Protein AF-A0A8J6HKI2-F1 (afdb_monomer)

Secondary structure (DSSP, 8-state):
-----THHHHHHHHHHHHTTS-HHHHHHTT-------SSGGG-PBPP-HHHHHHHHHHHHHH-GGGGGSPP----B------TTSS-EEEE-TTSTT-EEEE---SSHHHHHHHHHHHHHHHHHHSS-SS--TTT------HHHHHHHHTTT-TTHHHHHHHHH---TTSHHHHTTS---GGGS--TT--TT----------SSS-TTHHHHHHHHHHHHHSEEEEE-TTSEEEEEE-SSTHHHHHHHHHBSS---PPTTBEEEEEEE-TTS-EEEEEEEEEEETTEEEEEE-GGGHHHHHHHHHHHS-TTSEEEE-GGGEEEEEEESTTHHHHHTTT--S--STTTS-TTBEEEEEETTEEEEEEES--TTSSSEEEEEEEHHHHHHHHHHHHHHHGGGTEEE--HHHHHHHHHHTT---BTTTB-TT--TTTTT-GGG--TTSSS--TTHHHHHHHHHH--S-----EE-SS--TTTSPPP-S--EEEETTEEEEE---EEEETTTTEEEE-

Sequence (514 aa):
MDIFTSEKIKEDCWQVALNQLPNQLLKMVGYQYIKIAASSKERYLPEDWDHFHILLEQLLHRVPHLGSAILDRLCNGPEAFSPDCKWIVGEAPEIRNYLIAAGMKTVGISAAGGVGKLTAEIIVNGETSFDMYELEKFRECIMVFVIHFMNFKLVAIYECHRFIQNYEKLERYLGKLWDMKDLLESDSQDWFTPNRMAYTNTFGKPPWFDHVAAEYAACRESVGISDYSSFTKIDLWSKGNEVVESLQYLCSNDVDVPIGSIIHTGMQNKYGGYENDCSLARLSENHYMMIAPTIQQTRCKVWLQKHLPPTVTLSDVTSMFTALAIMGPFTRTLLSELTDTDLSPKNFPFFTFKMLDVGLANGIRTMNLTHTGELGYVLYIPNEFALHVYSSLIQAGEKYGIKHAGYYATRALRVEKFYAFWGQDLDTRTTPLECGRVWRVKFDKKVDFIGRDALLTQREEGVKRMYIQLILNDHCHETDLWPWGGEPIYRNGKYVGMCTTTGYGFTFKKQVKS

Foldseek 3Di:
DDDPDPPVVVVPPVCVVCVPDPPVVCVVVPDDDDDQDPDPVPQFDDDDCVVCVVVVVVVCVVPVVCVPPDDDDDTDGDAAADLVRAWAFADALVDPPDTDTDRCPDCNVVCVVVRVQQNVCCVPVVGGPDFCLVNNCNDQDVVVVCVSNPPPAPCCVVVVVVVVDDDPPCVVVCVPPDPPPVVPPPPDDPPPPGPPDQDAPDLFFGPCVVVLLVLLCCQEAFKAKEWPLLWWKKKKFFPDCLQLVLCCQQWQFRPQDDQQFKAFTFGAAQLQAGLFTWIWHRNDNGIIMITGGNSCRSSVSSVCVVRRDPRMDMDGCSVQWTKMKMHYDCALVLVVVQWVDDPPCVRQNARGWDFTGGHPFGGWTKHQDDLQPGGIIMTTGGPVCVVVRVVSSVVSRVVRVYDYRYPQSSLLSNLVVLNDHEPQRGGNNDHCQQEVNCVSGDLPDPHHYHNSVSVVVCVVVDDPHHDDKDWDDPDDSRPDRADDWQDFDDDPNDTDDTWRDWHQNSVVNTIMTD

pLDDT: mean 80.36, std 23.88, range [20.89, 98.62]

Organism: Tenebrio molitor (NCBI:txid7067)

Structure (mmCIF, N/CA/C/O backbone):
data_AF-A0A8J6HKI2-F1
#
_entry.id   AF-A0A8J6HKI2-F1
#
loop_
_atom_site.group_PDB
_atom_site.id
_atom_site.type_symbol
_atom_site.label_atom_id
_atom_site.label_alt_id
_atom_site.label_comp_id
_atom_site.label_asym_id
_atom_site.label_entity_id
_atom_site.label_seq_id
_atom_site.pdbx_PDB_ins_code
_atom_site.Cartn_x
_atom_site.Cartn_y
_atom_site.Cartn_z
_atom_site.occupancy
_atom_site.B_iso_or_equiv
_atom_site.auth_seq_id
_atom_site.auth_comp_id
_atom_site.auth_asym_id
_atom_site.auth_atom_id
_atom_site.pdbx_PDB_model_num
ATOM 1 N N . MET A 1 1 ? 23.517 43.417 -9.660 1.00 27.86 1 MET A N 1
ATOM 2 C CA . MET A 1 1 ? 23.105 42.865 -8.354 1.00 27.86 1 MET A CA 1
ATOM 3 C C . MET A 1 1 ? 23.352 41.382 -8.430 1.00 27.86 1 MET A C 1
ATOM 5 O O . MET A 1 1 ? 22.731 40.713 -9.246 1.00 27.86 1 MET A O 1
ATOM 9 N N . ASP A 1 2 ? 24.382 40.952 -7.717 1.00 20.89 2 ASP A N 1
ATOM 10 C CA . ASP A 1 2 ? 25.094 39.702 -7.939 1.00 20.89 2 ASP A CA 1
ATOM 11 C C . ASP A 1 2 ? 24.231 38.460 -7.712 1.00 20.89 2 ASP A C 1
ATOM 13 O O . ASP A 1 2 ? 23.586 38.287 -6.678 1.00 20.89 2 ASP A O 1
ATOM 17 N N . ILE A 1 3 ? 24.252 37.585 -8.716 1.00 23.67 3 ILE A N 1
ATOM 18 C CA . ILE A 1 3 ? 23.693 36.240 -8.678 1.00 23.67 3 ILE A CA 1
ATOM 19 C C . ILE A 1 3 ? 24.683 35.398 -7.870 1.00 23.67 3 ILE A C 1
ATOM 21 O O . ILE A 1 3 ? 25.738 35.014 -8.373 1.00 23.67 3 ILE A O 1
ATOM 25 N N . PHE A 1 4 ? 24.369 35.152 -6.598 1.00 24.88 4 PHE A N 1
ATOM 26 C CA . PHE A 1 4 ? 25.135 34.237 -5.757 1.00 24.88 4 PHE A CA 1
ATOM 27 C C . PHE A 1 4 ? 25.142 32.841 -6.394 1.00 24.88 4 PHE A C 1
ATOM 29 O O . PHE A 1 4 ? 24.104 32.204 -6.580 1.00 24.88 4 PHE A O 1
ATOM 36 N N . THR A 1 5 ? 26.333 32.381 -6.760 1.00 25.59 5 THR A N 1
ATOM 37 C CA . THR A 1 5 ? 26.594 31.077 -7.361 1.00 25.59 5 THR A CA 1
ATOM 38 C C . THR A 1 5 ? 26.288 29.944 -6.376 1.00 25.59 5 THR A C 1
ATOM 40 O O . THR A 1 5 ? 26.730 29.927 -5.229 1.00 25.59 5 TH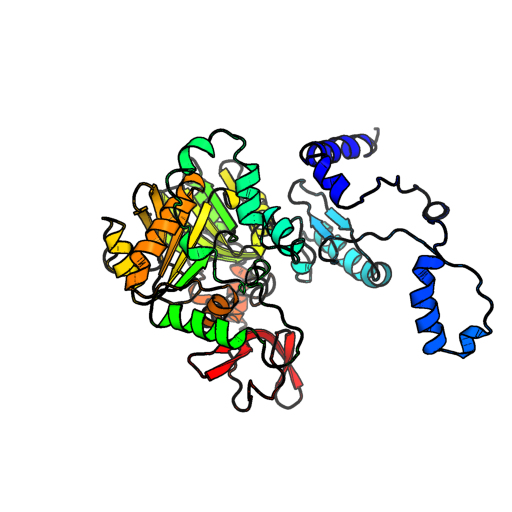R A O 1
ATOM 43 N N . SER A 1 6 ? 25.522 28.965 -6.862 1.00 30.81 6 SER A N 1
ATOM 44 C CA . SER A 1 6 ? 24.982 27.790 -6.154 1.00 30.81 6 SER A CA 1
ATOM 45 C C . SER A 1 6 ? 26.005 26.772 -5.606 1.00 30.81 6 SER A C 1
ATOM 47 O O . SER A 1 6 ? 25.627 25.653 -5.262 1.00 30.81 6 SER A O 1
ATOM 49 N N . GLU A 1 7 ? 27.294 27.111 -5.535 1.00 29.03 7 GLU A N 1
ATOM 50 C CA . GLU A 1 7 ? 28.346 26.175 -5.107 1.00 29.03 7 GLU A CA 1
ATOM 51 C C . GLU A 1 7 ? 28.441 26.050 -3.581 1.00 29.03 7 GLU A C 1
ATOM 53 O O . GLU A 1 7 ? 28.583 24.939 -3.080 1.00 29.03 7 GLU A O 1
ATOM 58 N N . LYS A 1 8 ? 28.231 27.135 -2.820 1.00 25.45 8 LYS A N 1
ATOM 59 C CA . LYS A 1 8 ? 28.335 27.100 -1.346 1.00 25.45 8 LYS A CA 1
ATOM 60 C C . LYS A 1 8 ? 27.212 26.331 -0.640 1.00 25.45 8 LYS A C 1
ATOM 62 O O . LYS A 1 8 ? 27.436 25.759 0.413 1.00 25.45 8 LYS A O 1
ATOM 67 N N . ILE A 1 9 ? 26.010 26.283 -1.219 1.00 28.53 9 ILE A N 1
ATOM 68 C CA . ILE A 1 9 ? 24.853 25.598 -0.605 1.00 28.53 9 ILE A CA 1
ATOM 69 C C . ILE A 1 9 ? 24.890 24.078 -0.875 1.00 28.53 9 ILE A C 1
ATOM 71 O O . ILE A 1 9 ? 24.328 23.293 -0.111 1.00 28.53 9 ILE A O 1
ATOM 75 N N . LYS A 1 10 ? 25.591 23.642 -1.936 1.00 30.55 10 LYS A N 1
ATOM 76 C CA . LYS A 1 10 ? 25.739 22.222 -2.296 1.00 30.55 10 LYS A CA 1
ATOM 77 C C . LYS A 1 10 ? 26.682 21.458 -1.368 1.00 30.55 10 LYS A C 1
ATOM 79 O O . LYS A 1 10 ? 26.432 20.277 -1.140 1.00 30.55 10 LYS A O 1
ATOM 84 N N . GLU A 1 11 ? 27.720 22.106 -0.837 1.00 28.59 11 GLU A N 1
ATOM 85 C CA . GLU A 1 11 ? 28.649 21.465 0.103 1.00 28.59 11 GLU A CA 1
ATOM 86 C C . GLU A 1 11 ? 27.997 21.248 1.476 1.00 28.59 11 GLU A C 1
ATOM 88 O O . GLU A 1 11 ? 28.064 20.143 2.001 1.00 28.59 11 GLU A O 1
ATOM 93 N N . ASP A 1 12 ? 27.249 22.215 2.013 1.00 29.38 12 ASP A N 1
ATOM 94 C CA . ASP A 1 12 ? 26.753 22.118 3.395 1.00 29.38 12 ASP A CA 1
ATOM 95 C C . ASP A 1 12 ? 25.564 21.153 3.584 1.00 29.38 12 ASP A C 1
ATOM 97 O O . ASP A 1 12 ? 25.463 20.486 4.613 1.00 29.38 12 ASP A O 1
ATOM 101 N N . CYS A 1 13 ? 24.667 21.008 2.601 1.00 27.94 13 CYS A N 1
ATOM 102 C CA . CYS A 1 13 ? 23.456 20.188 2.779 1.00 27.94 13 CYS A CA 1
ATOM 103 C C . CYS A 1 13 ? 23.703 18.677 2.593 1.00 27.94 13 CYS A C 1
ATOM 105 O O . CYS A 1 13 ? 23.049 17.857 3.240 1.00 27.94 13 CYS A O 1
ATOM 107 N N . TRP A 1 14 ? 24.659 18.292 1.739 1.00 28.95 14 TRP A N 1
ATOM 108 C CA . TRP A 1 14 ? 24.998 16.883 1.495 1.00 28.95 14 TRP A CA 1
ATOM 109 C C . TRP A 1 14 ? 25.989 16.327 2.524 1.00 28.95 14 TRP A C 1
ATOM 111 O O . TRP A 1 14 ? 25.867 15.163 2.913 1.00 28.95 14 TRP A O 1
ATOM 121 N N . GLN A 1 15 ? 26.903 17.156 3.040 1.00 27.64 15 GLN A N 1
ATOM 122 C CA . GLN A 1 15 ? 27.839 16.744 4.091 1.00 27.64 15 GLN A CA 1
ATOM 123 C C . GLN A 1 15 ? 27.121 16.416 5.410 1.00 27.64 15 GLN A C 1
ATOM 125 O O . GLN A 1 15 ? 27.512 15.488 6.116 1.00 27.64 15 GLN A O 1
ATOM 130 N N . VAL A 1 16 ? 26.032 17.127 5.729 1.00 30.25 16 VAL A N 1
ATOM 131 C CA . VAL A 1 16 ? 25.253 16.919 6.964 1.00 30.25 16 VAL A CA 1
ATOM 132 C C . VAL A 1 16 ? 24.477 15.597 6.947 1.00 30.25 16 VAL A C 1
ATOM 134 O O . VAL A 1 16 ? 24.425 14.915 7.969 1.00 30.25 16 VAL A O 1
ATOM 137 N N . ALA A 1 17 ? 23.934 15.185 5.797 1.00 30.91 17 ALA A N 1
ATOM 138 C CA . ALA A 1 17 ? 23.219 13.912 5.665 1.00 30.91 17 ALA A CA 1
ATOM 139 C C . ALA A 1 17 ? 24.156 12.687 5.697 1.00 30.91 17 ALA A C 1
ATOM 141 O O . ALA A 1 17 ? 23.766 11.617 6.157 1.00 30.91 17 ALA A O 1
ATOM 142 N N . LEU A 1 18 ? 25.397 12.837 5.221 1.00 34.59 18 LEU A N 1
ATOM 143 C CA . LEU A 1 18 ? 26.365 11.740 5.098 1.00 34.59 18 LEU A CA 1
ATOM 144 C C . LEU A 1 18 ? 27.254 11.567 6.340 1.00 34.59 18 LEU A C 1
ATOM 146 O O . LEU A 1 18 ? 27.639 10.442 6.644 1.00 34.59 18 LEU A O 1
ATOM 150 N N . ASN A 1 19 ? 27.497 12.629 7.118 1.00 36.56 19 ASN A N 1
ATOM 151 C CA . ASN A 1 19 ? 28.196 12.544 8.411 1.00 36.56 19 ASN A CA 1
ATOM 152 C C . ASN A 1 19 ? 27.410 11.770 9.490 1.00 36.56 19 ASN A C 1
ATOM 154 O O . ASN A 1 19 ? 27.959 11.468 10.548 1.00 36.56 19 ASN A O 1
ATOM 158 N N . GLN A 1 20 ? 26.137 11.447 9.236 1.00 36.47 20 GLN A N 1
ATOM 159 C CA . GLN A 1 20 ? 25.302 10.621 10.115 1.00 36.47 20 GLN A CA 1
ATOM 160 C C . GLN A 1 20 ? 25.386 9.115 9.808 1.00 36.47 20 GLN A C 1
ATOM 162 O O . GLN A 1 20 ? 24.877 8.311 10.587 1.00 36.47 20 GLN A O 1
ATOM 167 N N . LEU A 1 21 ? 26.037 8.709 8.710 1.00 34.47 21 LEU A N 1
ATOM 168 C CA . LEU A 1 21 ? 26.287 7.299 8.409 1.00 34.47 21 LEU A CA 1
ATOM 169 C C . LEU A 1 21 ? 27.648 6.877 8.990 1.00 34.47 21 LEU A C 1
ATOM 171 O O . LEU A 1 21 ? 28.661 7.519 8.706 1.00 34.47 21 LEU A O 1
ATOM 175 N N . PRO A 1 22 ? 27.724 5.791 9.782 1.00 37.56 22 PRO A N 1
ATOM 176 C CA . PRO A 1 22 ? 28.999 5.280 10.268 1.00 37.56 22 PRO A CA 1
ATOM 177 C C . PRO A 1 22 ? 29.940 4.982 9.092 1.00 37.56 22 PRO A C 1
ATOM 179 O O . PRO A 1 22 ? 29.590 4.215 8.196 1.00 37.56 22 PRO A O 1
ATOM 182 N N . ASN A 1 23 ? 31.167 5.516 9.126 1.00 36.75 23 ASN A N 1
ATOM 183 C CA . ASN A 1 23 ? 32.229 5.293 8.125 1.00 36.75 23 ASN A CA 1
ATOM 184 C C . ASN A 1 23 ? 32.498 3.806 7.779 1.00 36.75 23 ASN A C 1
ATOM 186 O O . ASN A 1 23 ? 33.143 3.504 6.775 1.00 36.75 23 ASN A O 1
ATOM 190 N N . GLN A 1 24 ? 32.028 2.866 8.603 1.00 35.78 24 GLN A N 1
ATOM 191 C CA . GLN A 1 24 ? 32.118 1.425 8.360 1.00 35.78 24 GLN A CA 1
ATOM 192 C C . GLN A 1 24 ? 31.157 0.925 7.264 1.00 35.78 24 GLN A C 1
ATOM 194 O O . GLN A 1 24 ? 31.534 0.026 6.515 1.00 35.78 24 GLN A O 1
ATOM 199 N N . LEU A 1 25 ? 29.978 1.538 7.094 1.00 33.88 25 LEU A N 1
ATOM 200 C CA . LEU A 1 25 ? 29.000 1.154 6.063 1.00 33.88 25 LEU A CA 1
ATOM 201 C C . LEU A 1 25 ? 29.489 1.489 4.646 1.00 33.88 25 LEU A C 1
ATOM 203 O O . LEU A 1 25 ? 29.367 0.669 3.744 1.00 33.88 25 LEU A O 1
ATOM 207 N N . LEU A 1 26 ? 30.128 2.648 4.460 1.00 33.34 26 LEU A N 1
ATOM 208 C CA . LEU A 1 26 ? 30.722 3.046 3.174 1.00 33.34 26 LEU A CA 1
ATOM 209 C C . LEU A 1 26 ? 31.912 2.156 2.771 1.00 33.34 26 LEU A C 1
ATOM 211 O O . LEU A 1 26 ? 32.115 1.890 1.587 1.00 33.34 26 LEU A O 1
ATOM 215 N N . LYS A 1 27 ? 32.675 1.646 3.750 1.00 31.80 27 LYS A N 1
ATOM 216 C CA . LYS A 1 27 ? 33.815 0.746 3.507 1.00 31.80 27 LYS A CA 1
ATOM 217 C C . LYS A 1 27 ? 33.407 -0.687 3.160 1.00 31.80 27 LYS A C 1
ATOM 219 O O . LYS A 1 27 ? 34.121 -1.328 2.397 1.00 31.80 27 LYS A O 1
ATOM 224 N N . MET A 1 28 ? 32.278 -1.187 3.667 1.00 29.97 28 MET A N 1
ATOM 225 C CA . MET A 1 28 ? 31.814 -2.556 3.386 1.00 29.97 28 MET A CA 1
ATOM 226 C C . MET A 1 28 ? 31.355 -2.776 1.935 1.00 29.97 28 MET A C 1
ATOM 228 O O . MET A 1 28 ? 31.305 -3.919 1.494 1.00 29.97 28 MET A O 1
ATOM 232 N N . VAL A 1 29 ? 31.048 -1.709 1.189 1.00 34.50 29 VAL A N 1
ATOM 233 C CA . VAL A 1 29 ? 30.493 -1.782 -0.179 1.00 34.50 29 VAL A CA 1
ATOM 234 C C . VAL A 1 29 ? 31.513 -1.343 -1.248 1.00 34.50 29 VAL A C 1
ATOM 236 O O . VAL A 1 29 ? 31.187 -1.249 -2.424 1.00 34.50 29 VAL A O 1
ATOM 239 N N . GLY A 1 30 ? 32.768 -1.068 -0.869 1.00 30.31 30 GLY A N 1
ATOM 240 C CA . GLY A 1 30 ? 33.831 -0.733 -1.827 1.00 30.31 30 GLY A CA 1
ATOM 241 C C . GLY A 1 30 ? 33.652 0.602 -2.565 1.00 30.31 30 GLY A C 1
ATOM 242 O O . GLY A 1 30 ? 34.281 0.812 -3.599 1.00 30.31 30 GLY A O 1
ATOM 243 N N . TYR A 1 31 ? 32.824 1.522 -2.056 1.00 38.31 31 TYR A N 1
ATOM 244 C CA . TYR A 1 31 ? 32.653 2.841 -2.669 1.00 38.31 31 TYR A CA 1
ATOM 245 C C . TYR A 1 31 ? 33.942 3.664 -2.544 1.00 38.31 31 TYR A C 1
ATOM 247 O O . TYR A 1 31 ? 34.339 4.070 -1.451 1.00 38.31 31 TYR A O 1
ATOM 255 N N . GLN A 1 32 ? 34.585 3.946 -3.678 1.00 43.12 32 GLN A N 1
ATOM 256 C CA . GLN A 1 32 ? 35.618 4.973 -3.776 1.00 43.12 32 GLN A CA 1
ATOM 257 C C . GLN A 1 32 ? 34.988 6.307 -4.179 1.00 43.12 32 GLN A C 1
ATOM 259 O O . GLN A 1 32 ? 34.235 6.397 -5.148 1.00 43.12 32 GLN A O 1
ATOM 264 N N . TYR A 1 33 ? 35.331 7.366 -3.448 1.00 45.50 33 TYR A N 1
ATOM 265 C CA . TYR A 1 33 ? 35.014 8.731 -3.850 1.00 45.50 33 TYR A CA 1
ATOM 266 C C . TYR A 1 33 ? 35.881 9.112 -5.051 1.00 45.50 33 TYR A C 1
ATOM 268 O O . TYR A 1 33 ? 37.059 9.428 -4.900 1.00 45.50 33 TYR A O 1
ATOM 276 N N . ILE A 1 34 ? 35.292 9.103 -6.246 1.00 53.81 34 ILE A N 1
ATOM 277 C CA . ILE A 1 34 ? 35.923 9.653 -7.445 1.00 53.81 34 ILE A CA 1
ATOM 278 C C . ILE A 1 34 ? 35.337 11.045 -7.673 1.00 53.81 34 ILE A C 1
ATOM 280 O O . ILE A 1 34 ? 34.127 11.213 -7.827 1.00 53.81 34 ILE A O 1
ATOM 284 N N . LYS A 1 35 ? 36.197 12.066 -7.696 1.00 59.84 35 LYS A N 1
ATOM 285 C CA . LYS A 1 35 ? 35.801 13.413 -8.115 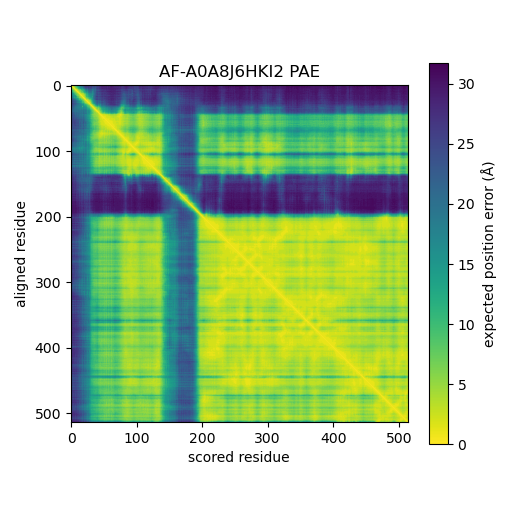1.00 59.84 35 LYS A CA 1
ATOM 286 C C . LYS A 1 35 ? 35.424 13.349 -9.598 1.00 59.84 35 LYS A C 1
ATOM 288 O O . LYS A 1 35 ? 36.290 13.125 -10.439 1.00 59.84 35 LYS A O 1
ATOM 293 N N . ILE A 1 36 ? 34.142 13.521 -9.923 1.00 60.75 36 ILE A N 1
ATOM 294 C CA . ILE A 1 36 ? 33.681 13.533 -11.317 1.00 60.75 36 ILE A CA 1
ATOM 295 C C . ILE A 1 36 ? 34.238 14.792 -11.986 1.00 60.75 36 ILE A C 1
ATOM 297 O O . ILE A 1 36 ? 33.955 15.910 -11.551 1.00 60.75 36 ILE A O 1
ATOM 301 N N . ALA A 1 37 ? 35.043 14.614 -13.033 1.00 64.56 37 ALA A N 1
ATOM 302 C CA . ALA A 1 37 ? 35.635 15.724 -13.765 1.00 64.56 37 ALA A CA 1
ATOM 303 C C . ALA A 1 37 ? 34.558 16.613 -14.414 1.00 64.56 37 ALA A C 1
ATOM 305 O O . ALA A 1 37 ? 33.522 16.134 -14.889 1.00 64.56 37 ALA A O 1
ATOM 306 N N . ALA A 1 38 ? 34.793 17.927 -14.441 1.00 66.88 38 ALA A N 1
ATOM 307 C CA . ALA A 1 38 ? 33.806 18.890 -14.925 1.00 66.88 38 ALA A CA 1
ATOM 308 C C . ALA A 1 38 ? 33.547 18.735 -16.435 1.00 66.88 38 ALA A C 1
ATOM 310 O O . ALA A 1 38 ? 32.394 18.796 -16.868 1.00 66.88 38 ALA A O 1
ATOM 311 N N . SER A 1 39 ? 34.591 18.456 -17.220 1.00 68.75 39 SER A N 1
ATOM 312 C CA . SER A 1 39 ? 34.519 18.283 -18.673 1.00 68.75 39 SER A CA 1
ATOM 313 C C . SER A 1 39 ? 34.163 16.851 -19.069 1.00 68.75 39 SER A C 1
ATOM 315 O O . SER A 1 39 ? 34.740 15.898 -18.556 1.00 68.75 39 SER A O 1
ATOM 317 N N . SER A 1 40 ? 33.278 16.675 -20.055 1.00 65.88 40 SER A N 1
ATOM 318 C CA . SER A 1 40 ? 32.972 15.353 -20.630 1.00 65.88 40 SER A CA 1
ATOM 319 C C . SER A 1 40 ? 34.198 14.665 -21.241 1.00 65.88 40 SER A C 1
ATOM 321 O O . SER A 1 40 ? 34.253 13.440 -21.260 1.00 65.88 40 SER A O 1
ATOM 323 N N . LYS A 1 41 ? 35.205 15.433 -21.684 1.00 66.69 41 LYS A N 1
ATOM 324 C CA . LYS A 1 41 ? 36.481 14.900 -22.192 1.00 66.69 41 LYS A CA 1
ATOM 325 C C . LYS A 1 41 ? 37.351 14.266 -21.105 1.00 66.69 41 LYS A C 1
ATOM 327 O O . LYS A 1 41 ? 38.243 13.497 -21.428 1.00 66.69 41 LYS A O 1
ATOM 332 N N . GLU A 1 42 ? 37.092 14.587 -19.843 1.00 68.38 42 GLU A N 1
ATOM 333 C CA . GLU A 1 42 ? 37.852 14.115 -18.680 1.00 68.38 42 GLU A CA 1
ATOM 334 C C . GLU A 1 42 ? 37.079 13.045 -17.888 1.00 68.38 42 GLU A C 1
ATOM 336 O O . GLU A 1 42 ? 37.580 12.521 -16.899 1.00 68.38 42 GLU A O 1
ATOM 341 N N . ARG A 1 43 ? 35.853 12.703 -18.314 1.00 72.62 43 ARG A N 1
ATOM 342 C CA . ARG A 1 43 ? 35.007 11.659 -17.708 1.00 72.62 43 ARG A CA 1
ATOM 343 C C . ARG A 1 43 ? 35.218 10.289 -18.364 1.00 72.62 43 ARG A C 1
ATOM 345 O O . ARG A 1 43 ? 34.270 9.519 -18.478 1.00 72.62 43 ARG A O 1
ATOM 352 N N . TYR A 1 44 ? 36.437 9.996 -18.809 1.00 75.62 44 TYR A N 1
ATOM 353 C CA . TYR A 1 44 ? 36.818 8.659 -19.261 1.00 75.62 44 TYR A CA 1
ATOM 354 C C . TYR A 1 44 ? 37.618 7.978 -18.162 1.00 75.62 44 TYR A C 1
ATOM 356 O O . TYR A 1 44 ? 38.575 8.542 -17.633 1.00 75.62 44 TYR A O 1
ATOM 364 N N . LEU A 1 45 ? 37.199 6.771 -17.815 1.00 80.56 45 LEU A N 1
ATOM 365 C CA . LEU A 1 45 ? 37.985 5.879 -16.982 1.00 80.56 45 LEU A CA 1
ATOM 366 C C . LEU A 1 45 ? 38.975 5.118 -17.877 1.00 80.56 45 LEU A C 1
ATOM 368 O O . LEU A 1 45 ? 38.729 4.995 -19.082 1.00 80.56 45 LEU A O 1
ATOM 372 N N . PRO A 1 46 ? 40.090 4.613 -17.320 1.00 86.12 46 PRO A N 1
ATOM 373 C CA . PRO A 1 46 ? 40.976 3.725 -18.056 1.00 86.12 46 PRO A CA 1
ATOM 374 C C . PRO A 1 46 ? 40.206 2.543 -18.650 1.00 86.12 46 PRO A C 1
ATOM 376 O O . PRO A 1 46 ? 39.238 2.049 -18.062 1.00 86.12 46 PRO A O 1
ATOM 379 N N . GLU A 1 47 ? 40.643 2.103 -19.825 1.00 90.31 47 GLU A N 1
ATOM 380 C CA . GLU A 1 47 ? 40.149 0.874 -20.434 1.00 90.31 47 GLU A CA 1
ATOM 381 C C . GLU A 1 47 ? 40.389 -0.308 -19.486 1.00 90.31 47 GLU A C 1
ATOM 383 O O . GLU A 1 47 ? 41.469 -0.436 -18.910 1.00 90.31 47 GLU A O 1
ATOM 388 N N . ASP A 1 48 ? 39.383 -1.166 -19.336 1.00 90.31 48 ASP A N 1
ATOM 389 C CA . ASP A 1 48 ? 39.456 -2.377 -18.519 1.00 90.31 48 ASP A CA 1
ATOM 390 C C . ASP A 1 48 ? 39.155 -3.584 -19.411 1.00 90.31 48 ASP A C 1
ATOM 392 O O . ASP A 1 48 ? 38.012 -4.027 -19.568 1.00 90.31 48 ASP A O 1
ATOM 396 N N . TRP A 1 49 ? 40.204 -4.046 -20.089 1.00 90.25 49 TRP A N 1
ATOM 397 C CA . TRP A 1 49 ? 40.129 -5.150 -21.042 1.00 90.25 49 TRP A CA 1
ATOM 398 C C . TRP A 1 49 ? 39.819 -6.480 -20.366 1.00 90.25 49 TRP A C 1
ATOM 400 O O . TRP A 1 49 ? 39.092 -7.286 -20.944 1.00 90.25 49 TRP A O 1
ATOM 410 N N . ASP A 1 50 ? 40.309 -6.684 -19.144 1.00 91.50 50 ASP A N 1
ATOM 411 C CA . ASP A 1 50 ? 40.061 -7.903 -18.376 1.00 91.50 50 ASP A CA 1
ATOM 412 C C . ASP A 1 50 ? 38.576 -8.013 -18.014 1.00 91.50 50 ASP A C 1
ATOM 414 O O . ASP A 1 50 ? 37.962 -9.066 -18.198 1.00 91.50 50 ASP A O 1
ATOM 418 N N . HIS A 1 51 ? 37.955 -6.907 -17.593 1.00 85.69 51 HIS A N 1
ATOM 419 C CA . HIS A 1 51 ? 36.514 -6.858 -17.357 1.00 85.69 51 HIS A CA 1
ATOM 420 C C . HIS A 1 51 ? 35.711 -7.016 -18.660 1.00 85.69 51 HIS A C 1
ATOM 422 O O . HIS A 1 51 ? 34.715 -7.744 -18.696 1.00 85.69 51 HIS A O 1
ATOM 428 N N . PHE A 1 52 ? 36.138 -6.381 -19.757 1.00 89.69 52 PHE A N 1
ATOM 429 C CA . PHE A 1 52 ? 35.431 -6.469 -21.039 1.00 89.69 52 PHE A CA 1
ATOM 430 C C . PHE A 1 52 ? 35.590 -7.829 -21.744 1.00 89.69 52 PHE A C 1
ATOM 432 O O . PHE A 1 52 ? 34.725 -8.196 -22.543 1.00 89.69 52 PHE A O 1
ATOM 439 N N . HIS A 1 53 ? 36.640 -8.600 -21.440 1.00 91.50 53 HIS A N 1
ATOM 440 C CA . HIS A 1 53 ? 36.980 -9.859 -22.114 1.00 91.50 53 HIS A CA 1
ATOM 441 C C . HIS A 1 53 ? 35.790 -10.823 -22.222 1.00 91.50 53 HIS A C 1
ATOM 443 O O . HIS A 1 53 ? 35.522 -11.360 -23.295 1.00 91.50 53 HIS A O 1
ATOM 449 N N . ILE A 1 54 ? 35.026 -10.997 -21.137 1.00 92.50 54 ILE A N 1
ATOM 450 C CA . ILE A 1 54 ? 33.862 -11.898 -21.109 1.00 92.50 54 ILE A CA 1
ATOM 451 C C . ILE A 1 54 ? 32.796 -11.451 -22.123 1.00 92.50 54 ILE A C 1
ATOM 453 O O . ILE A 1 54 ? 32.219 -12.271 -22.837 1.00 92.50 54 ILE A O 1
ATOM 457 N N . LEU A 1 55 ? 32.533 -10.144 -22.215 1.00 92.25 55 LEU A N 1
ATOM 458 C CA . LEU A 1 55 ? 31.569 -9.594 -23.170 1.00 92.25 55 LEU A CA 1
ATOM 459 C C . LEU A 1 55 ? 32.085 -9.697 -24.609 1.00 92.25 55 LEU A C 1
ATOM 461 O O . LEU A 1 55 ? 31.304 -10.007 -25.510 1.00 92.25 55 LEU A O 1
ATOM 465 N N . LEU A 1 56 ? 33.385 -9.474 -24.820 1.00 92.12 56 LEU A N 1
ATOM 466 C CA . LEU A 1 56 ? 34.036 -9.605 -26.122 1.00 92.12 56 LEU A CA 1
ATOM 467 C C . LEU A 1 56 ? 33.955 -11.041 -26.654 1.00 92.12 56 LEU A C 1
ATOM 469 O O . LEU A 1 56 ? 33.594 -11.241 -27.811 1.00 92.12 56 LEU A O 1
ATOM 473 N N . GLU A 1 57 ? 34.215 -12.042 -25.817 1.00 94.81 57 GLU A N 1
ATOM 474 C CA . GLU A 1 57 ? 34.106 -13.453 -26.199 1.00 94.81 57 GLU A CA 1
ATOM 475 C C . GLU A 1 57 ? 32.680 -13.798 -26.667 1.00 94.81 57 GLU A C 1
ATOM 477 O O . GLU A 1 57 ? 32.487 -14.376 -27.740 1.00 94.81 57 GLU A O 1
ATOM 482 N N . GLN A 1 58 ? 31.660 -13.356 -25.921 1.00 96.19 58 GLN A N 1
ATOM 483 C CA . GLN A 1 58 ? 30.254 -13.551 -26.297 1.00 96.19 58 GLN A CA 1
ATOM 484 C C . GLN A 1 58 ? 29.870 -12.784 -27.572 1.00 96.19 58 GLN A C 1
ATOM 486 O O . GLN A 1 58 ? 29.070 -13.275 -28.376 1.00 96.19 58 GLN A O 1
ATOM 491 N N . LEU A 1 59 ? 30.430 -11.587 -27.774 1.00 94.38 59 LEU A N 1
ATOM 492 C CA . LEU A 1 59 ? 30.242 -10.791 -28.986 1.00 94.38 59 LEU A CA 1
ATOM 493 C C . LEU A 1 59 ? 30.796 -11.528 -30.213 1.00 94.38 59 LEU A C 1
ATOM 495 O O . LEU A 1 59 ? 30.081 -11.670 -31.204 1.00 94.38 59 LEU A O 1
ATOM 499 N N . LEU A 1 60 ? 32.031 -12.029 -30.133 1.00 95.25 60 LEU A N 1
ATOM 500 C CA . LEU A 1 60 ? 32.691 -12.763 -31.216 1.00 95.25 60 LEU A CA 1
ATOM 501 C C . LEU A 1 60 ? 32.007 -14.100 -31.504 1.00 95.25 60 LEU A C 1
ATOM 503 O O . LEU A 1 60 ? 31.857 -14.470 -32.664 1.00 95.25 60 LEU A O 1
ATOM 507 N N . HIS A 1 61 ? 31.518 -14.795 -30.476 1.00 96.38 61 HIS A N 1
ATOM 508 C CA . HIS A 1 61 ? 30.714 -15.999 -30.666 1.00 96.38 61 HIS A CA 1
ATOM 509 C C . HIS A 1 61 ? 29.416 -15.708 -31.442 1.00 96.38 61 HIS A C 1
ATOM 511 O O . HIS A 1 61 ? 29.061 -16.446 -32.361 1.00 96.38 61 HIS A O 1
ATOM 517 N N . ARG A 1 62 ? 28.702 -14.619 -31.107 1.00 97.06 62 ARG A N 1
ATOM 518 C CA . ARG A 1 62 ? 27.460 -14.235 -31.808 1.00 97.06 62 ARG A CA 1
ATOM 519 C C . ARG A 1 62 ? 27.703 -13.662 -33.201 1.00 97.06 62 ARG A C 1
ATOM 521 O O . ARG A 1 62 ? 26.866 -13.855 -34.080 1.00 97.06 62 ARG A O 1
ATOM 528 N N . VAL A 1 63 ? 28.808 -12.946 -33.404 1.00 96.75 63 VAL A N 1
ATOM 529 C CA . VAL A 1 63 ? 29.155 -12.301 -34.679 1.00 96.75 63 VAL A CA 1
ATOM 530 C C . VAL A 1 63 ? 30.614 -12.613 -35.046 1.00 96.75 63 VAL A C 1
ATOM 532 O O . VAL A 1 63 ? 31.486 -11.753 -34.906 1.00 96.75 63 VAL A O 1
ATOM 535 N N . PRO A 1 64 ? 30.900 -13.819 -35.578 1.00 95.62 64 PRO A N 1
ATOM 536 C CA . PRO A 1 64 ? 32.276 -14.280 -35.811 1.00 95.62 64 PRO A CA 1
ATOM 537 C C . PRO A 1 64 ? 33.113 -13.389 -36.735 1.00 95.62 64 PRO A C 1
ATOM 539 O O . PRO A 1 64 ? 34.322 -13.272 -36.562 1.00 95.62 64 PRO A O 1
ATOM 542 N N . HIS A 1 65 ? 32.475 -12.702 -37.686 1.00 94.56 65 HIS A N 1
ATOM 543 C CA . HIS A 1 65 ? 33.147 -11.784 -38.613 1.00 94.56 65 HIS A CA 1
ATOM 544 C C . HIS A 1 65 ? 33.801 -10.576 -37.916 1.00 94.56 65 HIS A C 1
ATOM 546 O O . HIS A 1 65 ? 34.691 -9.952 -38.491 1.00 94.56 65 HIS A O 1
ATOM 552 N N . LEU A 1 66 ? 33.408 -10.253 -36.675 1.00 93.94 66 LEU A N 1
ATOM 553 C CA . LEU A 1 66 ? 34.084 -9.225 -35.879 1.00 93.94 66 LEU A CA 1
ATOM 554 C C . LEU A 1 66 ? 35.482 -9.660 -35.417 1.00 93.94 66 LEU A C 1
ATOM 556 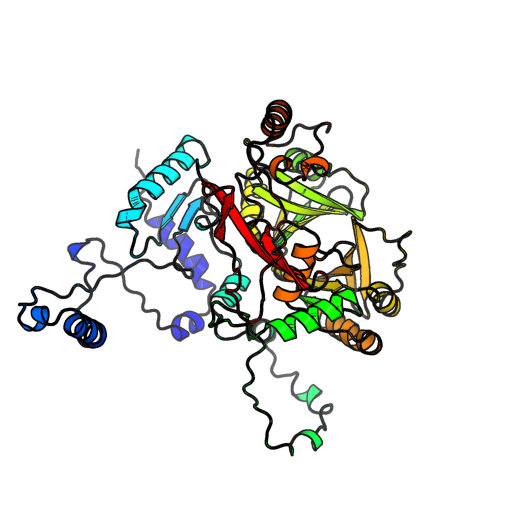O O . LEU A 1 66 ? 36.281 -8.799 -35.068 1.00 93.94 66 LEU A O 1
ATOM 560 N N . GLY A 1 67 ? 35.820 -10.954 -35.471 1.00 90.94 67 GLY A N 1
ATOM 561 C CA . GLY A 1 67 ? 37.146 -11.450 -35.086 1.00 90.94 67 GLY A CA 1
ATOM 562 C C . GLY A 1 67 ? 38.282 -10.934 -35.974 1.00 90.94 67 GLY A C 1
ATOM 563 O O . GLY A 1 67 ? 39.427 -10.889 -35.541 1.00 90.94 67 GLY A O 1
ATOM 564 N N . SER A 1 68 ? 37.967 -10.508 -37.201 1.00 92.94 68 SER A N 1
ATOM 565 C CA . SER A 1 68 ? 38.910 -9.855 -38.119 1.00 92.94 68 SER A CA 1
ATOM 566 C C . SER A 1 68 ? 38.781 -8.327 -38.150 1.00 92.94 68 SER A C 1
ATOM 568 O O . SER A 1 68 ? 39.455 -7.678 -38.949 1.00 92.94 68 SER A O 1
ATOM 570 N N . ALA A 1 69 ? 37.887 -7.740 -37.348 1.00 92.75 69 ALA A N 1
ATOM 571 C CA . ALA A 1 69 ? 37.703 -6.295 -37.309 1.00 92.75 69 ALA A CA 1
ATOM 572 C C . ALA A 1 69 ? 38.837 -5.619 -36.527 1.00 92.75 69 ALA A C 1
ATOM 574 O O . ALA A 1 69 ? 39.349 -6.153 -35.545 1.00 92.75 69 ALA A O 1
ATOM 575 N N . ILE A 1 70 ? 39.207 -4.412 -36.954 1.00 89.81 70 ILE A N 1
ATOM 576 C CA . ILE A 1 70 ? 40.154 -3.572 -36.220 1.00 89.81 70 ILE A CA 1
ATOM 577 C C . ILE A 1 70 ? 39.372 -2.807 -35.156 1.00 89.81 70 ILE A C 1
ATOM 579 O O . ILE A 1 70 ? 38.403 -2.110 -35.463 1.00 89.81 70 ILE A O 1
ATOM 583 N N . LEU A 1 71 ? 39.799 -2.950 -33.907 1.00 86.75 71 LEU A N 1
ATOM 584 C CA . LEU A 1 71 ? 39.220 -2.255 -32.771 1.00 86.75 71 LEU A CA 1
ATOM 585 C C . LEU A 1 71 ? 39.825 -0.855 -32.655 1.00 86.75 71 LEU A C 1
ATOM 587 O O . LEU A 1 71 ? 41.035 -0.718 -32.516 1.00 86.75 71 LEU A O 1
ATOM 591 N N . ASP A 1 72 ? 38.979 0.171 -32.730 1.00 88.94 72 ASP A N 1
ATOM 592 C CA . ASP A 1 72 ? 39.409 1.571 -32.633 1.00 88.94 72 ASP A CA 1
ATOM 593 C C . ASP A 1 72 ? 39.673 1.984 -31.175 1.00 88.94 72 ASP A C 1
ATOM 595 O O . ASP A 1 72 ? 40.737 2.504 -30.849 1.00 88.94 72 ASP A O 1
ATOM 599 N N . ARG A 1 73 ? 38.712 1.727 -30.276 1.00 87.19 73 ARG A N 1
ATOM 600 C CA . ARG A 1 73 ? 38.772 2.161 -28.872 1.00 87.19 73 ARG A CA 1
ATOM 601 C C . ARG A 1 73 ? 37.830 1.359 -27.977 1.00 87.19 73 ARG A C 1
ATOM 603 O O . ARG A 1 73 ? 36.716 1.045 -28.403 1.00 87.19 73 ARG A O 1
ATOM 610 N N . LEU A 1 74 ? 38.209 1.148 -26.714 1.00 88.38 74 LEU A N 1
ATOM 611 C CA . LEU A 1 74 ? 37.282 0.752 -25.652 1.00 88.38 74 LEU A CA 1
ATOM 612 C C . LEU A 1 74 ? 36.902 1.979 -24.812 1.00 88.38 74 LEU A C 1
ATOM 614 O O . LEU A 1 74 ? 37.742 2.712 -24.306 1.00 88.38 74 LEU A O 1
ATOM 618 N N . CYS A 1 75 ? 35.607 2.258 -24.679 1.00 86.56 75 CYS A N 1
ATOM 619 C CA . CYS A 1 75 ? 35.139 3.370 -23.853 1.00 86.56 75 CYS A CA 1
ATOM 620 C C . CYS A 1 75 ? 34.712 2.866 -22.485 1.00 86.56 75 CYS A C 1
ATOM 622 O O . CYS A 1 75 ? 33.704 2.173 -22.381 1.00 86.56 75 CYS A O 1
ATOM 624 N N . ASN A 1 76 ? 35.425 3.289 -21.445 1.00 85.50 76 ASN A N 1
ATOM 625 C CA . ASN A 1 76 ? 34.981 3.132 -20.069 1.00 85.50 76 ASN A CA 1
ATOM 626 C C . ASN A 1 76 ? 34.548 4.499 -19.522 1.00 85.50 76 ASN A C 1
ATOM 628 O O . ASN A 1 76 ? 35.315 5.465 -19.556 1.00 85.50 76 ASN A O 1
ATOM 632 N N . GLY A 1 77 ? 33.300 4.609 -19.074 1.00 80.00 77 GLY A N 1
ATOM 633 C CA . GLY A 1 77 ? 32.702 5.876 -18.663 1.00 80.00 77 GLY A CA 1
ATOM 634 C C . GLY A 1 77 ? 31.750 5.696 -17.483 1.00 80.00 77 GLY A C 1
ATOM 635 O O . GLY A 1 77 ? 31.085 4.665 -17.387 1.00 80.00 77 GLY A O 1
ATOM 636 N N . PRO A 1 78 ? 31.669 6.684 -16.576 1.00 77.75 78 PRO A N 1
ATOM 637 C CA . PRO A 1 78 ? 30.764 6.622 -15.444 1.00 77.75 78 PRO A CA 1
ATOM 638 C C . PRO A 1 78 ? 29.313 6.812 -15.897 1.00 77.75 78 PRO A C 1
ATOM 640 O O . PRO A 1 78 ? 29.012 7.640 -16.758 1.00 77.75 78 PRO A O 1
ATOM 643 N N . GLU A 1 79 ? 28.403 6.106 -15.236 1.00 76.19 79 GLU A N 1
ATOM 644 C CA . GLU A 1 79 ? 26.963 6.226 -15.439 1.00 76.19 79 GLU A CA 1
ATOM 645 C C . GLU A 1 79 ? 26.242 6.327 -14.085 1.00 76.19 79 GLU A C 1
ATOM 647 O O . GLU A 1 79 ? 26.714 5.821 -13.067 1.00 76.19 79 GLU A O 1
ATOM 652 N N . ALA A 1 80 ? 25.120 7.050 -14.054 1.00 75.50 80 ALA A N 1
ATOM 653 C CA . ALA A 1 80 ? 24.382 7.333 -12.829 1.00 75.50 80 ALA A CA 1
ATOM 654 C C . ALA A 1 80 ? 23.272 6.299 -12.611 1.00 75.50 80 ALA A C 1
ATOM 656 O O . ALA A 1 80 ? 22.248 6.344 -13.288 1.00 75.50 80 ALA A O 1
ATOM 657 N N . PHE A 1 81 ? 23.458 5.418 -11.631 1.00 72.75 81 PHE A N 1
ATOM 658 C CA . PHE A 1 81 ? 22.470 4.420 -11.222 1.00 72.75 81 PHE A CA 1
ATOM 659 C C . PHE A 1 81 ? 21.771 4.855 -9.932 1.00 72.75 81 PHE A C 1
ATOM 661 O O . PHE A 1 81 ? 22.424 5.304 -8.988 1.00 72.75 81 PHE A O 1
ATOM 668 N N . SER A 1 82 ? 20.450 4.688 -9.872 1.00 69.81 82 SER A N 1
ATOM 669 C CA . SER A 1 82 ? 19.720 4.629 -8.604 1.00 69.81 82 SER A CA 1
ATOM 670 C C . SER A 1 82 ? 19.756 3.193 -8.038 1.00 69.81 82 SER A C 1
ATOM 672 O O . SER A 1 82 ? 20.009 2.243 -8.789 1.00 69.81 82 SER A O 1
ATOM 674 N N . PRO A 1 83 ? 19.451 2.998 -6.742 1.00 63.41 83 PRO A N 1
ATOM 675 C CA . PRO A 1 83 ? 19.365 1.672 -6.121 1.00 63.41 83 PRO A CA 1
ATOM 676 C C . PRO A 1 83 ? 18.407 0.692 -6.812 1.00 63.41 83 PRO A C 1
ATOM 678 O O . PRO A 1 83 ? 18.706 -0.493 -6.914 1.00 63.41 83 PRO A O 1
ATOM 681 N N . ASP A 1 84 ? 17.270 1.183 -7.303 1.00 62.41 84 ASP A N 1
ATOM 682 C CA . ASP A 1 84 ? 16.248 0.395 -8.001 1.00 62.41 84 ASP A CA 1
ATOM 683 C C . ASP A 1 84 ? 16.417 0.411 -9.525 1.00 62.41 84 ASP A C 1
ATOM 685 O O . ASP A 1 84 ? 15.573 -0.109 -10.257 1.00 62.41 84 ASP A O 1
ATOM 689 N N . CYS A 1 85 ? 17.509 1.008 -10.015 1.00 70.25 85 CYS A N 1
ATOM 690 C CA . CYS A 1 85 ? 17.799 1.179 -11.431 1.00 70.25 85 CYS A CA 1
ATOM 691 C C . CYS A 1 85 ? 16.764 2.008 -12.221 1.00 70.25 85 CYS A C 1
ATOM 693 O O . CYS A 1 85 ? 16.827 2.013 -13.455 1.00 70.25 85 CYS A O 1
ATOM 695 N N . LYS A 1 86 ? 15.841 2.706 -11.550 1.00 75.12 86 LYS A N 1
ATOM 696 C CA . LYS A 1 86 ? 14.903 3.664 -12.150 1.00 75.12 86 LYS A CA 1
ATOM 697 C C . LYS A 1 86 ? 15.483 5.081 -12.150 1.00 75.12 86 LYS A C 1
ATOM 699 O O . LYS A 1 86 ? 16.605 5.327 -11.719 1.00 75.12 86 LYS A O 1
ATOM 704 N N . TRP A 1 87 ? 14.740 6.032 -12.702 1.00 83.12 87 TRP A N 1
ATOM 705 C CA . TRP A 1 87 ? 15.144 7.438 -12.688 1.00 83.12 87 TRP A CA 1
ATOM 706 C C . TRP A 1 87 ? 14.539 8.134 -11.478 1.00 83.12 87 TRP A C 1
ATOM 708 O O . TRP A 1 87 ? 13.484 7.736 -10.995 1.00 83.12 87 TRP A O 1
ATOM 718 N N . ILE A 1 88 ? 15.196 9.193 -11.021 1.00 84.19 88 ILE A N 1
ATOM 719 C CA . ILE A 1 88 ? 14.715 10.037 -9.932 1.00 84.19 88 ILE A CA 1
ATOM 720 C C . ILE A 1 88 ? 14.237 11.341 -10.564 1.00 84.19 88 ILE A C 1
ATOM 722 O O . ILE A 1 88 ? 15.063 12.156 -10.990 1.00 84.19 88 ILE A O 1
ATOM 726 N N . VAL A 1 89 ? 12.918 11.508 -10.673 1.00 86.12 89 VAL A N 1
ATOM 727 C CA . VAL A 1 89 ? 12.284 12.653 -11.339 1.00 86.12 89 VAL A CA 1
ATOM 728 C C . VAL A 1 89 ? 11.181 13.237 -10.458 1.00 86.12 89 VAL A C 1
ATOM 730 O O . VAL A 1 89 ? 10.298 12.508 -10.030 1.00 86.12 89 VAL A O 1
ATOM 733 N N . GLY A 1 90 ? 11.204 14.548 -10.217 1.00 86.00 90 GLY A N 1
ATOM 734 C CA . GLY A 1 90 ? 10.160 15.267 -9.472 1.00 86.00 90 GLY A CA 1
ATOM 735 C C . GLY A 1 90 ? 10.719 16.230 -8.424 1.00 86.00 90 GLY A C 1
ATOM 736 O O . GLY A 1 90 ? 11.903 16.564 -8.449 1.00 86.00 90 GLY A O 1
ATOM 737 N N . GLU A 1 91 ? 9.864 16.724 -7.530 1.00 84.69 91 GLU A N 1
ATOM 738 C CA . GLU A 1 91 ? 10.249 17.684 -6.486 1.00 84.69 91 GLU A CA 1
ATOM 739 C C . GLU A 1 91 ? 10.842 16.973 -5.266 1.00 84.69 91 GLU A C 1
ATOM 741 O O . GLU A 1 91 ? 10.288 15.992 -4.771 1.00 84.69 91 GLU A O 1
ATOM 746 N N . ALA A 1 92 ? 11.969 17.482 -4.766 1.00 85.38 92 ALA A N 1
ATOM 747 C CA . ALA A 1 92 ? 12.599 16.954 -3.569 1.00 85.38 92 ALA A CA 1
ATOM 748 C C . ALA A 1 92 ? 11.703 17.172 -2.332 1.00 85.38 92 ALA A C 1
ATOM 750 O O . ALA A 1 92 ? 11.338 18.314 -2.041 1.00 85.38 92 ALA A O 1
ATOM 751 N N . PRO A 1 93 ? 11.411 16.123 -1.542 1.00 81.31 93 PRO A N 1
ATOM 752 C CA . PRO A 1 93 ? 10.568 16.226 -0.350 1.00 81.31 93 PRO A CA 1
ATOM 753 C C . PRO A 1 93 ? 11.073 17.225 0.696 1.00 81.31 93 PRO A C 1
ATOM 755 O O . PRO A 1 93 ? 10.288 17.794 1.450 1.00 81.31 93 PRO A O 1
ATOM 758 N N . GLU A 1 94 ? 12.391 17.403 0.788 1.00 80.94 94 GLU A N 1
ATOM 759 C CA . GLU A 1 94 ? 13.034 18.218 1.816 1.00 80.94 94 GLU A CA 1
ATOM 760 C C . GLU A 1 94 ? 13.153 19.704 1.435 1.00 80.94 94 GLU A C 1
ATOM 762 O O . GLU A 1 94 ? 13.364 20.539 2.317 1.00 80.94 94 GLU A O 1
ATOM 767 N N . ILE A 1 95 ? 13.039 20.052 0.145 1.00 83.81 95 ILE A N 1
ATOM 768 C CA . ILE A 1 95 ? 13.304 21.407 -0.361 1.00 83.81 95 ILE A CA 1
ATOM 769 C C . ILE A 1 95 ? 12.220 21.818 -1.357 1.00 83.81 95 ILE A C 1
ATOM 771 O O . ILE A 1 95 ? 12.144 21.302 -2.470 1.00 83.81 95 ILE A O 1
ATOM 775 N N . ARG A 1 96 ? 11.430 22.829 -0.977 1.00 81.69 96 ARG A N 1
ATOM 776 C CA . ARG A 1 96 ? 10.406 23.415 -1.852 1.00 81.69 96 ARG A CA 1
ATOM 777 C C . ARG A 1 96 ? 11.024 24.016 -3.114 1.00 81.69 96 ARG A C 1
ATOM 779 O O . ARG A 1 96 ? 12.034 24.714 -3.040 1.00 81.69 96 ARG A O 1
ATOM 786 N N . ASN A 1 97 ? 10.353 23.819 -4.243 1.00 85.69 97 ASN A N 1
ATOM 787 C CA . ASN A 1 97 ? 10.737 24.278 -5.576 1.00 85.69 97 ASN A CA 1
ATOM 788 C C . ASN A 1 97 ? 12.106 23.754 -6.050 1.00 85.69 97 ASN A C 1
ATOM 790 O O . ASN A 1 97 ? 12.755 24.387 -6.884 1.00 85.69 97 ASN A O 1
ATOM 794 N N . TYR A 1 98 ? 12.558 22.605 -5.537 1.00 89.25 98 TYR A N 1
ATOM 795 C CA . TYR A 1 98 ? 13.784 21.950 -5.992 1.00 89.25 98 TYR A CA 1
ATOM 796 C C . TYR A 1 98 ? 13.452 20.675 -6.767 1.00 89.25 98 TYR A C 1
ATOM 798 O O . TYR A 1 98 ? 13.187 19.625 -6.187 1.00 89.25 98 TYR A O 1
ATOM 806 N N . LEU A 1 99 ? 13.458 20.777 -8.096 1.00 88.44 99 LEU A N 1
ATOM 807 C CA . LEU A 1 99 ? 13.186 19.654 -8.990 1.00 88.44 99 LEU A CA 1
ATOM 808 C C . LEU A 1 99 ? 14.468 18.895 -9.332 1.00 88.44 99 LEU A C 1
ATOM 810 O O . LEU A 1 99 ? 15.502 19.485 -9.650 1.00 88.44 99 LEU A O 1
ATOM 814 N N . ILE A 1 100 ? 14.371 17.572 -9.312 1.00 88.75 100 ILE A N 1
ATOM 815 C CA . ILE A 1 100 ? 15.436 16.641 -9.660 1.00 88.75 100 ILE A CA 1
ATOM 816 C C . ILE A 1 100 ? 15.008 15.878 -10.916 1.00 88.75 100 ILE A C 1
ATOM 818 O O . ILE A 1 100 ? 13.862 15.461 -11.039 1.00 88.75 100 ILE A O 1
ATOM 822 N N . ALA A 1 101 ? 15.947 15.697 -11.842 1.00 89.69 101 ALA A N 1
ATOM 823 C CA . ALA A 1 101 ? 15.865 14.763 -12.960 1.00 89.69 101 ALA A CA 1
ATOM 824 C C . ALA A 1 101 ? 17.246 14.104 -13.095 1.00 89.69 101 ALA A C 1
ATOM 826 O O . ALA A 1 101 ? 18.156 14.653 -13.719 1.00 89.69 101 ALA A O 1
ATOM 827 N N . ALA A 1 102 ? 17.444 12.979 -12.408 1.00 87.00 102 ALA A N 1
ATOM 828 C CA . ALA A 1 102 ? 18.748 12.342 -12.220 1.00 87.00 102 ALA A CA 1
ATOM 829 C C . ALA A 1 102 ? 18.651 10.805 -12.238 1.00 87.00 102 ALA A C 1
ATOM 831 O O . ALA A 1 102 ? 17.565 10.238 -12.324 1.00 87.00 102 ALA A O 1
ATOM 832 N N . GLY A 1 103 ? 19.799 10.117 -12.183 1.00 79.31 103 GLY A N 1
ATOM 833 C CA . GLY A 1 103 ? 19.847 8.644 -12.196 1.00 79.31 103 GLY A CA 1
ATOM 834 C C . GLY A 1 103 ? 19.426 8.020 -13.533 1.00 79.31 103 GLY A C 1
ATOM 835 O O . GLY A 1 103 ? 19.002 6.870 -13.582 1.00 79.31 103 GLY A O 1
ATOM 836 N N . MET A 1 104 ? 19.500 8.789 -14.624 1.00 79.44 104 MET A N 1
ATOM 837 C CA . MET A 1 104 ? 19.076 8.376 -15.964 1.00 79.44 104 MET A CA 1
ATOM 838 C C . MET A 1 104 ? 20.118 7.465 -16.632 1.00 79.44 104 MET A C 1
ATOM 840 O O . MET A 1 104 ? 20.760 7.855 -17.609 1.00 79.44 104 MET A O 1
ATOM 844 N N . LYS A 1 105 ? 20.303 6.259 -16.089 1.00 76.50 105 LYS A N 1
ATOM 845 C CA . LYS A 1 105 ? 21.186 5.235 -16.662 1.00 76.50 105 LYS A CA 1
ATOM 846 C C . LYS A 1 105 ? 20.689 4.717 -18.012 1.00 76.50 105 LYS A C 1
ATOM 848 O O . LYS A 1 105 ? 19.482 4.708 -18.252 1.00 76.50 105 LYS A O 1
ATOM 853 N N . THR A 1 106 ? 21.615 4.192 -18.813 1.00 70.12 106 THR A N 1
ATOM 854 C CA . THR A 1 106 ? 21.543 3.325 -20.003 1.00 70.12 106 THR A CA 1
ATOM 855 C C . THR A 1 106 ? 20.693 3.863 -21.155 1.00 70.12 106 THR A C 1
ATOM 857 O O . THR A 1 106 ? 21.143 3.986 -22.289 1.00 70.12 106 THR A O 1
ATOM 860 N N . VAL A 1 107 ? 19.450 4.211 -20.856 1.00 77.19 107 VAL A N 1
ATOM 861 C CA . VAL A 1 107 ? 18.420 4.739 -21.748 1.00 77.19 107 VAL A CA 1
ATOM 862 C C . VAL A 1 107 ? 18.195 6.242 -21.554 1.00 77.19 107 VAL A C 1
ATOM 864 O O . VAL A 1 107 ? 17.253 6.793 -22.116 1.00 77.19 107 VAL A O 1
ATOM 867 N N . GLY A 1 108 ? 19.049 6.929 -20.783 1.00 81.56 108 GLY A N 1
ATOM 868 C CA . GLY A 1 108 ? 18.886 8.349 -20.459 1.00 81.56 108 GLY A CA 1
ATOM 869 C C . GLY A 1 108 ? 18.781 9.256 -21.688 1.00 81.56 108 GLY A C 1
ATOM 870 O O . GLY A 1 108 ? 17.922 10.130 -21.726 1.00 81.56 108 GLY A O 1
ATOM 871 N N . ILE A 1 109 ? 19.577 9.001 -22.735 1.00 86.19 109 ILE A N 1
ATOM 872 C CA . ILE A 1 109 ? 19.500 9.753 -24.001 1.00 86.19 109 ILE A CA 1
ATOM 873 C C . ILE A 1 109 ? 18.146 9.528 -24.687 1.00 86.19 109 ILE A C 1
ATOM 875 O O . ILE A 1 109 ? 17.499 10.486 -25.104 1.00 86.19 109 ILE A O 1
ATOM 879 N N . SER A 1 110 ? 17.691 8.275 -24.775 1.00 88.69 110 SER A N 1
ATOM 880 C CA . SER A 1 110 ? 16.406 7.923 -25.394 1.00 88.69 110 SER A CA 1
ATOM 881 C C . SER A 1 110 ? 15.209 8.476 -24.613 1.00 88.69 110 SER A C 1
ATOM 883 O O . SER A 1 110 ? 14.194 8.830 -25.205 1.00 88.69 110 SER A O 1
ATOM 885 N N . ALA A 1 111 ? 15.333 8.574 -23.290 1.00 86.88 111 ALA A N 1
ATOM 886 C CA . ALA A 1 111 ? 14.295 9.059 -22.390 1.00 86.88 111 ALA A CA 1
ATOM 887 C C . ALA A 1 111 ? 14.264 10.586 -22.216 1.00 86.88 111 ALA A C 1
ATOM 889 O O . ALA A 1 111 ? 13.238 11.127 -21.797 1.00 86.88 111 ALA A O 1
ATOM 890 N N . ALA A 1 112 ? 15.359 11.284 -22.535 1.00 90.25 112 ALA A N 1
ATOM 891 C CA . ALA A 1 112 ? 15.559 12.698 -22.211 1.00 90.25 112 ALA A CA 1
ATOM 892 C C . ALA A 1 112 ? 14.430 13.608 -22.715 1.00 90.25 112 ALA A C 1
ATOM 894 O O . ALA A 1 112 ? 14.028 14.530 -22.010 1.00 90.25 112 ALA A O 1
ATOM 895 N N . GLY A 1 113 ? 13.879 13.335 -23.903 1.00 92.56 113 GLY A N 1
ATOM 896 C CA . GLY A 1 113 ? 12.756 14.109 -24.442 1.00 92.56 113 GLY A CA 1
ATOM 897 C C . GLY A 1 113 ? 11.486 13.990 -23.591 1.00 92.56 113 GLY A C 1
ATOM 898 O O . GLY A 1 113 ? 10.827 14.992 -23.319 1.00 92.56 113 GLY A O 1
ATOM 899 N N . GLY A 1 114 ? 11.165 12.777 -23.130 1.00 91.31 114 GLY A N 1
ATOM 900 C CA . GLY A 1 114 ? 10.011 12.522 -22.266 1.00 91.31 114 GLY A CA 1
ATOM 901 C C . GLY A 1 114 ? 10.193 13.125 -20.875 1.00 91.31 114 GLY A C 1
ATOM 902 O O . GLY A 1 114 ? 9.322 13.856 -20.412 1.00 91.31 114 GLY A O 1
ATOM 903 N N . VAL A 1 115 ? 11.352 12.891 -20.250 1.00 90.31 115 VAL A N 1
ATOM 904 C CA . VAL A 1 115 ? 11.684 13.467 -18.936 1.00 90.31 115 VAL A CA 1
ATOM 905 C C . VAL A 1 115 ? 11.677 14.993 -19.001 1.00 90.31 115 VAL A C 1
ATOM 907 O O . VAL A 1 115 ? 11.031 15.629 -18.178 1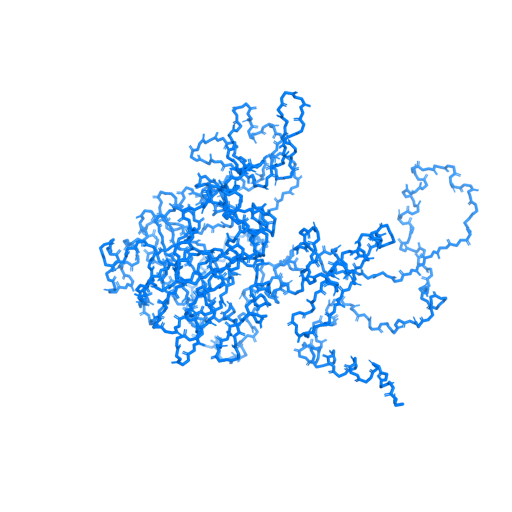.00 90.31 115 VAL A O 1
ATOM 910 N N . GLY A 1 116 ? 12.302 15.589 -20.021 1.00 93.06 116 GLY A N 1
ATOM 911 C CA . GLY A 1 116 ? 12.319 17.040 -20.211 1.00 93.06 116 GLY A CA 1
ATOM 912 C C . GLY A 1 116 ? 10.919 17.638 -20.360 1.00 93.06 116 GLY A C 1
ATOM 913 O O . GLY A 1 116 ? 10.623 18.658 -19.740 1.00 93.06 116 GLY A O 1
ATOM 914 N N . LYS A 1 117 ? 10.031 16.976 -21.117 1.00 93.50 117 LYS A N 1
ATOM 915 C CA . LYS A 1 117 ? 8.622 17.376 -21.227 1.00 93.50 117 LYS A CA 1
ATOM 916 C C . LYS A 1 117 ? 7.913 17.317 -19.869 1.00 93.50 117 LYS A C 1
ATOM 918 O O . LYS A 1 117 ? 7.285 18.295 -19.482 1.00 93.50 117 LYS A O 1
ATOM 923 N N . LEU A 1 118 ? 8.020 16.199 -19.149 1.00 90.62 118 LEU A N 1
ATOM 924 C CA . LEU A 1 118 ? 7.353 16.005 -17.855 1.00 90.62 118 LEU A CA 1
ATOM 925 C C . LEU A 1 118 ? 7.860 16.989 -16.793 1.00 90.62 118 LEU A C 1
ATOM 927 O O . LEU A 1 118 ? 7.067 17.577 -16.063 1.00 90.62 118 LEU A O 1
ATOM 931 N N . THR A 1 119 ? 9.171 17.239 -16.743 1.00 91.25 119 THR A N 1
ATOM 932 C CA . THR A 1 119 ? 9.752 18.255 -15.857 1.00 91.25 119 THR A CA 1
ATOM 933 C C . THR A 1 119 ? 9.230 19.653 -16.194 1.00 91.25 119 THR A C 1
ATOM 935 O O . THR A 1 119 ? 8.886 20.406 -15.286 1.00 91.25 119 THR A O 1
ATOM 938 N N . ALA A 1 120 ? 9.117 20.004 -17.480 1.00 93.50 120 ALA A N 1
ATOM 939 C CA . ALA A 1 120 ? 8.541 21.283 -17.890 1.00 93.50 120 ALA A CA 1
ATOM 940 C C . ALA A 1 120 ? 7.054 21.404 -17.507 1.00 93.50 120 ALA A C 1
ATOM 942 O O . ALA A 1 120 ? 6.630 22.468 -17.063 1.00 93.50 120 ALA A O 1
ATOM 943 N N . GLU A 1 121 ? 6.275 20.324 -17.624 1.00 92.00 121 GLU A N 1
ATOM 944 C CA . GLU A 1 121 ? 4.876 20.293 -17.179 1.00 92.00 121 GLU A CA 1
ATOM 945 C C . GLU A 1 121 ? 4.752 20.559 -15.674 1.00 92.00 121 GLU A C 1
ATOM 947 O O . GLU A 1 121 ? 3.950 21.409 -15.294 1.00 92.00 121 GLU A O 1
ATOM 952 N N . ILE A 1 122 ? 5.593 19.947 -14.829 1.00 88.62 122 ILE A N 1
ATOM 953 C CA . ILE A 1 122 ? 5.594 20.245 -13.385 1.00 88.62 122 ILE A CA 1
ATOM 954 C C . ILE A 1 122 ? 5.906 21.719 -13.127 1.00 88.62 122 ILE A C 1
ATOM 956 O O . ILE A 1 122 ? 5.232 22.352 -12.321 1.00 88.62 122 ILE A O 1
ATOM 960 N N . ILE A 1 123 ? 6.906 22.283 -13.811 1.00 90.62 123 ILE A N 1
ATOM 961 C CA . ILE A 1 123 ? 7.307 23.685 -13.615 1.00 90.62 123 ILE A CA 1
ATOM 962 C C . ILE A 1 123 ? 6.176 24.646 -13.995 1.00 90.62 123 ILE A C 1
ATOM 964 O O . ILE A 1 123 ? 5.931 25.618 -13.285 1.00 90.62 123 ILE A O 1
ATOM 968 N N . VAL A 1 124 ? 5.510 24.401 -15.126 1.00 92.94 124 VAL A N 1
ATOM 969 C CA . VAL A 1 124 ? 4.519 25.331 -15.689 1.00 92.94 124 VAL A CA 1
ATOM 970 C C . VAL A 1 124 ? 3.132 25.123 -15.082 1.00 92.94 124 VAL A C 1
ATOM 972 O O . VAL A 1 124 ? 2.451 26.093 -14.761 1.00 92.94 124 VAL A O 1
ATOM 975 N N . ASN A 1 125 ? 2.712 23.868 -14.922 1.00 87.88 125 ASN A N 1
ATOM 976 C CA . ASN A 1 125 ? 1.350 23.500 -14.530 1.00 87.88 125 ASN A CA 1
ATOM 977 C C . ASN A 1 125 ? 1.246 23.053 -13.063 1.00 87.88 125 ASN A C 1
ATOM 979 O O . ASN A 1 125 ? 0.139 22.965 -12.533 1.00 87.88 125 ASN A O 1
ATOM 983 N N . GLY A 1 126 ? 2.374 22.752 -12.409 1.00 83.12 126 GLY A N 1
ATOM 984 C CA . GLY A 1 126 ? 2.422 22.184 -11.058 1.00 83.12 126 GLY A CA 1
ATOM 985 C C . GLY A 1 126 ? 2.169 20.672 -10.991 1.00 83.12 126 GLY A C 1
ATOM 986 O O . GLY A 1 126 ? 2.091 20.132 -9.888 1.00 83.12 126 GLY A O 1
ATOM 987 N N . GLU A 1 127 ? 2.015 20.000 -12.136 1.00 81.38 127 GLU A N 1
ATOM 988 C CA . GLU A 1 127 ? 1.663 18.577 -12.254 1.00 81.38 127 GLU A CA 1
ATOM 989 C C . GLU A 1 127 ? 2.021 18.013 -13.642 1.00 81.38 127 GLU A C 1
ATOM 991 O O . GLU A 1 127 ? 2.356 18.766 -14.560 1.00 81.38 127 GLU A O 1
ATOM 996 N N . THR A 1 128 ? 1.874 16.699 -13.825 1.00 84.56 128 THR A N 1
ATOM 997 C CA . THR A 1 128 ? 2.197 15.998 -15.075 1.00 84.56 128 THR A CA 1
ATOM 998 C C . THR A 1 128 ? 0.995 15.430 -15.819 1.00 84.56 128 THR A C 1
ATOM 1000 O O . THR A 1 128 ? -0.026 15.046 -15.251 1.00 84.56 128 THR A O 1
ATOM 1003 N N . SER A 1 129 ? 1.154 15.292 -17.138 1.00 82.31 129 SER A N 1
ATOM 1004 C CA . SER A 1 129 ? 0.197 14.614 -18.021 1.00 82.31 129 SER A CA 1
ATOM 1005 C C . SER A 1 129 ? 0.199 13.084 -17.894 1.00 82.31 129 SER A C 1
ATOM 1007 O O . SER A 1 129 ? -0.693 12.422 -18.430 1.00 82.31 129 SER A O 1
ATOM 1009 N N . PHE A 1 130 ? 1.156 12.503 -17.176 1.00 83.06 130 PHE A N 1
ATOM 1010 C CA . PHE A 1 130 ? 1.256 11.068 -16.911 1.00 83.06 130 PHE A CA 1
ATOM 1011 C C . PHE A 1 130 ? 1.469 10.822 -15.423 1.00 83.06 130 PHE A C 1
ATOM 1013 O O . PHE A 1 130 ? 2.044 11.673 -14.744 1.00 83.06 130 PHE A O 1
ATOM 1020 N N . ASP A 1 131 ? 1.030 9.661 -14.936 1.00 82.75 131 ASP A N 1
ATOM 1021 C CA . ASP A 1 131 ? 1.403 9.226 -13.594 1.00 82.75 131 ASP A CA 1
ATOM 1022 C C . ASP A 1 131 ? 2.913 8.985 -13.549 1.00 82.75 131 ASP A C 1
ATOM 1024 O O . ASP A 1 131 ? 3.454 8.204 -14.334 1.00 82.75 131 ASP A O 1
ATOM 1028 N N . MET A 1 132 ? 3.593 9.703 -12.662 1.00 80.75 132 MET A N 1
ATOM 1029 C CA . MET A 1 132 ? 5.039 9.609 -12.495 1.00 80.75 132 MET A CA 1
ATOM 1030 C C . MET A 1 132 ? 5.432 8.893 -11.213 1.00 80.75 132 MET A C 1
ATOM 1032 O O . MET A 1 132 ? 6.610 8.895 -10.872 1.00 80.75 132 MET A O 1
ATOM 1036 N N . TYR A 1 133 ? 4.490 8.263 -10.511 1.00 77.75 133 TYR A N 1
ATOM 1037 C CA . TYR A 1 133 ? 4.757 7.654 -9.215 1.00 77.75 133 TYR A CA 1
ATOM 1038 C C . TYR A 1 133 ? 6.004 6.747 -9.211 1.00 77.75 133 TYR A C 1
ATOM 1040 O O . TYR A 1 133 ? 6.840 6.830 -8.313 1.00 77.75 133 TYR A O 1
ATOM 1048 N N . GLU A 1 134 ? 6.178 5.933 -10.254 1.00 74.00 134 GLU A N 1
ATOM 1049 C CA . GLU A 1 134 ? 7.332 5.036 -10.387 1.00 74.00 134 GLU A CA 1
ATOM 1050 C C . GLU A 1 134 ? 8.685 5.755 -10.555 1.00 74.00 134 GLU A C 1
ATOM 1052 O O . GLU A 1 134 ? 9.725 5.143 -10.318 1.00 74.00 134 GLU A O 1
ATOM 1057 N N . LEU A 1 135 ? 8.680 7.032 -10.948 1.00 74.31 135 LEU A N 1
ATOM 1058 C CA . LEU A 1 135 ? 9.856 7.895 -11.131 1.00 74.31 135 LEU A CA 1
ATOM 1059 C C . LEU A 1 135 ? 10.031 8.916 -9.987 1.00 74.31 135 LEU A C 1
ATOM 1061 O O . LEU A 1 135 ? 11.140 9.384 -9.738 1.00 74.31 135 LEU A O 1
ATOM 1065 N N . GLU A 1 136 ? 8.956 9.235 -9.262 1.00 69.00 136 GLU A N 1
ATOM 1066 C CA . GLU A 1 136 ? 8.908 10.176 -8.128 1.00 69.00 136 GLU A CA 1
ATOM 1067 C C . GLU A 1 136 ? 9.379 9.562 -6.802 1.00 69.00 136 GLU A C 1
ATOM 1069 O O . GLU A 1 136 ? 9.108 10.096 -5.723 1.00 69.00 136 GLU A O 1
ATOM 1074 N N . LYS A 1 137 ? 10.091 8.431 -6.844 1.00 62.72 137 LYS A N 1
ATOM 1075 C CA . LYS A 1 137 ? 10.560 7.710 -5.653 1.00 62.72 137 LYS A CA 1
ATOM 1076 C C . LYS A 1 137 ? 11.730 8.422 -4.980 1.00 62.72 137 LYS A C 1
ATOM 1078 O O . LYS A 1 137 ? 12.861 7.937 -4.925 1.00 62.72 137 LYS A O 1
ATOM 1083 N N . PHE A 1 138 ? 11.455 9.585 -4.404 1.00 57.59 138 PHE A N 1
ATOM 1084 C CA . PHE A 1 138 ? 12.349 10.234 -3.466 1.00 57.59 138 PHE A CA 1
ATOM 1085 C C . PHE A 1 138 ? 12.321 9.449 -2.160 1.00 57.59 138 PHE A C 1
ATOM 1087 O O . PHE A 1 138 ? 11.452 9.639 -1.316 1.00 57.59 138 PHE A O 1
ATOM 1094 N N . ARG A 1 139 ? 13.289 8.541 -2.018 1.00 53.44 139 ARG A N 1
ATOM 1095 C CA . ARG A 1 139 ? 13.619 7.859 -0.762 1.00 53.44 139 ARG A CA 1
ATOM 1096 C C . ARG A 1 139 ? 12.412 7.165 -0.128 1.00 53.44 139 ARG A C 1
ATOM 1098 O O . ARG A 1 139 ? 11.807 7.668 0.815 1.00 53.44 139 ARG A O 1
ATOM 1105 N N . GLU A 1 140 ? 12.116 5.955 -0.595 1.00 46.84 140 GLU A N 1
ATOM 1106 C CA . GLU A 1 140 ? 11.462 4.983 0.282 1.00 46.84 140 GLU A CA 1
ATOM 1107 C C . GLU A 1 140 ? 12.319 4.843 1.556 1.00 46.84 140 GLU A C 1
ATOM 1109 O O . GLU A 1 140 ? 13.551 4.907 1.499 1.00 46.84 140 GLU A O 1
ATOM 1114 N N . CYS A 1 141 ? 11.652 4.747 2.708 1.00 38.59 141 CYS A N 1
ATOM 1115 C CA . CYS A 1 141 ? 12.234 4.727 4.049 1.00 38.59 141 CYS A CA 1
ATOM 1116 C C . CYS A 1 141 ? 13.554 3.941 4.106 1.00 38.59 141 CYS A C 1
ATOM 1118 O O . CY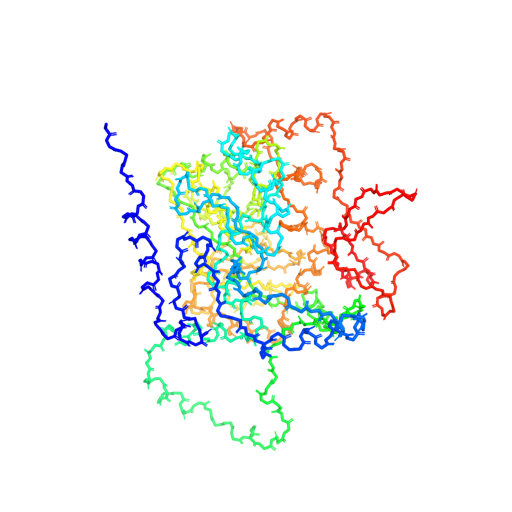S A 1 141 ? 13.650 2.882 3.494 1.00 38.59 141 CYS A O 1
ATOM 1120 N N . ILE A 1 142 ? 14.527 4.366 4.923 1.00 36.50 142 ILE A N 1
ATOM 1121 C CA . ILE A 1 142 ? 15.769 3.606 5.207 1.00 36.50 142 ILE A CA 1
ATOM 1122 C C . ILE A 1 142 ? 15.475 2.121 5.518 1.00 36.50 142 ILE A C 1
ATOM 1124 O O . ILE A 1 142 ? 16.274 1.247 5.215 1.00 36.50 142 ILE A O 1
ATOM 1128 N N . MET A 1 143 ? 14.289 1.809 6.041 1.00 32.91 143 MET A N 1
ATOM 1129 C CA . MET A 1 143 ? 13.824 0.443 6.285 1.00 32.91 143 MET A CA 1
ATOM 1130 C C . MET A 1 143 ? 13.462 -0.334 5.004 1.00 32.91 143 MET A C 1
ATOM 1132 O O . MET A 1 143 ? 13.818 -1.501 4.890 1.00 32.91 143 MET A O 1
ATOM 1136 N N . VAL A 1 144 ? 12.832 0.298 4.006 1.00 35.84 144 VAL A N 1
ATOM 1137 C CA . VAL A 1 144 ? 12.626 -0.295 2.670 1.00 35.84 144 VAL A CA 1
ATOM 1138 C C . VAL A 1 144 ? 13.932 -0.303 1.883 1.00 35.84 144 VAL A C 1
ATOM 1140 O O . VAL A 1 144 ? 14.201 -1.263 1.178 1.00 35.84 144 VAL A O 1
ATOM 1143 N N . PHE A 1 145 ? 14.791 0.699 2.077 1.00 32.62 145 PHE A N 1
ATOM 1144 C CA . PHE A 1 145 ? 16.158 0.720 1.561 1.00 32.62 145 PHE A CA 1
ATOM 1145 C C . PHE A 1 145 ? 16.943 -0.506 2.045 1.00 32.62 145 PHE A C 1
ATOM 1147 O O . PHE A 1 145 ? 17.600 -1.178 1.260 1.00 32.62 145 PHE A O 1
ATOM 1154 N N . VAL A 1 146 ? 16.793 -0.873 3.318 1.00 32.56 146 VAL A N 1
ATOM 1155 C CA . VAL A 1 146 ? 17.357 -2.099 3.879 1.00 32.56 146 VAL A CA 1
ATOM 1156 C C . VAL A 1 146 ? 16.652 -3.349 3.331 1.00 32.56 146 VAL A C 1
ATOM 1158 O O . VAL A 1 146 ? 17.330 -4.299 2.976 1.00 32.56 146 VAL A O 1
ATOM 1161 N N . ILE A 1 147 ? 15.330 -3.363 3.151 1.00 32.84 147 ILE A N 1
ATOM 1162 C CA . ILE A 1 147 ? 14.605 -4.540 2.624 1.00 32.84 147 ILE A CA 1
ATOM 1163 C C . ILE A 1 147 ? 14.874 -4.791 1.122 1.00 32.84 147 ILE A C 1
ATOM 1165 O O . ILE A 1 147 ? 15.045 -5.939 0.723 1.00 32.84 147 ILE A O 1
ATOM 1169 N N . HIS A 1 148 ? 14.959 -3.751 0.286 1.00 28.88 148 HIS A N 1
ATOM 1170 C CA . HIS A 1 148 ? 15.193 -3.872 -1.162 1.00 28.88 148 HIS A CA 1
ATOM 1171 C C . HIS A 1 148 ? 16.673 -4.076 -1.508 1.00 28.88 148 HIS A C 1
ATOM 1173 O O . HIS A 1 148 ? 16.984 -4.867 -2.401 1.00 28.88 148 HIS A O 1
ATOM 1179 N N . PHE A 1 149 ? 17.594 -3.409 -0.800 1.00 32.38 149 PHE A N 1
ATOM 1180 C CA . PHE A 1 149 ? 19.037 -3.599 -1.000 1.00 32.38 149 PHE A CA 1
ATOM 1181 C C . PHE A 1 149 ? 19.552 -4.861 -0.286 1.00 32.38 149 PHE A C 1
ATOM 1183 O O . PHE A 1 149 ? 20.535 -5.456 -0.722 1.00 32.38 149 PHE A O 1
ATOM 1190 N N . MET A 1 150 ? 18.850 -5.343 0.751 1.00 30.67 150 MET A N 1
ATOM 1191 C CA . MET A 1 150 ? 19.071 -6.660 1.363 1.00 30.67 150 MET A CA 1
ATOM 1192 C C . MET A 1 150 ? 18.087 -7.724 0.862 1.00 30.67 150 MET A C 1
ATOM 1194 O O . MET A 1 150 ? 17.760 -8.653 1.603 1.00 30.67 150 MET A O 1
ATOM 1198 N N . ASN A 1 151 ? 17.808 -7.726 -0.446 1.00 30.41 151 ASN A N 1
ATOM 1199 C CA . ASN A 1 151 ? 17.432 -8.939 -1.196 1.00 30.41 151 ASN A CA 1
ATOM 1200 C C . ASN A 1 151 ? 18.475 -10.084 -1.085 1.00 30.41 151 ASN A C 1
ATOM 1202 O O . ASN A 1 151 ? 18.372 -11.097 -1.770 1.00 30.41 151 ASN A O 1
ATOM 1206 N N . PHE A 1 152 ? 19.468 -9.948 -0.198 1.00 30.28 152 PHE A N 1
ATOM 1207 C CA . PHE A 1 152 ? 20.362 -11.008 0.232 1.00 30.28 152 PHE A CA 1
ATOM 1208 C C . PHE A 1 152 ? 20.211 -11.461 1.688 1.00 30.28 152 PHE A C 1
ATOM 1210 O O . PHE A 1 152 ? 20.627 -12.578 1.972 1.00 30.28 152 PHE A O 1
ATOM 1217 N N . LYS A 1 153 ? 19.642 -10.689 2.628 1.00 25.77 153 LYS A N 1
ATOM 1218 C CA . LYS A 1 153 ? 19.559 -11.113 4.041 1.00 25.77 153 LYS A CA 1
ATOM 1219 C C . LYS A 1 153 ? 18.441 -10.388 4.795 1.00 25.77 153 LYS A C 1
ATOM 1221 O O . LYS A 1 153 ? 18.574 -9.228 5.168 1.00 25.77 153 LYS A O 1
ATOM 1226 N N . LEU A 1 154 ? 17.393 -11.125 5.152 1.00 29.56 154 LEU A N 1
ATOM 1227 C CA . LEU A 1 154 ? 16.357 -10.752 6.125 1.00 29.56 154 LEU A CA 1
ATOM 1228 C C . LEU A 1 154 ? 16.927 -10.801 7.563 1.00 29.56 154 LEU A C 1
ATOM 1230 O O . LEU A 1 154 ? 16.423 -11.499 8.436 1.00 29.56 154 LEU A O 1
ATOM 1234 N N . VAL A 1 155 ? 18.057 -10.123 7.772 1.00 31.94 155 VAL A N 1
ATOM 1235 C CA . VAL A 1 155 ? 18.802 -10.010 9.037 1.00 31.94 155 VAL A CA 1
ATOM 1236 C C . VAL A 1 155 ? 18.509 -8.663 9.712 1.00 31.94 155 VAL A C 1
ATOM 1238 O O . VAL A 1 155 ? 18.762 -8.489 10.896 1.00 31.94 155 VAL A O 1
ATOM 1241 N N . ALA A 1 156 ? 17.883 -7.719 9.010 1.00 31.17 156 ALA A N 1
ATOM 1242 C CA . ALA A 1 156 ? 17.762 -6.341 9.465 1.00 31.17 156 ALA A CA 1
ATOM 1243 C C . ALA A 1 156 ? 16.805 -6.086 10.638 1.00 31.17 156 ALA A C 1
ATOM 1245 O O . ALA A 1 156 ? 17.039 -5.146 11.382 1.00 31.17 156 ALA A O 1
ATOM 1246 N N . ILE A 1 157 ? 15.771 -6.898 10.874 1.00 34.72 157 ILE A N 1
ATOM 1247 C CA . ILE A 1 157 ? 14.946 -6.722 12.089 1.00 34.72 157 ILE A CA 1
ATOM 1248 C C . ILE A 1 157 ? 15.739 -7.166 13.332 1.00 34.72 157 ILE A C 1
ATOM 1250 O O . ILE A 1 157 ? 15.657 -6.532 14.385 1.00 34.72 157 ILE A O 1
ATOM 1254 N N . TYR A 1 158 ? 16.583 -8.191 13.174 1.00 31.48 158 TYR A N 1
ATOM 1255 C CA . TYR A 1 158 ? 17.493 -8.691 14.206 1.00 31.48 158 TYR A CA 1
ATOM 1256 C C . TYR A 1 158 ? 18.720 -7.779 14.387 1.00 31.48 158 TYR A C 1
ATOM 1258 O O . TYR A 1 158 ? 19.179 -7.566 15.507 1.00 31.48 158 TYR A O 1
ATOM 1266 N N . GLU A 1 159 ? 19.228 -7.173 13.310 1.00 30.11 159 GLU A N 1
ATOM 1267 C CA . GLU A 1 159 ? 20.386 -6.275 13.362 1.00 30.11 159 GLU A CA 1
ATOM 1268 C C . GLU A 1 159 ? 20.055 -4.813 13.658 1.00 30.11 159 GLU A C 1
ATOM 1270 O O . GLU A 1 159 ? 20.856 -4.165 14.327 1.00 30.11 159 GLU A O 1
ATOM 1275 N N . CYS A 1 160 ? 18.861 -4.310 13.329 1.00 30.38 160 CYS A N 1
ATOM 1276 C CA . CYS A 1 160 ? 18.371 -3.053 13.906 1.00 30.38 160 CYS A CA 1
ATOM 1277 C C . CYS A 1 160 ? 18.184 -3.178 15.425 1.00 30.38 160 CYS A C 1
ATOM 1279 O O . CYS A 1 160 ? 18.508 -2.236 16.144 1.00 30.38 160 CYS A O 1
ATOM 1281 N N . HIS A 1 161 ? 17.758 -4.345 15.933 1.00 33.91 161 HIS A N 1
ATOM 1282 C CA . HIS A 1 161 ? 17.756 -4.622 17.377 1.00 33.91 161 HIS A CA 1
ATOM 1283 C C . HIS A 1 161 ? 19.175 -4.630 17.962 1.00 33.91 161 HIS A C 1
ATOM 1285 O O . HIS A 1 161 ? 19.410 -4.048 19.021 1.00 33.91 161 HIS A O 1
ATOM 1291 N N . ARG A 1 162 ? 20.142 -5.217 17.244 1.00 27.17 162 ARG A N 1
ATOM 1292 C CA . ARG A 1 162 ? 21.561 -5.223 17.635 1.00 27.17 162 ARG A CA 1
ATOM 1293 C C . ARG A 1 162 ? 22.194 -3.826 17.628 1.00 27.17 162 ARG A C 1
ATOM 1295 O O . ARG A 1 162 ? 23.091 -3.569 18.422 1.00 27.17 162 ARG A O 1
ATOM 1302 N N . PHE A 1 163 ? 21.718 -2.922 16.770 1.00 31.09 163 PHE A N 1
ATOM 1303 C CA . PHE A 1 163 ? 22.222 -1.548 16.665 1.00 31.09 163 PHE A CA 1
ATOM 1304 C C . PHE A 1 163 ? 21.711 -0.615 17.774 1.00 31.09 163 PHE A C 1
ATOM 1306 O O . PHE A 1 163 ? 22.349 0.397 18.055 1.00 31.09 163 PHE A O 1
ATOM 1313 N N . ILE A 1 164 ? 20.583 -0.945 18.416 1.00 34.03 164 ILE A N 1
ATOM 1314 C CA . ILE A 1 164 ? 19.955 -0.105 19.452 1.00 34.03 164 ILE A CA 1
ATOM 1315 C C . ILE A 1 164 ? 20.438 -0.464 20.871 1.00 34.03 164 ILE A C 1
ATOM 1317 O O . ILE A 1 164 ? 20.321 0.356 21.780 1.00 34.03 164 ILE A O 1
ATOM 1321 N N . GLN A 1 165 ? 21.052 -1.632 21.087 1.00 28.77 165 GLN A N 1
ATOM 1322 C CA . GLN A 1 165 ? 21.513 -2.056 22.415 1.00 28.77 165 GLN A CA 1
ATOM 1323 C C . GLN A 1 165 ? 23.006 -2.402 22.436 1.00 28.77 165 GLN A C 1
ATOM 1325 O O . GLN A 1 165 ? 23.408 -3.558 22.342 1.00 28.77 165 GLN A O 1
ATOM 1330 N N . ASN A 1 166 ? 23.844 -1.390 22.661 1.00 28.73 166 ASN A N 1
ATOM 1331 C CA . ASN A 1 166 ? 25.136 -1.625 23.298 1.00 28.73 166 ASN A CA 1
ATOM 1332 C C . ASN A 1 166 ? 24.885 -1.917 24.780 1.00 28.73 166 ASN A C 1
ATOM 1334 O O . ASN A 1 166 ? 24.514 -0.996 25.494 1.00 28.73 166 ASN A O 1
ATOM 1338 N N . TYR A 1 167 ? 25.098 -3.154 25.239 1.00 29.39 167 TYR A N 1
ATOM 1339 C CA . TYR A 1 167 ? 25.784 -3.444 26.508 1.00 29.39 167 TYR A CA 1
ATOM 1340 C C . TYR A 1 167 ? 26.044 -4.955 26.658 1.00 29.39 167 TYR A C 1
ATOM 1342 O O . TYR A 1 167 ? 25.134 -5.738 26.922 1.00 29.39 167 TYR A O 1
ATOM 1350 N N . GLU A 1 168 ? 27.328 -5.329 26.631 1.00 30.02 168 GLU A N 1
ATOM 1351 C CA . GLU A 1 168 ? 27.936 -6.640 26.961 1.00 30.02 168 GLU A CA 1
ATOM 1352 C C . GLU A 1 168 ? 27.613 -7.173 28.382 1.00 30.02 168 GLU A C 1
ATOM 1354 O O . GLU A 1 168 ? 28.213 -8.130 28.862 1.00 30.02 168 GLU A O 1
ATOM 1359 N N . LYS A 1 169 ? 26.675 -6.564 29.118 1.00 28.67 169 LYS A N 1
ATOM 1360 C CA . LYS A 1 169 ? 26.359 -6.925 30.511 1.00 28.67 169 LYS A CA 1
ATOM 1361 C C . LYS A 1 169 ? 25.188 -7.899 30.667 1.00 28.67 169 LYS A C 1
ATOM 1363 O O . LYS A 1 169 ? 25.040 -8.458 31.754 1.00 28.67 169 LYS A O 1
ATOM 1368 N N . LEU A 1 170 ? 24.384 -8.135 29.624 1.00 28.12 170 LEU A N 1
ATOM 1369 C CA . LEU A 1 170 ? 23.205 -9.012 29.705 1.00 28.12 170 LEU A CA 1
ATOM 1370 C C . LEU A 1 170 ? 23.530 -10.512 29.530 1.00 28.12 170 LEU A C 1
ATOM 1372 O O . LEU A 1 170 ? 22.788 -11.356 30.032 1.00 28.12 170 LEU A O 1
ATOM 1376 N N . GLU A 1 171 ? 24.669 -10.858 28.914 1.00 29.20 171 GLU A N 1
ATOM 1377 C CA . GLU A 1 171 ? 25.110 -12.255 28.723 1.00 29.20 171 GLU A CA 1
ATOM 1378 C C . GLU A 1 171 ? 25.258 -13.018 30.048 1.00 29.20 171 GLU A C 1
ATOM 1380 O O . GLU A 1 171 ? 24.973 -14.212 30.131 1.00 29.20 171 GLU A O 1
ATOM 1385 N N . ARG A 1 172 ? 25.630 -12.324 31.130 1.00 30.30 172 ARG A N 1
ATOM 1386 C CA . ARG A 1 172 ? 25.833 -12.960 32.439 1.00 30.30 172 ARG A CA 1
ATOM 1387 C C . ARG A 1 172 ? 24.536 -13.368 33.140 1.00 30.30 172 ARG A C 1
ATOM 1389 O O . ARG A 1 172 ? 24.586 -14.239 34.004 1.00 30.30 172 ARG A O 1
ATOM 1396 N N . TYR A 1 173 ? 23.402 -12.756 32.789 1.00 26.19 173 TYR A N 1
ATOM 1397 C CA . TYR A 1 173 ? 22.103 -13.058 33.403 1.00 26.19 173 TYR A CA 1
ATOM 1398 C C . TYR A 1 173 ? 21.300 -14.110 32.625 1.00 26.19 173 TYR A C 1
ATOM 1400 O O . TYR A 1 173 ? 20.515 -14.835 33.231 1.00 26.19 173 TYR A O 1
ATOM 1408 N N . LEU A 1 174 ? 21.535 -14.258 31.317 1.00 29.27 174 LEU A N 1
ATOM 1409 C CA . LEU A 1 174 ? 20.826 -15.227 30.470 1.00 29.27 174 LEU A CA 1
ATOM 1410 C C . LEU A 1 174 ? 21.486 -16.619 30.426 1.00 29.27 174 LEU A C 1
ATOM 1412 O O . LEU A 1 174 ? 20.838 -17.590 30.045 1.00 29.27 174 LEU A O 1
ATOM 1416 N N . GLY A 1 175 ? 22.729 -16.755 30.905 1.00 29.00 175 GLY A N 1
ATOM 1417 C CA . GLY A 1 175 ? 23.472 -18.024 30.949 1.00 29.00 175 GLY A CA 1
ATOM 1418 C C . GLY A 1 175 ? 22.957 -19.092 31.930 1.00 29.00 175 GLY A C 1
ATOM 1419 O O . GLY A 1 175 ? 23.603 -20.122 32.080 1.00 29.00 175 GLY A O 1
ATOM 1420 N N . LYS A 1 176 ? 21.828 -18.873 32.618 1.00 26.80 176 LYS A N 1
ATOM 1421 C CA . LYS A 1 176 ? 21.208 -19.863 33.525 1.00 26.80 176 LYS A CA 1
ATOM 1422 C C . LYS A 1 176 ? 19.864 -20.424 33.044 1.00 26.80 176 LYS A C 1
ATOM 1424 O O . LYS A 1 176 ? 19.326 -21.293 33.719 1.00 26.80 176 LYS A O 1
ATOM 1429 N N . LEU A 1 177 ? 19.323 -19.953 31.916 1.00 27.94 177 LEU A N 1
ATOM 1430 C CA . LEU A 1 177 ? 17.977 -20.324 31.444 1.00 27.94 177 LEU A CA 1
ATOM 1431 C C . LEU A 1 177 ? 17.955 -21.218 30.192 1.00 27.94 177 LEU A C 1
ATOM 1433 O O . LEU A 1 177 ? 16.879 -21.541 29.704 1.00 27.94 177 LEU A O 1
ATOM 1437 N N . TRP A 1 178 ? 19.118 -21.666 29.711 1.00 28.19 178 TRP A N 1
ATOM 1438 C CA . TRP A 1 178 ? 19.240 -22.509 28.516 1.00 28.19 178 TRP A CA 1
ATOM 1439 C C . TRP A 1 178 ? 20.100 -23.746 28.788 1.00 28.19 178 TRP A C 1
ATOM 1441 O O . TRP A 1 178 ? 21.181 -23.900 28.227 1.00 28.19 178 TRP A O 1
ATOM 1451 N N . ASP A 1 179 ? 19.623 -24.634 29.660 1.00 26.75 179 ASP A N 1
ATOM 1452 C CA . ASP A 1 179 ? 20.112 -26.017 29.716 1.00 26.75 179 ASP A CA 1
ATOM 1453 C C . ASP A 1 179 ? 19.281 -26.850 28.725 1.00 26.75 179 ASP A C 1
ATOM 1455 O O . ASP A 1 179 ? 18.353 -27.566 29.083 1.00 26.75 179 ASP A O 1
ATOM 1459 N N . MET A 1 180 ? 19.554 -26.648 27.435 1.00 29.00 180 MET A N 1
ATOM 1460 C CA . MET A 1 180 ? 19.037 -27.459 26.325 1.00 29.00 180 MET A CA 1
ATOM 1461 C C . MET A 1 180 ? 20.223 -28.177 25.687 1.00 29.00 180 MET A C 1
ATOM 1463 O O . MET A 1 180 ? 20.630 -27.895 24.562 1.00 29.00 180 MET A O 1
ATOM 1467 N N . LYS A 1 181 ? 20.817 -29.084 26.467 1.00 26.14 181 LYS A N 1
ATOM 1468 C CA . LYS A 1 181 ? 21.873 -29.999 26.019 1.00 26.14 181 LYS A CA 1
ATOM 1469 C C . LYS A 1 181 ? 21.342 -31.142 25.145 1.00 26.14 181 LYS A C 1
ATOM 1471 O O . LYS A 1 181 ? 22.121 -31.729 24.407 1.00 26.14 181 LYS A O 1
ATOM 1476 N N . ASP A 1 182 ? 20.030 -31.374 25.138 1.00 27.25 182 ASP A N 1
ATOM 1477 C CA . ASP A 1 182 ? 19.395 -32.467 24.384 1.00 27.25 182 ASP A CA 1
ATOM 1478 C C . ASP A 1 182 ? 19.068 -32.116 22.916 1.00 27.25 182 ASP A C 1
ATOM 1480 O O . ASP A 1 182 ? 18.573 -32.955 22.170 1.00 27.25 182 ASP A O 1
ATOM 1484 N N . LEU A 1 183 ? 19.365 -30.889 22.468 1.00 30.42 183 LEU A N 1
ATOM 1485 C CA . LEU A 1 183 ? 19.158 -30.428 21.081 1.00 30.42 183 LEU A CA 1
ATOM 1486 C C . LEU A 1 183 ? 20.441 -30.384 20.239 1.00 30.42 183 LEU A C 1
ATOM 1488 O O . LEU A 1 183 ? 20.422 -29.907 19.107 1.00 30.42 183 LEU A O 1
ATOM 1492 N N . LEU A 1 184 ? 21.555 -30.873 20.788 1.00 25.48 184 LEU A N 1
ATOM 1493 C CA . LEU A 1 184 ? 22.882 -30.815 20.169 1.00 25.48 184 LEU A CA 1
ATOM 1494 C C . LEU A 1 184 ? 23.345 -32.140 19.537 1.00 25.48 184 LEU A C 1
ATOM 1496 O O . LEU A 1 184 ? 24.462 -32.191 19.038 1.00 25.48 184 LEU A O 1
ATOM 1500 N N . GLU A 1 185 ? 22.514 -33.189 19.512 1.00 26.52 185 GLU A N 1
ATOM 1501 C CA . GLU A 1 185 ? 22.887 -34.498 18.934 1.00 26.52 185 GLU A CA 1
ATOM 1502 C C . GLU A 1 185 ? 22.096 -34.896 17.670 1.00 26.52 185 GLU A C 1
ATOM 1504 O O . GLU A 1 185 ? 22.223 -36.021 17.188 1.00 26.52 185 GLU A O 1
ATOM 1509 N N . SER A 1 186 ? 21.318 -33.990 17.063 1.00 27.80 186 SER A N 1
ATOM 1510 C CA . SER A 1 186 ? 20.780 -34.213 15.709 1.00 27.80 186 SER A CA 1
ATOM 1511 C C . SER A 1 186 ? 21.675 -33.550 14.659 1.00 27.80 186 SER A C 1
ATOM 1513 O O . SER A 1 186 ? 21.440 -32.419 14.230 1.00 27.80 186 SER A O 1
ATOM 1515 N N . ASP A 1 187 ? 22.702 -34.284 14.247 1.00 31.98 187 ASP A N 1
ATOM 1516 C CA . ASP A 1 187 ? 23.761 -33.909 13.296 1.00 31.98 187 ASP A CA 1
ATOM 1517 C C . ASP A 1 187 ? 23.282 -33.745 11.826 1.00 31.98 187 ASP A C 1
ATOM 1519 O O . ASP A 1 187 ? 23.974 -34.106 10.874 1.00 31.98 187 ASP A O 1
ATOM 1523 N N . SER A 1 188 ? 22.075 -33.215 11.586 1.00 32.84 188 SER A N 1
ATOM 1524 C CA . SER A 1 188 ? 21.544 -33.073 10.219 1.00 32.84 188 SER A CA 1
ATOM 1525 C C . SER A 1 188 ? 20.598 -31.895 9.971 1.00 32.84 188 SER A C 1
ATOM 1527 O O . SER A 1 188 ? 19.799 -31.964 9.036 1.00 32.84 188 SER A O 1
ATOM 1529 N N . GLN A 1 189 ? 20.648 -30.815 10.758 1.00 31.61 189 GLN A N 1
ATOM 1530 C CA . GLN A 1 189 ? 19.794 -29.648 10.503 1.00 31.61 189 GLN A CA 1
ATOM 1531 C C . GLN A 1 189 ? 20.616 -28.417 10.111 1.00 31.61 189 GLN A C 1
ATOM 1533 O O . GLN A 1 189 ? 21.305 -27.801 10.918 1.00 31.61 189 GLN A O 1
ATOM 1538 N N . ASP A 1 190 ? 20.533 -28.107 8.819 1.00 30.00 190 ASP A N 1
ATOM 1539 C CA . ASP A 1 190 ? 21.137 -26.978 8.118 1.00 30.00 190 ASP A CA 1
ATOM 1540 C C . ASP A 1 190 ? 20.908 -25.649 8.869 1.00 30.00 190 ASP A C 1
ATOM 1542 O O . ASP A 1 190 ? 19.853 -25.020 8.784 1.00 30.00 190 ASP A O 1
ATOM 1546 N N . TRP A 1 191 ? 21.932 -25.174 9.581 1.00 30.69 191 TRP A N 1
ATOM 1547 C CA . TRP A 1 191 ? 21.960 -23.855 10.239 1.00 30.69 191 TRP A CA 1
ATOM 1548 C C . TRP A 1 191 ? 21.888 -22.678 9.240 1.00 30.69 191 TRP A C 1
ATOM 1550 O O . TRP A 1 191 ? 21.824 -21.514 9.638 1.00 30.69 191 TRP A O 1
ATOM 1560 N N . PHE A 1 192 ? 21.905 -22.984 7.938 1.00 29.05 192 PHE A N 1
ATOM 1561 C CA . PHE A 1 192 ? 21.908 -22.054 6.815 1.00 29.05 192 PHE A CA 1
ATOM 1562 C C . PHE A 1 192 ? 20.561 -21.867 6.124 1.00 29.05 192 PHE A C 1
ATOM 1564 O O . PHE A 1 192 ? 20.556 -21.168 5.116 1.00 29.05 192 PHE A O 1
ATOM 1571 N N . THR A 1 193 ? 19.432 -22.412 6.604 1.00 31.31 193 THR A N 1
ATOM 1572 C CA . THR A 1 193 ? 18.132 -22.066 5.993 1.00 31.31 193 THR A CA 1
ATOM 1573 C C . THR A 1 193 ? 17.919 -20.551 6.068 1.00 31.31 193 THR A C 1
ATOM 1575 O O . THR A 1 193 ? 17.648 -20.027 7.152 1.00 31.31 193 THR A O 1
ATOM 1578 N N . PRO A 1 194 ? 18.041 -19.808 4.951 1.00 36.59 194 PRO A N 1
ATOM 1579 C CA . PRO A 1 194 ? 17.768 -18.388 4.959 1.00 36.59 194 PRO A CA 1
ATOM 1580 C C . PRO A 1 194 ? 16.275 -18.259 5.242 1.00 36.59 194 PRO A C 1
ATOM 1582 O O . PRO A 1 194 ? 15.470 -19.003 4.678 1.00 36.59 194 PRO A O 1
ATOM 1585 N N . ASN A 1 195 ? 15.903 -17.337 6.126 1.00 39.41 195 ASN A N 1
ATOM 1586 C CA . ASN A 1 195 ? 14.517 -16.922 6.340 1.00 39.41 195 ASN A CA 1
ATOM 1587 C C . ASN A 1 195 ? 13.727 -16.947 5.018 1.00 39.41 195 ASN A C 1
ATOM 1589 O O . ASN A 1 195 ? 14.236 -16.443 4.017 1.00 39.41 195 ASN A O 1
ATOM 1593 N N . ARG A 1 196 ? 12.523 -17.549 5.035 1.00 47.81 196 ARG A N 1
ATOM 1594 C CA . ARG A 1 196 ? 11.637 -17.876 3.894 1.00 47.81 196 ARG A CA 1
ATOM 1595 C C . ARG A 1 196 ? 11.318 -16.674 2.985 1.00 47.81 196 ARG A C 1
ATOM 1597 O O . ARG A 1 196 ? 10.189 -16.194 2.939 1.00 47.81 196 ARG A O 1
ATOM 1604 N N . MET A 1 197 ? 12.298 -16.172 2.246 1.00 50.94 197 MET A N 1
ATOM 1605 C CA . MET A 1 197 ? 12.088 -15.206 1.179 1.00 50.94 197 MET A CA 1
ATOM 1606 C C . MET A 1 197 ? 11.584 -15.984 -0.028 1.00 50.94 197 MET A C 1
ATOM 1608 O O . MET A 1 197 ? 12.308 -16.776 -0.628 1.00 50.94 197 MET A O 1
ATOM 1612 N N . ALA A 1 198 ? 10.304 -15.804 -0.340 1.00 60.44 198 ALA A N 1
ATOM 1613 C CA . ALA A 1 198 ? 9.690 -16.409 -1.508 1.00 60.44 198 ALA A CA 1
ATOM 1614 C C . ALA A 1 198 ? 10.368 -15.874 -2.778 1.00 60.44 198 ALA A C 1
ATOM 1616 O O . ALA A 1 198 ? 10.312 -14.682 -3.079 1.00 60.44 198 ALA A O 1
ATOM 1617 N N . TYR A 1 199 ? 11.012 -16.781 -3.507 1.00 65.38 199 TYR A N 1
ATOM 1618 C CA . TYR A 1 199 ? 11.727 -16.512 -4.746 1.00 65.38 199 TYR A CA 1
ATOM 1619 C C . TYR A 1 199 ? 11.112 -17.332 -5.879 1.00 65.38 199 TYR A C 1
ATOM 1621 O O . TYR A 1 199 ? 10.688 -18.473 -5.673 1.00 65.38 199 TYR A O 1
ATOM 1629 N N . THR A 1 200 ? 11.056 -16.750 -7.074 1.00 71.44 200 THR A N 1
ATOM 1630 C CA . THR A 1 200 ? 10.469 -17.390 -8.252 1.00 71.44 200 THR A CA 1
ATOM 1631 C C . THR A 1 200 ? 11.455 -17.318 -9.412 1.00 71.44 200 THR A C 1
ATOM 1633 O O . THR A 1 200 ? 11.795 -16.227 -9.854 1.00 71.44 200 THR A O 1
ATOM 1636 N N . ASN A 1 201 ? 11.843 -18.480 -9.944 1.00 79.44 201 ASN A N 1
ATOM 1637 C CA . ASN A 1 201 ? 12.656 -18.621 -11.164 1.00 79.44 201 ASN A CA 1
ATOM 1638 C C . ASN A 1 201 ? 11.901 -19.321 -12.298 1.00 79.44 201 ASN A C 1
ATOM 1640 O O . ASN A 1 201 ? 12.468 -20.050 -13.106 1.00 79.44 201 ASN A O 1
ATOM 1644 N N . THR A 1 202 ? 10.589 -19.129 -12.335 1.00 85.62 202 THR A N 1
ATOM 1645 C CA . THR A 1 202 ? 9.691 -19.760 -13.295 1.00 85.62 202 THR A CA 1
ATOM 1646 C C . THR A 1 202 ? 8.613 -18.775 -13.717 1.00 85.62 202 THR A C 1
ATOM 1648 O O . THR A 1 202 ? 8.217 -17.904 -12.944 1.00 85.62 202 THR A O 1
ATOM 1651 N N . PHE A 1 203 ? 8.130 -18.930 -14.947 1.00 89.56 203 PHE A N 1
ATOM 1652 C CA . PHE A 1 203 ? 6.927 -18.251 -15.420 1.00 89.56 203 PHE A CA 1
ATOM 1653 C C . PHE A 1 203 ? 5.649 -19.046 -15.107 1.00 89.56 203 PHE A C 1
ATOM 1655 O O . PHE A 1 203 ? 4.560 -18.512 -15.290 1.00 89.56 203 PHE A O 1
ATOM 1662 N N . GLY A 1 204 ? 5.765 -20.303 -14.662 1.00 91.56 204 GLY A N 1
ATOM 1663 C CA . GLY A 1 204 ? 4.655 -21.164 -14.236 1.00 91.56 204 GLY A CA 1
ATOM 1664 C C . GLY A 1 204 ? 4.349 -21.048 -12.739 1.00 91.56 204 GLY A C 1
ATOM 1665 O O . GLY A 1 204 ? 4.687 -20.043 -12.108 1.00 91.56 204 GLY A O 1
ATOM 1666 N N . LYS A 1 205 ? 3.714 -22.083 -12.169 1.00 92.06 205 LYS A N 1
ATOM 1667 C CA . LYS A 1 205 ? 3.349 -22.143 -10.743 1.00 92.06 205 LYS A CA 1
ATOM 1668 C C . LYS A 1 205 ? 4.528 -21.755 -9.842 1.00 92.06 205 LYS A C 1
ATOM 1670 O O . LYS A 1 205 ? 5.599 -22.360 -9.960 1.00 92.06 205 LYS A O 1
ATOM 1675 N N . PRO A 1 206 ? 4.363 -20.790 -8.924 1.00 89.81 206 PRO A N 1
ATOM 1676 C CA . PRO A 1 206 ? 5.435 -20.443 -8.009 1.00 89.81 206 PRO A CA 1
ATOM 1677 C C . PRO A 1 206 ? 5.749 -21.597 -7.045 1.00 89.81 206 PRO A C 1
ATOM 1679 O O . PRO A 1 206 ? 4.823 -22.228 -6.530 1.00 89.81 206 PRO A O 1
ATOM 1682 N N . PRO A 1 207 ? 7.030 -21.827 -6.700 1.00 88.75 207 PRO A N 1
ATOM 1683 C CA . PRO A 1 207 ? 7.422 -22.901 -5.781 1.00 88.75 207 PRO A CA 1
ATOM 1684 C C . PRO A 1 207 ? 6.899 -22.684 -4.352 1.00 88.75 207 PRO A C 1
ATOM 1686 O O . PRO A 1 207 ? 6.760 -23.626 -3.583 1.00 88.75 207 PRO A O 1
ATOM 1689 N N . TRP A 1 208 ? 6.578 -21.440 -3.991 1.00 87.75 208 TRP A N 1
ATOM 1690 C CA . TRP A 1 208 ? 6.023 -21.071 -2.689 1.00 87.75 208 TRP A CA 1
ATOM 1691 C C . TRP A 1 208 ? 4.494 -21.210 -2.603 1.00 87.75 208 TRP A C 1
ATOM 1693 O O . TRP A 1 208 ? 3.916 -20.875 -1.569 1.00 87.75 208 TRP A O 1
ATOM 1703 N N . PHE A 1 209 ? 3.823 -21.683 -3.660 1.00 92.12 209 PHE A N 1
ATOM 1704 C CA . PHE A 1 209 ? 2.360 -21.752 -3.730 1.00 92.12 209 PHE A CA 1
ATOM 1705 C C . PHE A 1 209 ? 1.738 -22.510 -2.549 1.00 92.12 209 PHE A C 1
ATOM 1707 O O . PHE A 1 209 ? 0.839 -21.978 -1.901 1.00 92.12 209 PHE A O 1
ATOM 1714 N N . ASP A 1 210 ? 2.230 -23.712 -2.234 1.00 93.38 210 ASP A N 1
ATOM 1715 C CA . ASP A 1 210 ? 1.635 -24.556 -1.186 1.00 93.38 210 ASP A CA 1
ATOM 1716 C C . ASP A 1 210 ? 1.853 -23.970 0.219 1.00 93.38 210 ASP A C 1
ATOM 1718 O O . ASP A 1 210 ? 0.992 -24.082 1.093 1.00 93.38 210 ASP A O 1
ATOM 1722 N N . HIS A 1 211 ? 2.971 -23.267 0.432 1.00 91.50 211 HIS A N 1
ATOM 1723 C CA . HIS A 1 211 ? 3.204 -22.521 1.669 1.00 91.50 211 HIS A CA 1
ATOM 1724 C C . HIS A 1 211 ? 2.197 -21.382 1.821 1.00 91.50 211 HIS A C 1
ATOM 1726 O O . HIS A 1 211 ? 1.564 -21.254 2.867 1.00 91.50 211 HIS A O 1
ATOM 1732 N N . VAL A 1 212 ? 1.986 -20.608 0.756 1.00 91.69 212 VAL A N 1
ATOM 1733 C CA . VAL A 1 212 ? 0.998 -19.525 0.750 1.00 91.69 212 VAL A CA 1
ATOM 1734 C C . VAL A 1 212 ? -0.420 -20.065 0.923 1.00 91.69 212 VAL A C 1
ATOM 1736 O O . VAL A 1 212 ? -1.209 -19.442 1.627 1.00 91.69 212 VAL A O 1
ATOM 1739 N N . ALA A 1 213 ? -0.736 -21.236 0.366 1.00 95.25 213 ALA A N 1
ATOM 1740 C CA . ALA A 1 213 ? -2.013 -21.909 0.584 1.00 95.25 213 ALA A CA 1
ATOM 1741 C C . ALA A 1 213 ? -2.237 -22.237 2.070 1.00 95.25 213 ALA A C 1
ATOM 1743 O O . ALA A 1 213 ? -3.315 -21.980 2.606 1.00 95.25 213 ALA A O 1
ATOM 1744 N N . ALA A 1 214 ? -1.212 -22.759 2.753 1.00 94.62 214 ALA A N 1
ATOM 1745 C CA . ALA A 1 214 ? -1.281 -23.092 4.175 1.00 94.62 214 ALA A CA 1
ATOM 1746 C C . ALA A 1 214 ? -1.412 -21.848 5.073 1.00 94.62 214 ALA A C 1
ATOM 1748 O O . ALA A 1 214 ? -2.169 -21.865 6.045 1.00 94.62 214 ALA A O 1
ATOM 1749 N N . GLU A 1 215 ? -0.698 -20.767 4.751 1.00 94.31 215 GLU A N 1
ATOM 1750 C CA . GLU A 1 215 ? -0.805 -19.477 5.445 1.00 94.31 215 GLU A CA 1
ATOM 1751 C C . GLU A 1 215 ? -2.184 -18.836 5.237 1.00 94.31 215 GLU A C 1
ATOM 1753 O O . GLU A 1 215 ? -2.820 -18.376 6.184 1.00 94.31 215 GLU A O 1
ATOM 1758 N N . TYR A 1 216 ? -2.676 -18.852 3.997 1.00 95.81 216 TYR A N 1
ATOM 1759 C CA . TYR A 1 216 ? -4.011 -18.384 3.639 1.00 95.81 216 TYR A CA 1
ATOM 1760 C C . TYR A 1 216 ? -5.096 -19.157 4.406 1.00 95.81 216 TYR A C 1
ATOM 1762 O O . TYR A 1 216 ? -6.009 -18.543 4.964 1.00 95.81 216 TYR A O 1
ATOM 1770 N N . ALA A 1 217 ? -4.983 -20.489 4.472 1.00 96.75 217 ALA A N 1
ATOM 1771 C CA . ALA A 1 217 ? -5.915 -21.335 5.211 1.00 96.75 217 ALA A CA 1
ATOM 1772 C C . ALA A 1 217 ? -5.914 -20.994 6.707 1.00 96.75 217 ALA A C 1
ATOM 1774 O O . ALA A 1 217 ? -6.980 -20.884 7.302 1.00 96.75 217 ALA A O 1
ATOM 1775 N N . ALA A 1 218 ? -4.748 -20.719 7.301 1.00 95.38 218 ALA A N 1
ATOM 1776 C CA . ALA A 1 218 ? -4.662 -20.297 8.699 1.00 95.38 218 ALA A CA 1
ATOM 1777 C C . ALA A 1 218 ? -5.427 -18.990 8.964 1.00 95.38 218 ALA A C 1
ATOM 1779 O O . ALA A 1 218 ? -6.182 -18.894 9.928 1.00 95.38 218 ALA A O 1
ATOM 1780 N N . CYS A 1 219 ? -5.308 -18.000 8.075 1.00 96.44 219 CYS A N 1
ATOM 1781 C CA . CYS A 1 219 ? -6.080 -16.760 8.179 1.00 96.44 219 CYS A CA 1
ATOM 1782 C C . CYS A 1 219 ? -7.597 -16.976 8.047 1.00 96.44 219 CYS A C 1
ATOM 1784 O O . CYS A 1 219 ? -8.362 -16.216 8.629 1.00 96.44 219 CYS A O 1
ATOM 1786 N N . ARG A 1 220 ? -8.043 -17.968 7.266 1.00 95.94 220 ARG A N 1
ATOM 1787 C CA . ARG A 1 220 ? -9.470 -18.261 7.038 1.00 95.94 220 ARG A CA 1
ATOM 1788 C C . ARG A 1 220 ? -10.092 -19.125 8.130 1.00 95.94 220 ARG A C 1
ATOM 1790 O O . ARG A 1 220 ? -11.248 -18.919 8.486 1.00 95.94 220 ARG A O 1
ATOM 1797 N N . GLU A 1 221 ? -9.347 -20.111 8.611 1.00 95.88 221 GLU A N 1
ATOM 1798 C CA . GLU A 1 221 ? -9.876 -21.225 9.403 1.00 95.88 221 GLU A CA 1
ATOM 1799 C C . GLU A 1 221 ? -9.371 -21.218 10.849 1.00 95.88 221 GLU A C 1
ATOM 1801 O O . GLU A 1 221 ? -10.035 -21.781 11.716 1.00 95.88 221 GLU A O 1
ATOM 1806 N N . SER A 1 222 ? -8.234 -20.571 11.132 1.00 95.88 222 SER A N 1
ATOM 1807 C CA . SER A 1 222 ? -7.636 -20.506 12.469 1.00 95.88 222 SER A CA 1
ATOM 1808 C C . SER A 1 222 ? -7.297 -19.066 12.895 1.00 95.88 222 SER A C 1
ATOM 1810 O O . SER A 1 222 ? -8.198 -18.243 13.088 1.00 95.88 222 SER A O 1
ATOM 1812 N N . VAL A 1 223 ? -6.011 -18.763 13.086 1.00 97.62 223 VAL A N 1
ATOM 1813 C CA . VAL A 1 223 ? -5.474 -17.429 13.348 1.00 97.62 223 VAL A CA 1
ATOM 1814 C C . VAL A 1 223 ? -4.192 -17.253 12.536 1.00 97.62 223 VAL A C 1
ATOM 1816 O O . VAL A 1 223 ? -3.211 -17.968 12.731 1.00 97.62 223 VAL A O 1
ATOM 1819 N N . GLY A 1 224 ? -4.186 -16.269 11.647 1.00 95.75 224 GLY A N 1
ATOM 1820 C CA . GLY A 1 224 ? -2.995 -15.757 10.987 1.00 95.75 224 GLY A CA 1
ATOM 1821 C C . GLY A 1 224 ? -2.445 -14.528 11.709 1.00 95.75 224 GLY A C 1
ATOM 1822 O O . GLY A 1 224 ? -3.209 -13.644 12.098 1.00 95.75 224 GLY A O 1
ATOM 1823 N N . ILE A 1 225 ? -1.124 -14.437 11.849 1.00 94.81 225 ILE A N 1
ATOM 1824 C CA . ILE A 1 225 ? -0.426 -13.225 12.298 1.00 94.81 225 ILE A CA 1
ATOM 1825 C C . ILE A 1 225 ? 0.529 -12.734 11.207 1.00 94.81 225 ILE A C 1
ATOM 1827 O O . ILE A 1 225 ? 1.331 -13.503 10.683 1.00 94.81 225 ILE A O 1
ATOM 1831 N N . SER A 1 226 ? 0.443 -11.453 10.853 1.00 90.25 226 SER A N 1
ATOM 1832 C CA . SER A 1 226 ? 1.272 -10.823 9.822 1.00 90.25 226 SER A CA 1
ATOM 1833 C C . SER A 1 226 ? 1.906 -9.545 10.348 1.00 90.25 226 SER A C 1
ATOM 1835 O O . SER A 1 226 ? 1.269 -8.759 11.048 1.00 90.25 226 SER A O 1
ATOM 1837 N N . ASP A 1 227 ? 3.147 -9.305 9.939 1.00 87.75 227 ASP A N 1
ATOM 1838 C CA . ASP A 1 227 ? 3.841 -8.049 10.197 1.00 87.75 227 ASP A CA 1
ATOM 1839 C C . ASP A 1 227 ? 3.362 -6.966 9.217 1.00 87.75 227 ASP A C 1
ATOM 1841 O O . ASP A 1 227 ? 3.448 -7.125 7.999 1.00 87.75 227 ASP A O 1
ATOM 1845 N N . TYR A 1 228 ? 2.795 -5.889 9.757 1.00 88.31 228 TYR A N 1
ATOM 1846 C CA . TYR A 1 228 ? 2.307 -4.699 9.053 1.00 88.31 228 TYR A CA 1
ATOM 1847 C C . TYR A 1 228 ? 3.169 -3.467 9.383 1.00 88.31 228 TYR A C 1
ATOM 1849 O O . TYR A 1 228 ? 2.809 -2.335 9.051 1.00 88.31 228 TYR A O 1
ATOM 1857 N N . SER A 1 229 ? 4.320 -3.648 10.037 1.00 86.00 229 SER A N 1
ATOM 1858 C CA . SER A 1 229 ? 5.180 -2.561 10.521 1.00 86.00 229 SER A CA 1
ATOM 1859 C C . SER A 1 229 ? 5.680 -1.650 9.407 1.00 86.00 229 SER A C 1
ATOM 1861 O O . SER A 1 229 ? 5.956 -0.482 9.662 1.00 86.00 229 SER A O 1
ATOM 1863 N N . SER A 1 230 ? 5.738 -2.122 8.162 1.00 84.06 230 SER A N 1
ATOM 1864 C CA . SER A 1 230 ? 6.134 -1.299 7.020 1.00 84.06 230 SER A CA 1
ATOM 1865 C C . SER A 1 230 ? 5.065 -0.295 6.581 1.00 84.06 230 SER A C 1
ATOM 1867 O O . SER A 1 230 ? 5.382 0.606 5.807 1.00 84.06 230 SER A O 1
ATOM 1869 N N . PHE A 1 231 ? 3.795 -0.442 6.977 1.00 88.19 231 PHE A N 1
ATOM 1870 C CA . PHE A 1 231 ? 2.750 0.505 6.575 1.00 88.19 231 PHE A CA 1
ATOM 1871 C C . PHE A 1 231 ? 3.091 1.907 7.079 1.00 88.19 231 PHE A C 1
ATOM 1873 O O . PHE A 1 231 ? 3.575 2.069 8.200 1.00 88.19 231 PHE A O 1
ATOM 1880 N N . THR A 1 232 ? 2.826 2.913 6.254 1.00 93.69 232 THR A N 1
ATOM 1881 C CA . THR A 1 232 ? 3.007 4.323 6.592 1.00 93.69 232 THR A CA 1
ATOM 1882 C C . THR A 1 232 ? 2.097 4.702 7.748 1.00 93.69 232 THR A C 1
ATOM 1884 O O . THR A 1 232 ? 0.913 4.364 7.733 1.00 93.69 232 THR A O 1
ATOM 1887 N N . LYS A 1 233 ? 2.647 5.419 8.731 1.00 96.62 233 LYS A N 1
ATOM 1888 C CA . LYS A 1 233 ? 1.925 5.911 9.908 1.00 96.62 233 LYS A CA 1
ATOM 1889 C C . LYS A 1 233 ? 2.262 7.384 10.100 1.00 96.62 233 LYS A C 1
ATOM 1891 O O . LYS A 1 233 ? 3.419 7.720 10.341 1.00 96.62 233 LYS A O 1
ATOM 1896 N N . ILE A 1 234 ? 1.268 8.256 9.989 1.00 97.81 234 ILE A N 1
ATOM 1897 C CA . ILE A 1 234 ? 1.446 9.702 10.162 1.00 97.81 234 ILE A CA 1
ATOM 1898 C C .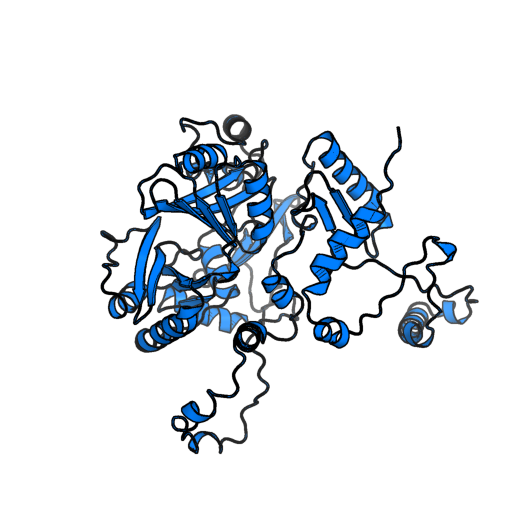 ILE A 1 234 ? 0.484 10.182 11.244 1.00 97.81 234 ILE A C 1
ATOM 1900 O O . ILE A 1 234 ? -0.727 10.041 11.091 1.00 97.81 234 ILE A O 1
ATOM 1904 N N . ASP A 1 235 ? 1.020 10.760 12.316 1.00 98.00 235 ASP A N 1
ATOM 1905 C CA . ASP A 1 235 ? 0.224 11.447 13.333 1.00 98.00 235 ASP A CA 1
ATOM 1906 C C . ASP A 1 235 ? -0.006 12.904 12.888 1.00 98.00 235 ASP A C 1
ATOM 1908 O O . ASP A 1 235 ? 0.922 13.611 12.474 1.00 98.00 235 ASP A O 1
ATOM 1912 N N . LEU A 1 236 ? -1.267 13.334 12.956 1.00 98.50 236 LEU A N 1
ATOM 1913 C CA . LEU A 1 236 ? -1.754 14.656 12.568 1.00 98.50 236 LEU A CA 1
ATOM 1914 C C . LEU A 1 236 ? -2.514 15.280 13.736 1.00 98.50 236 LEU A C 1
ATOM 1916 O O . LEU A 1 236 ? -3.517 14.728 14.193 1.00 98.50 236 LEU A O 1
ATOM 1920 N N . TRP A 1 237 ? -2.061 16.437 14.213 1.00 98.06 237 TRP A N 1
ATOM 1921 C CA . TRP A 1 237 ? -2.631 17.076 15.401 1.00 98.06 237 TRP A CA 1
ATOM 1922 C C . TRP A 1 237 ? -2.600 18.604 15.327 1.00 98.06 237 TRP A C 1
ATOM 1924 O O . TRP A 1 237 ? -1.643 19.186 14.818 1.00 98.06 237 TRP A O 1
ATOM 1934 N N . SER A 1 238 ? -3.615 19.263 15.887 1.00 98.19 238 SER A N 1
ATOM 1935 C CA . SER A 1 238 ? -3.646 20.717 16.096 1.00 98.19 238 SER A CA 1
ATOM 1936 C C . SER A 1 238 ? -4.243 21.075 17.457 1.00 98.19 238 SER A C 1
ATOM 1938 O O . SER A 1 238 ? -4.910 20.265 18.101 1.00 98.19 238 SER A O 1
ATOM 1940 N N . LYS A 1 239 ? -4.000 22.312 17.910 1.00 96.62 239 LYS A N 1
ATOM 1941 C CA . LYS A 1 239 ? -4.579 22.817 19.166 1.00 96.62 239 LYS A CA 1
ATOM 1942 C C . LYS A 1 239 ? -6.091 23.029 19.059 1.00 96.62 239 LYS A C 1
ATOM 1944 O O . LYS A 1 239 ? -6.793 22.759 20.030 1.00 96.62 239 LYS A O 1
ATOM 1949 N N . GLY A 1 240 ? -6.570 23.519 17.918 1.00 95.69 240 GLY A N 1
ATOM 1950 C CA . GLY A 1 240 ? -7.987 23.671 17.606 1.00 95.69 240 GLY A CA 1
ATOM 1951 C C . GLY A 1 240 ? -8.414 22.741 16.474 1.00 95.69 240 GLY A C 1
ATOM 1952 O O . GLY A 1 240 ? -7.771 21.721 16.213 1.00 95.69 240 GLY A O 1
ATOM 1953 N N . ASN A 1 241 ? -9.484 23.123 15.780 1.00 96.00 241 ASN A N 1
ATOM 1954 C CA . ASN A 1 241 ? -10.113 22.319 14.731 1.00 96.00 241 ASN A CA 1
ATOM 1955 C C . ASN A 1 241 ? -9.383 22.371 13.377 1.00 96.00 241 ASN A C 1
ATOM 1957 O O . ASN A 1 241 ? -9.876 21.800 12.406 1.00 96.00 241 ASN A O 1
ATOM 1961 N N . GLU A 1 242 ? -8.213 23.012 13.284 1.00 97.75 242 GLU A N 1
ATOM 1962 C CA . GLU A 1 242 ? -7.511 23.223 12.013 1.00 97.75 242 GLU A CA 1
ATOM 1963 C C . GLU A 1 242 ? -7.184 21.903 11.302 1.00 97.75 242 GLU A C 1
ATOM 1965 O O . GLU A 1 242 ? -7.269 21.823 10.075 1.00 97.75 242 GLU A O 1
ATOM 1970 N N . VAL A 1 243 ? -6.847 20.844 12.050 1.00 98.25 243 VAL A N 1
ATOM 1971 C CA . VAL A 1 243 ? -6.614 19.508 11.483 1.00 98.25 243 VAL A CA 1
ATOM 1972 C C . VAL A 1 243 ? -7.895 18.912 10.902 1.00 98.25 243 VAL A C 1
ATOM 1974 O O . VAL A 1 243 ? -7.846 18.308 9.835 1.00 98.25 243 VAL A O 1
ATOM 1977 N N . VAL A 1 244 ? -9.043 19.114 11.555 1.00 97.69 244 VAL A N 1
ATOM 1978 C CA . VAL A 1 244 ? -10.342 18.611 11.087 1.00 97.69 244 VAL A CA 1
ATOM 1979 C C . VAL A 1 244 ? -10.735 19.336 9.805 1.00 97.69 244 VAL A C 1
ATOM 1981 O O . VAL A 1 244 ? -11.048 18.690 8.810 1.00 97.69 244 VAL A O 1
ATOM 1984 N N . GLU A 1 245 ? -10.650 20.666 9.796 1.00 97.00 245 GLU A N 1
ATOM 1985 C CA . GLU A 1 245 ? -10.955 21.499 8.628 1.00 97.00 245 GLU A CA 1
ATOM 1986 C C . GLU A 1 245 ? -10.049 21.156 7.438 1.00 97.00 245 GLU A C 1
ATOM 1988 O O . GLU A 1 245 ? -10.529 20.936 6.324 1.00 97.00 245 GLU A O 1
ATOM 1993 N N . SER A 1 246 ? -8.742 21.020 7.684 1.00 97.81 246 SER A N 1
ATOM 1994 C CA . SER A 1 246 ? -7.773 20.671 6.642 1.00 97.81 246 SER A CA 1
ATOM 1995 C C . SER A 1 246 ? -8.009 19.264 6.089 1.00 97.81 246 SER A C 1
ATOM 1997 O O . SER A 1 246 ? -7.962 19.054 4.877 1.00 97.81 246 SER A O 1
ATOM 1999 N N . LEU A 1 247 ? -8.297 18.285 6.952 1.00 98.06 247 LEU A N 1
ATOM 2000 C CA . LEU A 1 247 ? -8.594 16.921 6.516 1.00 98.06 247 LEU A CA 1
ATOM 2001 C C . LEU A 1 247 ? -9.937 16.827 5.783 1.00 98.06 247 LEU A C 1
ATOM 2003 O O . LEU A 1 247 ? -10.025 16.067 4.821 1.00 98.06 247 LEU A O 1
ATOM 2007 N N . GLN A 1 248 ? -10.949 17.620 6.155 1.00 97.62 248 GLN A N 1
ATOM 2008 C CA . GLN A 1 248 ? -12.218 17.689 5.419 1.00 97.62 248 GLN A CA 1
ATOM 2009 C C . GLN A 1 248 ? -12.038 18.202 3.987 1.00 97.62 248 GLN A C 1
ATOM 2011 O O . GLN A 1 248 ? -12.746 17.733 3.093 1.00 97.62 248 GLN A O 1
ATOM 2016 N N . TYR A 1 249 ? -11.093 19.122 3.779 1.00 97.62 249 TYR A N 1
ATOM 2017 C CA . TYR A 1 249 ? -10.706 19.632 2.463 1.00 97.62 249 TYR A CA 1
ATOM 2018 C C . TYR A 1 249 ? -9.850 18.633 1.661 1.00 97.62 249 TYR A C 1
ATOM 2020 O O . TYR A 1 249 ? -9.993 18.514 0.444 1.00 97.62 249 TYR A O 1
ATOM 2028 N N . LEU A 1 250 ? -8.961 17.888 2.323 1.00 97.69 250 LEU A N 1
ATOM 2029 C CA . LEU A 1 250 ? -8.037 16.970 1.644 1.00 97.69 250 LEU A CA 1
ATOM 2030 C C . LEU A 1 250 ? -8.647 15.609 1.306 1.00 97.69 250 LEU A C 1
ATOM 2032 O O . LEU A 1 250 ? -8.277 15.000 0.305 1.00 97.69 250 LEU A O 1
ATOM 2036 N N . CYS A 1 251 ? -9.545 15.110 2.150 1.00 98.06 251 CYS A N 1
ATOM 2037 C CA . CYS A 1 251 ? -10.119 13.777 2.031 1.00 98.06 251 CYS A CA 1
ATOM 2038 C C . CYS A 1 251 ? -11.465 13.823 1.305 1.00 98.06 251 CYS A C 1
ATOM 2040 O O . CYS A 1 251 ? -12.279 14.707 1.552 1.00 98.06 251 CYS A O 1
ATOM 2042 N N . SER A 1 252 ? -11.758 12.834 0.461 1.00 97.44 252 SER A N 1
ATOM 2043 C CA . SER A 1 252 ? -13.080 12.708 -0.177 1.00 97.44 252 SER A CA 1
ATOM 2044 C C . SER A 1 252 ? -14.173 12.201 0.760 1.00 97.44 252 SER A C 1
ATOM 2046 O O . SER A 1 252 ? -15.347 12.472 0.513 1.00 97.44 252 SER A O 1
ATOM 2048 N N . ASN A 1 253 ? -13.830 11.470 1.821 1.00 97.38 253 ASN A N 1
ATOM 2049 C CA . ASN A 1 253 ? -14.797 11.012 2.818 1.00 97.38 253 ASN A CA 1
ATOM 2050 C C . ASN A 1 253 ? -14.991 12.051 3.937 1.00 97.38 253 ASN A C 1
ATOM 2052 O O . ASN A 1 253 ? -14.244 13.027 4.029 1.00 97.38 253 ASN A O 1
ATOM 2056 N N . ASP A 1 254 ? -16.011 11.860 4.770 1.00 96.81 254 ASP A N 1
ATOM 2057 C CA . ASP A 1 254 ? -16.248 12.688 5.953 1.00 96.81 254 ASP A CA 1
ATOM 2058 C C . ASP A 1 254 ? -15.345 12.232 7.100 1.00 96.81 254 ASP A C 1
ATOM 2060 O O . ASP A 1 254 ? -15.411 11.077 7.527 1.00 96.81 254 ASP A O 1
ATOM 2064 N N . VAL A 1 255 ? -14.473 13.129 7.557 1.00 96.81 255 VAL A N 1
ATOM 2065 C CA . VAL A 1 255 ? -13.524 12.845 8.642 1.00 96.81 255 VAL A CA 1
ATOM 2066 C C . VAL A 1 255 ? -14.034 13.299 10.007 1.00 96.81 255 VAL A C 1
ATOM 2068 O O . VAL A 1 255 ? -13.512 12.844 11.024 1.00 96.81 255 VAL A O 1
ATOM 2071 N N . ASP A 1 256 ? -15.063 14.153 10.053 1.00 96.44 256 ASP A N 1
ATOM 2072 C CA . ASP A 1 256 ? -15.628 14.691 11.296 1.00 96.44 256 ASP A CA 1
ATOM 2073 C C . ASP A 1 256 ? -16.655 13.719 11.901 1.00 96.44 256 ASP A C 1
ATOM 2075 O O . ASP A 1 256 ? -17.834 14.008 12.087 1.00 96.44 256 ASP A O 1
ATOM 2079 N N . VAL A 1 257 ? -16.181 12.510 12.187 1.00 96.06 257 VAL A N 1
ATOM 2080 C CA . VAL A 1 257 ? -16.951 11.399 12.764 1.00 96.06 257 VAL A CA 1
ATOM 2081 C C . VAL A 1 257 ? -16.623 11.224 14.251 1.00 96.06 257 VAL A C 1
ATOM 2083 O O . VAL A 1 257 ? -15.608 11.747 14.704 1.00 96.06 257 VAL A O 1
ATOM 2086 N N . PRO A 1 258 ? -17.414 10.488 15.051 1.00 97.56 258 PRO A N 1
ATOM 2087 C CA . PRO A 1 258 ? -17.130 10.314 16.476 1.00 97.56 258 PRO A CA 1
ATOM 2088 C C . PRO A 1 258 ? -15.709 9.803 16.765 1.00 97.56 258 PRO A C 1
ATOM 2090 O O . PRO A 1 258 ? -15.170 8.975 16.025 1.00 97.56 258 PRO A O 1
ATOM 2093 N N . ILE A 1 259 ? -15.117 10.266 17.869 1.00 97.88 259 ILE A N 1
ATOM 2094 C CA . ILE A 1 259 ? -13.817 9.787 18.366 1.00 97.88 259 ILE A CA 1
ATOM 2095 C C . ILE A 1 259 ? -13.865 8.263 18.524 1.00 97.88 259 ILE A C 1
ATOM 2097 O O . ILE A 1 259 ? -14.867 7.713 18.979 1.00 97.88 259 ILE A O 1
ATOM 2101 N N . GLY A 1 260 ? -12.791 7.580 18.130 1.00 97.06 260 GLY A N 1
ATOM 2102 C CA . GLY A 1 260 ? -12.773 6.117 18.061 1.00 97.06 260 GLY A CA 1
ATOM 2103 C C . GLY A 1 260 ? -13.070 5.569 16.667 1.00 97.06 260 GLY A C 1
ATOM 2104 O O . GLY A 1 260 ? -12.784 4.405 16.412 1.00 97.06 260 GLY A O 1
ATOM 2105 N N . SER A 1 261 ? -13.599 6.371 15.742 1.00 98.12 261 SER A N 1
ATOM 2106 C CA . SER A 1 261 ? -13.914 5.911 14.384 1.00 98.12 261 SER A CA 1
ATOM 2107 C C . SER A 1 261 ? -12.677 5.841 13.486 1.00 98.12 261 SER A C 1
ATOM 2109 O O . SER A 1 261 ? -11.736 6.628 13.625 1.00 98.12 261 SER A O 1
ATOM 2111 N N . ILE A 1 262 ? -12.709 4.916 12.526 1.00 98.12 262 ILE A N 1
ATOM 2112 C CA . ILE A 1 262 ? -11.747 4.802 11.431 1.00 98.12 262 ILE A CA 1
ATOM 2113 C C . ILE A 1 262 ? -12.464 5.103 10.116 1.00 98.12 262 ILE A C 1
ATOM 2115 O O . ILE A 1 262 ? -13.515 4.537 9.823 1.00 98.12 262 ILE A O 1
ATOM 2119 N N . ILE A 1 263 ? -11.869 5.962 9.296 1.00 96.75 263 ILE A N 1
ATOM 2120 C CA . ILE A 1 263 ? -12.407 6.395 8.012 1.00 96.75 263 ILE A CA 1
ATOM 2121 C C . ILE A 1 263 ? -11.476 5.908 6.908 1.00 96.75 263 ILE A C 1
ATOM 2123 O O . ILE A 1 263 ? -10.336 6.356 6.831 1.00 96.75 263 ILE A O 1
ATOM 2127 N N . HIS A 1 264 ? -11.951 5.034 6.017 1.00 95.56 264 HIS A N 1
ATOM 2128 C CA . HIS A 1 264 ? -11.248 4.784 4.752 1.00 95.56 264 HIS A CA 1
ATOM 2129 C C . HIS A 1 264 ? -11.587 5.911 3.778 1.00 95.56 264 HIS A C 1
ATOM 2131 O O . HIS A 1 264 ? -12.758 6.125 3.454 1.00 95.56 264 HIS A O 1
ATOM 2137 N N . THR A 1 265 ? -10.573 6.632 3.314 1.00 96.38 265 THR A N 1
ATOM 2138 C CA . THR A 1 265 ? -10.719 7.759 2.396 1.00 96.38 265 THR A CA 1
ATOM 2139 C C . THR A 1 265 ? -9.583 7.800 1.379 1.00 96.38 265 THR A C 1
ATOM 2141 O O . THR A 1 265 ? -8.499 7.277 1.618 1.00 96.38 265 THR A O 1
ATOM 2144 N N . GLY A 1 266 ? -9.827 8.455 0.246 1.00 96.00 266 GLY A N 1
ATOM 2145 C CA . GLY A 1 266 ? -8.752 8.901 -0.634 1.00 96.00 266 GLY A CA 1
ATOM 2146 C C . GLY A 1 266 ? -8.523 10.402 -0.501 1.00 96.00 266 GLY A C 1
ATOM 2147 O O . GLY A 1 266 ? -9.438 11.132 -0.113 1.00 96.00 266 GLY A O 1
ATOM 2148 N N . MET A 1 267 ? -7.322 10.847 -0.851 1.00 97.25 267 MET A N 1
ATOM 2149 C CA . MET A 1 267 ? -7.029 12.244 -1.169 1.00 97.25 267 MET A CA 1
ATOM 2150 C C . MET A 1 267 ? -6.875 12.332 -2.681 1.00 97.25 267 MET A C 1
ATOM 2152 O O . MET A 1 267 ? -6.056 11.606 -3.250 1.00 97.25 267 MET A O 1
ATOM 2156 N N . GLN A 1 268 ? -7.691 13.157 -3.333 1.00 96.31 268 GLN A N 1
ATOM 2157 C CA . GLN A 1 268 ? -7.704 13.263 -4.788 1.00 96.31 268 GLN A CA 1
ATOM 2158 C C . GLN A 1 268 ? -6.915 14.476 -5.278 1.00 96.31 268 GLN A C 1
ATOM 2160 O O . GLN A 1 268 ? -6.783 15.477 -4.575 1.00 96.31 268 GLN A O 1
ATOM 2165 N N . ASN A 1 269 ? -6.415 14.396 -6.510 1.00 93.81 269 ASN A N 1
ATOM 2166 C CA . ASN A 1 269 ? -5.981 15.576 -7.254 1.00 93.81 269 ASN A CA 1
ATOM 2167 C C . ASN A 1 269 ? -7.170 16.260 -7.934 1.00 93.81 269 ASN A C 1
ATOM 2169 O O . ASN A 1 269 ? -8.300 15.771 -7.916 1.00 93.81 269 ASN A O 1
ATOM 2173 N N . LYS A 1 270 ? -6.919 17.398 -8.587 1.00 93.12 270 LYS A N 1
ATOM 2174 C CA . LYS A 1 270 ? -7.972 18.167 -9.264 1.00 93.12 270 LYS A CA 1
ATOM 2175 C C . LYS A 1 270 ? -8.667 17.423 -10.410 1.00 93.12 270 LYS A C 1
ATOM 2177 O O . LYS A 1 270 ? -9.735 17.854 -10.824 1.00 93.12 270 LYS A O 1
ATOM 2182 N N . TYR A 1 271 ? -8.093 16.325 -10.905 1.00 92.69 271 TYR A N 1
ATOM 2183 C CA . TYR A 1 271 ? -8.705 15.459 -11.916 1.00 92.69 271 TYR A CA 1
ATOM 2184 C C . TYR A 1 271 ? -9.536 14.318 -11.307 1.00 92.69 271 TYR A C 1
ATOM 2186 O O . TYR A 1 271 ? -10.108 13.519 -12.044 1.00 92.69 271 TYR A O 1
ATOM 2194 N N . GLY A 1 272 ? -9.609 14.227 -9.974 1.00 94.62 272 GLY A N 1
ATOM 2195 C CA . GLY A 1 272 ? -10.336 13.182 -9.255 1.00 94.62 272 GLY A CA 1
ATOM 2196 C C . GLY A 1 272 ? -9.560 11.870 -9.081 1.00 94.62 272 GLY A C 1
ATOM 2197 O O . GLY A 1 272 ? -10.123 10.905 -8.561 1.00 94.62 272 GLY A O 1
ATOM 2198 N N . GLY A 1 273 ? -8.293 11.813 -9.501 1.00 94.75 273 GLY A N 1
ATOM 2199 C CA . GLY A 1 273 ? -7.440 10.635 -9.333 1.00 94.75 273 GLY A CA 1
ATOM 2200 C C . GLY A 1 273 ? -6.825 10.540 -7.935 1.00 94.75 273 GLY A C 1
ATOM 2201 O O . GLY A 1 273 ? -6.740 11.549 -7.236 1.00 94.75 273 GLY A O 1
ATOM 2202 N N . TYR A 1 274 ? -6.412 9.344 -7.504 1.00 95.06 274 TYR A N 1
ATOM 2203 C CA . TYR A 1 274 ? -5.891 9.116 -6.151 1.00 95.06 274 TYR A CA 1
ATOM 2204 C C . TYR A 1 274 ? -4.442 9.582 -5.996 1.00 95.06 274 TYR A C 1
ATOM 2206 O O . TYR A 1 274 ? -3.508 8.907 -6.426 1.00 95.06 274 TYR A O 1
ATOM 2214 N N . GLU A 1 275 ? -4.247 10.671 -5.260 1.00 92.88 275 GLU A N 1
ATOM 2215 C CA . GLU A 1 275 ? -2.928 11.041 -4.745 1.00 92.88 275 GLU A CA 1
ATOM 2216 C C . GLU A 1 275 ? -2.526 10.149 -3.582 1.00 92.88 275 GLU A C 1
ATOM 2218 O O . GLU A 1 275 ? -1.369 9.748 -3.491 1.00 92.88 275 GLU A O 1
ATOM 2223 N N . ASN A 1 276 ? -3.491 9.825 -2.717 1.00 93.88 276 ASN A N 1
ATOM 2224 C CA . ASN A 1 276 ? -3.303 8.879 -1.627 1.00 93.88 276 ASN A CA 1
ATOM 2225 C C . ASN A 1 276 ? -4.572 8.044 -1.393 1.00 93.88 276 ASN A C 1
ATOM 2227 O O . ASN A 1 276 ? -5.683 8.569 -1.497 1.00 93.88 276 ASN A O 1
ATOM 2231 N N . ASP A 1 277 ? -4.412 6.773 -1.020 1.00 95.06 277 ASP A N 1
ATOM 2232 C CA . ASP A 1 277 ? -5.473 5.924 -0.443 1.00 95.06 277 ASP A CA 1
ATOM 2233 C C . ASP A 1 277 ? -5.075 5.526 0.980 1.00 95.06 277 ASP A C 1
ATOM 2235 O O . ASP A 1 277 ? -4.013 4.929 1.185 1.00 95.06 277 ASP A O 1
ATOM 2239 N N . CYS A 1 278 ? -5.895 5.891 1.968 1.00 96.19 278 CYS A N 1
ATOM 2240 C CA . CYS A 1 278 ? -5.524 5.775 3.373 1.00 96.19 278 CYS A CA 1
ATOM 2241 C C . CYS A 1 278 ? -6.711 5.525 4.308 1.00 96.19 278 CYS A C 1
ATOM 2243 O O . CYS A 1 278 ? -7.882 5.718 3.978 1.00 96.19 278 CYS A O 1
ATOM 2245 N N . SER A 1 279 ? -6.391 5.103 5.527 1.00 97.31 279 SER A N 1
ATOM 2246 C CA . SER A 1 279 ? -7.327 5.057 6.647 1.00 97.31 279 SER A CA 1
ATOM 2247 C C . SER A 1 279 ? -6.942 6.102 7.687 1.00 97.31 279 SER A C 1
ATOM 2249 O O . SER A 1 279 ? -5.770 6.228 8.025 1.00 97.31 279 SER A O 1
ATOM 2251 N N . LEU A 1 280 ? -7.916 6.847 8.199 1.00 98.12 280 LEU A N 1
ATOM 2252 C CA . LEU A 1 280 ? -7.736 7.823 9.271 1.00 98.12 280 LEU A CA 1
ATOM 2253 C C . LEU A 1 280 ? -8.420 7.311 10.533 1.00 98.12 280 LEU A C 1
ATOM 2255 O O . LEU A 1 280 ? -9.628 7.111 10.522 1.00 98.12 280 LEU A O 1
ATOM 2259 N N . ALA A 1 281 ? -7.679 7.118 11.618 1.00 98.25 281 ALA A N 1
ATOM 2260 C CA . ALA A 1 281 ? -8.247 6.853 12.936 1.00 98.25 281 ALA A CA 1
ATOM 2261 C C . ALA A 1 281 ? -8.350 8.169 13.720 1.00 98.25 281 ALA A C 1
ATOM 2263 O O . ALA A 1 281 ? -7.327 8.814 13.953 1.00 98.25 281 ALA A O 1
ATOM 2264 N N . ARG A 1 282 ? -9.560 8.573 14.134 1.00 98.12 282 ARG A N 1
ATOM 2265 C CA . ARG A 1 282 ? -9.774 9.795 14.932 1.00 98.12 282 ARG A CA 1
ATOM 2266 C C . ARG A 1 282 ? -9.508 9.520 16.408 1.00 98.12 282 ARG A C 1
ATOM 2268 O O . ARG A 1 282 ? -10.415 9.106 17.130 1.00 98.12 282 ARG A O 1
ATOM 2275 N N . LEU A 1 283 ? -8.267 9.739 16.840 1.00 97.56 283 LEU A N 1
ATOM 2276 C CA . LEU A 1 283 ? -7.776 9.399 18.177 1.00 97.56 283 LEU A CA 1
ATOM 2277 C C . LEU A 1 283 ? -8.367 10.272 19.288 1.00 97.56 283 LEU A C 1
ATOM 2279 O O . LEU A 1 283 ? -8.663 9.782 20.375 1.00 97.56 283 LEU A O 1
ATOM 2283 N N . SER A 1 284 ? -8.539 11.561 19.014 1.00 97.50 284 SER A N 1
ATOM 2284 C CA . SER A 1 284 ? -9.238 12.518 19.874 1.00 97.50 284 SER A CA 1
ATOM 2285 C C . SER A 1 284 ? -9.885 13.602 19.007 1.00 97.50 284 SER A C 1
ATOM 2287 O O . SER A 1 284 ? -9.867 13.502 17.780 1.00 97.50 284 SER A O 1
ATOM 2289 N N . GLU A 1 285 ? -10.481 14.629 19.618 1.00 96.94 285 GLU A N 1
ATOM 2290 C CA . GLU A 1 285 ? -11.185 15.704 18.903 1.00 96.94 285 GLU A CA 1
ATOM 2291 C C . GLU A 1 285 ? -10.351 16.290 17.749 1.00 96.94 285 GLU A C 1
ATOM 2293 O O . GLU A 1 285 ? -10.843 16.348 16.620 1.00 96.94 285 GLU A O 1
ATOM 2298 N N . ASN A 1 286 ? -9.071 16.580 18.024 1.00 97.62 286 ASN A N 1
ATOM 2299 C CA . ASN A 1 286 ? -8.115 17.226 17.117 1.00 97.62 286 ASN A CA 1
ATOM 2300 C C . ASN A 1 286 ? -6.837 16.393 16.903 1.00 97.62 286 ASN A C 1
ATOM 2302 O O . ASN A 1 286 ? -5.751 16.945 16.736 1.00 97.62 286 ASN A O 1
ATOM 2306 N N . HIS A 1 287 ? -6.940 15.060 16.944 1.00 98.31 287 HIS A N 1
ATOM 2307 C CA . HIS A 1 287 ? -5.810 14.148 16.730 1.00 98.31 287 HIS A CA 1
ATOM 2308 C C . HIS A 1 287 ? -6.223 12.970 15.849 1.00 98.31 287 HIS A C 1
ATOM 2310 O O . HIS A 1 287 ? -7.152 12.235 16.187 1.00 98.31 287 HIS A O 1
ATOM 2316 N N . TYR A 1 288 ? -5.498 12.758 14.754 1.00 98.62 288 TYR A N 1
ATOM 2317 C CA . TYR A 1 288 ? -5.697 11.648 13.832 1.00 98.62 288 TYR A CA 1
ATOM 2318 C C . TYR A 1 288 ? -4.398 10.875 13.634 1.00 98.62 288 TYR A C 1
ATOM 2320 O O . TYR A 1 288 ? -3.328 11.471 13.548 1.00 98.62 288 TYR A O 1
ATOM 2328 N N . MET A 1 289 ? -4.512 9.558 13.484 1.00 98.31 289 MET A N 1
ATOM 2329 C CA . MET A 1 289 ? -3.435 8.717 12.968 1.00 98.31 289 MET A CA 1
ATOM 2330 C C . MET A 1 289 ? -3.833 8.211 11.586 1.00 98.31 289 MET A C 1
ATOM 2332 O O . MET A 1 289 ? -4.842 7.521 11.427 1.00 98.31 289 MET A O 1
ATOM 2336 N N . MET A 1 290 ? -3.045 8.574 10.583 1.00 98.12 290 MET A N 1
ATOM 2337 C CA . MET A 1 290 ? -3.199 8.135 9.205 1.00 98.12 290 MET A CA 1
ATOM 2338 C C . MET A 1 290 ? -2.376 6.878 8.959 1.00 98.12 290 MET A C 1
ATOM 2340 O O . MET A 1 290 ? -1.180 6.851 9.243 1.00 98.12 290 MET A O 1
ATOM 2344 N N . ILE A 1 291 ? -3.014 5.872 8.370 1.00 97.56 291 ILE A N 1
ATOM 2345 C CA . ILE A 1 291 ? -2.398 4.634 7.908 1.00 97.56 291 ILE A CA 1
ATOM 2346 C C . ILE A 1 291 ? -2.498 4.576 6.387 1.00 97.56 291 ILE A C 1
ATOM 2348 O O . ILE A 1 291 ? -3.595 4.677 5.835 1.00 97.56 291 ILE A O 1
ATOM 2352 N N . ALA A 1 292 ? -1.371 4.376 5.712 1.00 95.25 292 ALA A N 1
ATOM 2353 C CA . ALA A 1 292 ? -1.320 4.203 4.263 1.00 95.25 292 ALA A CA 1
ATOM 2354 C C . ALA A 1 292 ? -0.368 3.055 3.869 1.00 95.25 292 ALA A C 1
ATOM 2356 O O . ALA A 1 292 ? 0.492 2.659 4.661 1.00 95.25 292 ALA A O 1
ATOM 2357 N N . PRO A 1 293 ? -0.516 2.480 2.665 1.00 90.12 293 PRO A N 1
ATOM 2358 C CA . PRO A 1 293 ? 0.459 1.566 2.080 1.00 90.12 293 PRO A CA 1
ATOM 2359 C C . PRO A 1 293 ? 1.902 2.069 2.193 1.00 90.12 293 PRO A C 1
ATOM 2361 O O . PRO A 1 293 ? 2.172 3.236 1.935 1.00 90.12 293 PRO A O 1
ATOM 2364 N N . THR A 1 294 ? 2.838 1.163 2.499 1.00 85.88 294 THR A N 1
ATOM 2365 C CA . THR A 1 294 ? 4.28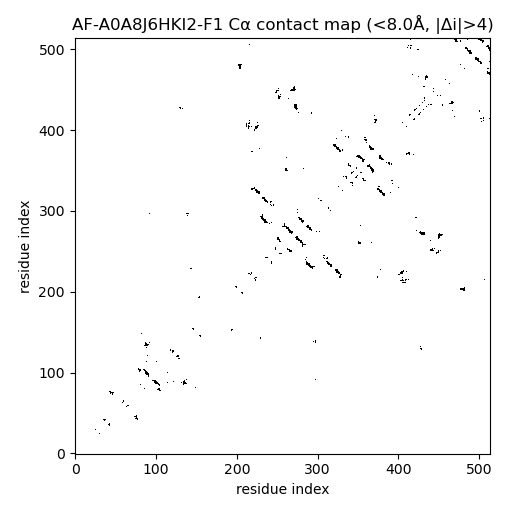4 1.438 2.655 1.00 85.88 294 THR A CA 1
ATOM 2366 C C . THR A 1 294 ? 4.858 2.325 1.557 1.00 85.88 294 THR A C 1
ATOM 2368 O O . THR A 1 294 ? 5.641 3.236 1.810 1.00 85.88 294 THR A O 1
ATOM 2371 N N . ILE A 1 295 ? 4.438 2.060 0.327 1.00 81.62 295 ILE A N 1
ATOM 2372 C CA . ILE A 1 295 ? 4.976 2.682 -0.875 1.00 81.62 295 ILE A CA 1
ATOM 2373 C C . ILE A 1 295 ? 4.547 4.159 -1.026 1.00 81.62 295 ILE A C 1
ATOM 2375 O O . ILE A 1 295 ? 5.090 4.881 -1.860 1.00 81.62 295 ILE A O 1
ATOM 2379 N N . GLN A 1 296 ? 3.574 4.611 -0.222 1.00 86.94 296 GLN A N 1
ATOM 2380 C CA . GLN A 1 296 ? 3.059 5.980 -0.218 1.00 86.94 296 GLN A CA 1
ATOM 2381 C C . GLN A 1 296 ? 3.726 6.877 0.831 1.00 86.94 296 GLN A C 1
ATOM 2383 O O . GLN A 1 296 ? 3.426 8.062 0.850 1.00 86.94 296 GLN A O 1
ATOM 2388 N N . GLN A 1 297 ? 4.632 6.381 1.683 1.00 87.00 297 GLN A N 1
ATOM 2389 C CA . GLN A 1 297 ? 5.130 7.135 2.846 1.00 87.00 297 GLN A CA 1
ATOM 2390 C C . GLN A 1 297 ? 5.582 8.566 2.525 1.00 87.00 297 GLN A C 1
ATOM 2392 O O . GLN A 1 297 ? 5.049 9.532 3.077 1.00 87.00 297 GLN A O 1
ATOM 2397 N N . THR A 1 298 ? 6.528 8.710 1.594 1.00 85.06 298 THR A N 1
ATOM 2398 C CA . THR A 1 298 ? 7.022 10.024 1.170 1.00 85.06 298 THR A CA 1
ATOM 2399 C C . THR A 1 298 ? 5.928 10.829 0.477 1.00 85.06 298 THR A C 1
ATOM 2401 O O . THR A 1 298 ? 5.783 12.018 0.748 1.00 85.06 298 THR A O 1
ATOM 2404 N N . ARG A 1 299 ? 5.116 10.187 -0.371 1.00 86.75 299 ARG A N 1
ATOM 2405 C CA . ARG A 1 299 ? 4.036 10.851 -1.110 1.00 86.75 299 ARG A CA 1
ATOM 2406 C C . ARG A 1 299 ? 2.990 11.452 -0.173 1.00 86.75 299 ARG A C 1
ATOM 2408 O O . ARG A 1 299 ? 2.679 12.632 -0.302 1.00 86.75 299 ARG A O 1
ATOM 2415 N N . CYS A 1 300 ? 2.520 10.681 0.808 1.00 91.00 300 CYS A N 1
ATOM 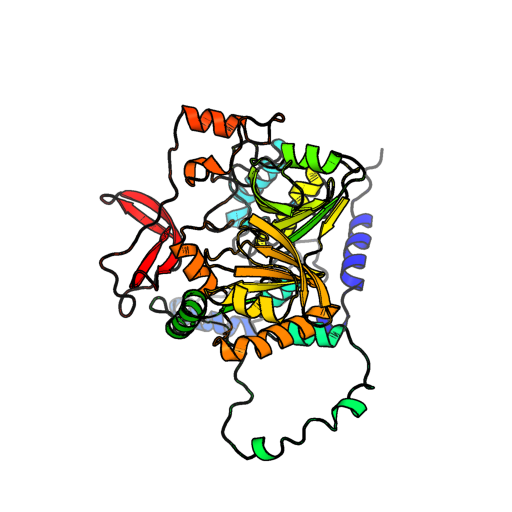2416 C CA . CYS A 1 300 ? 1.606 11.136 1.851 1.00 91.00 300 CYS A CA 1
ATOM 2417 C C . CYS A 1 300 ? 2.184 12.355 2.567 1.00 91.00 300 CYS A C 1
ATOM 2419 O O . CYS A 1 300 ? 1.518 13.380 2.690 1.00 91.00 300 CYS A O 1
ATOM 2421 N N . LYS A 1 301 ? 3.446 12.261 3.004 1.00 90.62 301 LYS A N 1
ATOM 2422 C CA . LYS A 1 301 ? 4.129 13.337 3.721 1.00 90.62 301 LYS A CA 1
ATOM 2423 C C . LYS A 1 301 ? 4.219 14.614 2.885 1.00 90.62 301 LYS A C 1
ATOM 2425 O O . LYS A 1 301 ? 3.818 15.665 3.374 1.00 90.62 301 LYS A O 1
ATOM 2430 N N . VAL A 1 302 ? 4.692 14.530 1.641 1.00 88.81 302 VAL A N 1
ATOM 2431 C CA . VAL A 1 302 ? 4.831 15.691 0.743 1.00 88.81 302 VAL A CA 1
ATOM 2432 C C . VAL A 1 302 ? 3.468 16.302 0.428 1.00 88.81 302 VAL A C 1
ATOM 2434 O O . VAL A 1 302 ? 3.296 17.517 0.535 1.00 88.81 302 VAL A O 1
ATOM 2437 N N . TRP A 1 303 ? 2.476 15.469 0.104 1.00 91.69 303 TRP A N 1
ATOM 2438 C CA . TRP A 1 303 ? 1.121 15.925 -0.191 1.00 91.69 303 TRP A CA 1
ATOM 2439 C C . TRP A 1 303 ? 0.500 16.667 0.994 1.00 91.69 303 TRP A C 1
ATOM 2441 O O . TRP A 1 303 ? -0.030 17.766 0.832 1.00 91.69 303 TRP A O 1
ATOM 2451 N N . LEU A 1 304 ? 0.616 16.111 2.199 1.00 95.00 304 LEU A N 1
ATOM 2452 C CA . LEU A 1 304 ? 0.121 16.746 3.414 1.00 95.00 304 LEU A CA 1
ATOM 2453 C C . LEU A 1 304 ? 0.898 18.029 3.740 1.00 95.00 304 LEU A C 1
ATOM 2455 O O . LEU A 1 304 ? 0.285 19.060 3.982 1.00 95.00 304 LEU A O 1
ATOM 2459 N N . GLN A 1 305 ? 2.232 18.022 3.684 1.00 91.75 305 GLN A N 1
ATOM 2460 C CA . GLN A 1 305 ? 3.061 19.209 3.953 1.00 91.75 305 GLN A CA 1
ATOM 2461 C C . GLN A 1 305 ? 2.796 20.372 2.987 1.00 91.75 305 GLN A C 1
ATOM 2463 O O . GLN A 1 305 ? 3.008 21.534 3.344 1.00 91.75 305 GLN A O 1
ATOM 2468 N N . LYS A 1 306 ? 2.362 20.066 1.761 1.00 90.06 306 LYS A N 1
ATOM 2469 C CA . LYS A 1 306 ? 1.987 21.063 0.755 1.00 90.06 306 LYS A CA 1
ATOM 2470 C C . LYS A 1 306 ? 0.669 21.763 1.088 1.00 90.06 306 LYS A C 1
ATOM 2472 O O . LYS A 1 306 ? 0.538 22.946 0.785 1.00 90.06 306 LYS A O 1
ATOM 2477 N N . HIS A 1 307 ? -0.287 21.058 1.692 1.00 94.75 307 HIS A N 1
ATOM 2478 C CA . HIS A 1 307 ? -1.655 21.557 1.869 1.00 94.75 307 HIS A CA 1
ATOM 2479 C C . HIS A 1 307 ? -2.031 21.893 3.314 1.00 94.75 307 HIS A C 1
ATOM 2481 O O . HIS A 1 307 ? -2.959 22.670 3.528 1.00 94.75 307 HIS A O 1
ATOM 2487 N N . LEU A 1 308 ? -1.347 21.321 4.304 1.00 96.19 308 LEU A N 1
ATOM 2488 C CA . LEU A 1 308 ? -1.619 21.602 5.708 1.00 96.19 308 LEU A CA 1
ATOM 2489 C C . LEU A 1 308 ? -1.072 22.982 6.108 1.00 96.19 308 LEU A C 1
ATOM 2491 O O . LEU A 1 308 ? 0.051 23.338 5.732 1.00 96.19 308 LEU A O 1
ATOM 2495 N N . PRO A 1 309 ? -1.826 23.759 6.904 1.00 96.38 309 PRO A N 1
ATOM 2496 C CA . PRO A 1 309 ? -1.333 25.012 7.450 1.00 96.38 309 PRO A CA 1
ATOM 2497 C C . PRO A 1 309 ? -0.262 24.754 8.527 1.00 96.38 309 PRO A C 1
ATOM 2499 O O . PRO A 1 309 ? -0.265 23.698 9.162 1.00 96.38 309 PRO A O 1
ATOM 2502 N N . PRO A 1 310 ? 0.612 25.735 8.828 1.00 94.69 310 PRO A N 1
ATOM 2503 C CA . PRO A 1 310 ? 1.649 25.596 9.859 1.00 94.69 310 PRO A CA 1
ATOM 2504 C C . PRO A 1 310 ? 1.127 25.316 11.279 1.00 94.69 310 PRO A C 1
ATOM 2506 O O . PRO A 1 310 ? 1.901 24.943 12.156 1.00 94.69 310 PRO A O 1
ATOM 2509 N N . THR A 1 311 ? -0.167 25.534 11.530 1.00 97.00 311 THR A N 1
ATOM 2510 C CA . THR A 1 311 ? -0.835 25.257 12.810 1.00 97.00 311 THR A CA 1
ATOM 2511 C C . THR A 1 311 ? -1.108 23.769 13.038 1.00 97.00 311 THR A C 1
ATOM 2513 O O . THR A 1 311 ? -1.318 23.362 14.182 1.00 97.00 311 THR A O 1
ATOM 2516 N N . VAL A 1 312 ? -1.084 22.954 11.978 1.00 98.25 312 VAL A N 1
ATOM 2517 C CA . VAL A 1 312 ? -1.245 21.500 12.052 1.00 98.25 312 VAL A CA 1
ATOM 2518 C C . VAL A 1 312 ? 0.132 20.850 12.093 1.00 98.25 312 VAL A C 1
ATOM 2520 O O . VAL A 1 312 ? 0.959 21.010 11.198 1.00 98.25 312 VAL A O 1
ATOM 2523 N N . THR A 1 313 ? 0.371 20.079 13.146 1.00 97.81 313 THR A N 1
ATOM 2524 C CA . THR A 1 313 ? 1.572 19.265 13.301 1.00 97.81 313 THR A CA 1
ATOM 2525 C C . THR A 1 313 ? 1.421 17.983 12.498 1.00 97.81 313 THR A C 1
ATOM 2527 O O . THR A 1 313 ? 0.436 17.262 12.654 1.00 97.81 313 THR A O 1
ATOM 2530 N N . LEU A 1 314 ? 2.428 17.686 11.679 1.00 96.88 314 LEU A N 1
ATOM 2531 C CA . LEU A 1 314 ? 2.566 16.432 10.950 1.00 96.88 314 LEU A CA 1
ATOM 2532 C C . LEU A 1 314 ? 3.821 15.711 11.428 1.00 96.88 314 LEU A C 1
ATOM 2534 O O . LEU A 1 314 ? 4.920 16.255 11.320 1.00 96.88 314 LEU A O 1
ATOM 2538 N N . SER A 1 315 ? 3.661 14.483 11.917 1.00 96.50 315 SER A N 1
ATOM 2539 C CA . SER A 1 315 ? 4.768 13.629 12.354 1.00 96.50 315 SER A CA 1
ATOM 2540 C C . SER A 1 315 ? 4.701 12.273 11.667 1.00 96.50 315 SER A C 1
ATOM 2542 O O . SER A 1 315 ? 3.711 11.559 11.785 1.00 96.50 315 SER A O 1
ATOM 2544 N N . ASP A 1 316 ? 5.768 11.900 10.963 1.00 93.50 316 ASP A N 1
ATOM 2545 C CA . ASP A 1 316 ? 5.924 10.536 10.461 1.00 93.50 316 ASP A CA 1
ATOM 2546 C C . ASP A 1 316 ? 6.366 9.631 11.617 1.00 93.50 316 ASP A C 1
ATOM 2548 O O . ASP A 1 316 ? 7.509 9.687 12.072 1.00 93.50 316 ASP A O 1
ATOM 2552 N N . VAL A 1 317 ? 5.429 8.823 12.109 1.00 95.31 317 VAL A N 1
ATOM 2553 C CA . VAL A 1 317 ? 5.616 7.899 13.234 1.00 95.31 317 VAL A CA 1
ATOM 2554 C C . VAL A 1 317 ? 5.767 6.454 12.750 1.00 95.31 317 VAL A C 1
ATOM 2556 O O . VAL A 1 317 ? 5.683 5.518 13.543 1.00 95.31 317 VAL A O 1
ATOM 2559 N N . THR A 1 318 ? 6.011 6.245 11.449 1.00 87.44 318 THR A N 1
ATOM 2560 C CA . THR A 1 318 ? 6.115 4.917 10.822 1.00 87.44 318 THR A CA 1
ATOM 2561 C C . THR A 1 318 ? 7.086 4.008 11.564 1.00 87.44 318 THR A C 1
ATOM 2563 O O . THR A 1 318 ? 6.727 2.869 11.863 1.00 87.44 318 THR A O 1
ATOM 2566 N N . SER A 1 319 ? 8.265 4.532 11.908 1.00 86.62 319 SER A N 1
ATOM 2567 C CA . SER A 1 319 ? 9.332 3.803 12.602 1.00 86.62 319 SER A CA 1
ATOM 2568 C C . SER A 1 319 ? 9.168 3.745 14.122 1.00 86.62 319 SER A C 1
ATOM 2570 O O . SER A 1 319 ? 9.976 3.093 14.772 1.00 86.62 319 SER A O 1
ATOM 2572 N N . MET A 1 320 ? 8.174 4.423 14.708 1.00 89.19 320 MET A N 1
ATOM 2573 C CA . MET A 1 320 ? 7.924 4.389 16.159 1.00 89.19 320 MET A CA 1
ATOM 2574 C C . MET A 1 320 ? 7.082 3.180 16.581 1.00 89.19 320 MET A C 1
ATOM 2576 O O . MET A 1 320 ? 7.125 2.779 17.743 1.00 89.19 320 MET A O 1
ATOM 2580 N N . PHE A 1 321 ? 6.326 2.606 15.641 1.00 90.31 321 PHE A N 1
ATOM 2581 C CA . PHE A 1 321 ? 5.388 1.524 15.908 1.00 90.31 321 PHE A CA 1
ATOM 2582 C C . PHE A 1 321 ? 5.710 0.272 15.096 1.00 90.31 321 PHE A C 1
ATOM 2584 O O . PHE A 1 321 ? 5.723 0.302 13.860 1.00 90.31 321 PHE A O 1
ATOM 2591 N N . THR A 1 322 ? 5.812 -0.849 15.800 1.00 92.31 322 THR A N 1
ATOM 2592 C CA . THR A 1 322 ? 5.644 -2.182 15.228 1.00 92.31 322 THR A CA 1
ATOM 2593 C C . THR A 1 322 ? 4.149 -2.423 15.056 1.00 92.31 322 THR A C 1
ATOM 2595 O O . THR A 1 322 ? 3.375 -2.171 15.977 1.00 92.31 322 THR A O 1
ATOM 2598 N N . ALA A 1 323 ? 3.713 -2.878 13.884 1.00 93.00 323 ALA A N 1
ATOM 2599 C CA . ALA A 1 323 ? 2.304 -3.158 13.632 1.00 93.00 323 ALA A CA 1
ATOM 2600 C C . ALA A 1 323 ? 2.091 -4.648 13.364 1.00 93.00 323 ALA A C 1
ATOM 2602 O O . ALA A 1 323 ? 2.682 -5.195 12.440 1.00 93.00 323 ALA A O 1
ATOM 2603 N N . LEU A 1 324 ? 1.231 -5.296 14.148 1.00 94.31 324 LEU A N 1
ATOM 2604 C CA . LEU A 1 324 ? 0.892 -6.711 13.987 1.00 94.31 324 LEU A CA 1
ATOM 2605 C C . LEU A 1 324 ? -0.579 -6.849 13.607 1.00 94.31 324 LEU A C 1
ATOM 2607 O O . LEU A 1 324 ? -1.463 -6.443 14.361 1.00 94.31 324 LEU A O 1
ATOM 2611 N N . ALA A 1 325 ? -0.841 -7.429 12.439 1.00 95.81 325 ALA A N 1
ATOM 2612 C CA . ALA A 1 325 ? -2.181 -7.782 11.998 1.00 95.81 325 ALA A CA 1
ATOM 2613 C C . ALA A 1 325 ? -2.492 -9.219 12.418 1.00 95.81 325 ALA A C 1
ATOM 2615 O O . ALA A 1 325 ? -1.817 -10.152 11.987 1.00 95.81 325 ALA A O 1
ATOM 2616 N N . ILE A 1 326 ? -3.529 -9.395 13.229 1.00 96.19 326 ILE A N 1
ATOM 2617 C CA . ILE A 1 326 ? -4.021 -10.704 13.659 1.00 96.19 326 ILE A CA 1
ATOM 2618 C C . ILE A 1 326 ? -5.377 -10.913 13.009 1.00 96.19 326 ILE A C 1
ATOM 2620 O O . ILE A 1 326 ? -6.250 -10.052 13.108 1.00 96.19 326 ILE A O 1
ATOM 2624 N N . MET A 1 327 ? -5.533 -12.025 12.304 1.00 95.88 327 MET A N 1
ATOM 2625 C CA . MET A 1 327 ? -6.643 -12.264 11.390 1.00 95.88 327 MET A CA 1
ATOM 2626 C C . MET A 1 327 ? -7.160 -13.689 11.547 1.00 95.88 327 MET A C 1
ATOM 2628 O O . MET A 1 327 ? -6.373 -14.610 11.726 1.00 95.88 327 MET A O 1
ATOM 2632 N N . GLY A 1 328 ? -8.468 -13.872 11.440 1.00 96.38 328 GLY A N 1
ATOM 2633 C CA . GLY A 1 328 ? -9.128 -15.169 11.458 1.00 96.38 328 GLY A CA 1
ATOM 2634 C C . GLY A 1 328 ? -10.282 -15.267 12.455 1.00 96.38 328 GLY A C 1
ATOM 2635 O O . GLY A 1 328 ? -10.517 -14.370 13.272 1.00 96.38 328 GLY A O 1
ATOM 2636 N N . PRO A 1 329 ? -11.056 -16.360 12.380 1.00 95.81 329 PRO A N 1
ATOM 2637 C CA . PRO A 1 329 ? -12.267 -16.541 13.176 1.00 95.81 329 PRO A CA 1
ATOM 2638 C C . PRO A 1 329 ? -12.021 -16.517 14.692 1.00 95.81 329 PRO A C 1
ATOM 2640 O O . PRO A 1 329 ? -12.867 -16.013 15.431 1.00 95.81 329 PRO A O 1
ATOM 2643 N N . PHE A 1 330 ? -10.866 -16.999 15.167 1.00 96.69 330 PHE A N 1
ATOM 2644 C CA . PHE A 1 330 ? -10.565 -17.078 16.604 1.00 96.69 330 PHE A CA 1
ATOM 2645 C C . PHE A 1 330 ? -9.832 -15.852 17.163 1.00 96.69 330 PHE A C 1
ATOM 2647 O O . PHE A 1 330 ? -9.529 -15.818 18.355 1.00 96.69 330 PHE A O 1
ATOM 2654 N N . THR A 1 331 ? -9.574 -14.815 16.355 1.00 95.81 331 THR A N 1
ATOM 2655 C CA . THR A 1 331 ? -8.791 -13.648 16.791 1.00 95.81 331 THR A CA 1
ATOM 2656 C C . THR A 1 331 ? -9.384 -12.947 18.015 1.00 95.81 331 THR A C 1
ATOM 2658 O O . THR A 1 331 ? -8.638 -12.552 18.907 1.00 95.81 331 THR A O 1
ATOM 2661 N N . ARG A 1 332 ? -10.715 -12.800 18.093 1.00 94.94 332 ARG A N 1
ATOM 2662 C CA . ARG A 1 332 ? -11.360 -12.192 19.271 1.00 94.94 332 ARG A CA 1
ATOM 2663 C C . ARG A 1 332 ? -11.146 -13.026 20.524 1.00 94.94 332 ARG A C 1
ATOM 2665 O O . ARG A 1 332 ? -10.771 -12.468 21.543 1.00 94.94 332 ARG A O 1
ATOM 2672 N N . THR A 1 333 ? -11.357 -14.338 20.434 1.00 95.56 333 THR A N 1
ATOM 2673 C CA . THR A 1 333 ? -11.191 -15.247 21.571 1.00 95.56 333 THR A CA 1
ATOM 2674 C C . THR A 1 333 ? -9.753 -15.233 22.076 1.00 95.56 333 THR A C 1
ATOM 2676 O O . THR A 1 333 ? -9.546 -15.108 23.274 1.00 95.56 333 THR A O 1
ATOM 2679 N N . LEU A 1 334 ? -8.772 -15.263 21.167 1.00 95.69 334 LEU A N 1
ATOM 2680 C CA . LEU A 1 334 ? -7.358 -15.117 21.510 1.00 95.69 334 LEU A CA 1
ATOM 2681 C C . LEU A 1 334 ? -7.078 -13.796 22.238 1.00 95.69 334 LEU A C 1
ATOM 2683 O O . LEU A 1 334 ? -6.499 -13.795 23.320 1.00 95.69 334 LEU A O 1
ATOM 2687 N N . LEU A 1 335 ? -7.483 -12.665 21.657 1.00 95.31 335 LEU A N 1
ATOM 2688 C CA . LEU A 1 335 ? -7.185 -11.357 22.240 1.00 95.31 335 LEU A CA 1
ATOM 2689 C C . LEU A 1 335 ? -7.895 -11.137 23.580 1.00 95.31 335 LEU A C 1
ATOM 2691 O O . LEU A 1 335 ? -7.298 -10.538 24.467 1.00 95.31 335 LEU A O 1
ATOM 2695 N N . SER A 1 336 ? -9.113 -11.655 23.762 1.00 94.88 336 SER A N 1
ATOM 2696 C CA . SER A 1 336 ? -9.865 -11.561 25.023 1.00 94.88 336 SER A CA 1
ATOM 2697 C C . SER A 1 336 ? -9.204 -12.267 26.209 1.00 94.88 336 SER A C 1
ATOM 2699 O O . SER A 1 336 ? -9.604 -12.034 27.341 1.00 94.88 336 SER A O 1
ATOM 2701 N N . GLU A 1 337 ? -8.205 -13.119 25.987 1.00 94.88 337 GLU A N 1
ATOM 2702 C CA . GLU A 1 337 ? -7.412 -13.705 27.077 1.00 94.88 337 GLU A CA 1
ATOM 2703 C C . GLU A 1 337 ? -6.244 -12.832 27.513 1.00 94.88 337 GLU A C 1
ATOM 2705 O O . GLU A 1 337 ? -5.681 -13.028 28.587 1.00 94.88 337 GLU A O 1
ATOM 2710 N N . LEU A 1 338 ? -5.851 -11.902 26.649 1.00 94.69 338 LEU A N 1
ATOM 2711 C CA . LEU A 1 338 ? -4.688 -11.053 26.842 1.00 94.69 338 LEU A CA 1
ATOM 2712 C C . LEU A 1 338 ? -5.064 -9.631 27.255 1.00 94.69 338 LEU A C 1
ATOM 2714 O O . LEU A 1 338 ? -4.180 -8.879 27.660 1.00 94.69 338 LEU A O 1
ATOM 2718 N N . THR A 1 339 ? -6.344 -9.269 27.135 1.00 94.75 339 THR A N 1
ATOM 2719 C CA . THR A 1 339 ? -6.865 -7.941 27.454 1.00 94.75 339 THR A CA 1
ATOM 2720 C C . THR A 1 339 ? -8.208 -8.019 28.169 1.00 94.75 339 THR A C 1
ATOM 2722 O O . THR A 1 339 ? -9.078 -8.801 27.790 1.00 94.75 339 THR A O 1
ATOM 2725 N N . ASP A 1 340 ? -8.413 -7.125 29.136 1.00 91.81 340 ASP A N 1
ATOM 2726 C CA . ASP A 1 340 ? -9.706 -6.932 29.807 1.00 91.81 340 ASP A CA 1
ATOM 2727 C C . ASP A 1 340 ? -10.682 -6.076 28.975 1.00 91.81 340 ASP A C 1
ATOM 2729 O O . ASP A 1 340 ? -11.849 -5.894 29.331 1.00 91.81 340 ASP A O 1
ATOM 2733 N N . THR A 1 341 ? -10.220 -5.520 27.850 1.00 93.56 341 THR A N 1
ATOM 2734 C CA . THR A 1 341 ? -11.059 -4.713 26.958 1.00 93.56 341 THR A CA 1
ATOM 2735 C C . THR A 1 341 ? -12.118 -5.578 26.279 1.00 93.56 341 THR A C 1
ATOM 2737 O O . THR A 1 341 ? -11.804 -6.559 25.612 1.00 93.56 341 THR A O 1
ATOM 2740 N N . ASP A 1 342 ? -13.385 -5.166 26.349 1.00 93.94 342 ASP A N 1
ATOM 2741 C CA . ASP A 1 342 ? -14.463 -5.862 25.647 1.00 93.94 342 ASP A CA 1
ATOM 2742 C C . ASP A 1 342 ? -14.338 -5.709 24.115 1.00 93.94 342 ASP A C 1
ATOM 2744 O O . ASP A 1 342 ? -14.509 -4.615 23.552 1.00 93.94 342 ASP A O 1
ATOM 2748 N N . LEU A 1 343 ? -14.057 -6.839 23.456 1.00 94.94 343 LEU A N 1
ATOM 2749 C CA . LEU A 1 343 ? -13.878 -6.982 22.006 1.00 94.94 343 LEU A CA 1
ATOM 2750 C C . LEU A 1 343 ? -15.156 -7.418 21.270 1.00 94.94 343 LEU A C 1
ATOM 2752 O O . LEU A 1 343 ? -15.114 -7.728 20.074 1.00 94.94 343 LEU A O 1
ATOM 2756 N N . SER A 1 344 ? -16.298 -7.481 21.959 1.00 93.88 344 SER A N 1
ATOM 2757 C CA . SER A 1 344 ? -17.578 -7.838 21.352 1.00 93.88 344 SER A CA 1
ATOM 2758 C C . SER A 1 344 ? -17.945 -6.862 20.226 1.00 93.88 344 SER A C 1
ATOM 2760 O O . SER A 1 344 ? -17.651 -5.668 20.319 1.00 93.88 344 SER A O 1
ATOM 2762 N N . PRO A 1 345 ? -18.646 -7.311 19.165 1.00 92.94 345 PRO A N 1
ATOM 2763 C CA . PRO A 1 345 ? -19.030 -6.445 18.045 1.00 92.94 345 PRO A CA 1
ATOM 2764 C C . PRO A 1 345 ? -19.801 -5.186 18.451 1.00 92.94 345 PRO A C 1
ATOM 2766 O O . PRO A 1 345 ? -19.748 -4.185 17.746 1.00 92.94 345 PRO A O 1
ATOM 2769 N N . LYS A 1 346 ? -20.527 -5.243 19.575 1.00 94.75 346 LYS A N 1
ATOM 2770 C CA . LYS A 1 346 ? -21.280 -4.111 20.117 1.00 94.75 346 LYS A CA 1
ATOM 2771 C C . LYS A 1 346 ? -20.351 -3.026 20.656 1.00 94.75 346 LYS A C 1
ATOM 2773 O O . LYS A 1 346 ? -20.601 -1.849 20.423 1.00 94.75 346 LYS A O 1
ATOM 2778 N N . ASN A 1 347 ? -19.310 -3.423 21.384 1.00 94.69 347 ASN A N 1
ATOM 2779 C CA . ASN A 1 347 ? -18.427 -2.490 22.071 1.00 94.69 347 ASN A CA 1
ATOM 2780 C C . ASN A 1 347 ? -17.199 -2.127 21.241 1.00 94.69 347 ASN A C 1
ATOM 2782 O O . ASN A 1 347 ? -16.702 -1.015 21.387 1.00 94.69 347 ASN A O 1
ATOM 2786 N N . PHE A 1 348 ? -16.722 -3.010 20.367 1.00 96.38 348 PHE A N 1
ATOM 2787 C CA . PHE A 1 348 ? -15.610 -2.752 19.457 1.00 96.38 348 PHE A CA 1
ATOM 2788 C C . PHE A 1 348 ? -16.006 -3.073 18.001 1.00 96.38 348 PHE A C 1
ATOM 2790 O O . PHE A 1 348 ? -15.538 -4.062 17.426 1.00 96.38 348 PHE A O 1
ATOM 2797 N N . PRO A 1 349 ? -16.910 -2.274 17.401 1.00 95.75 349 PRO A N 1
ATOM 2798 C CA . PRO A 1 349 ? -17.425 -2.522 16.058 1.00 95.75 349 PRO A CA 1
ATOM 2799 C C . PRO A 1 349 ? -16.349 -2.358 14.977 1.00 95.75 349 PRO A C 1
ATOM 2801 O O . PRO A 1 349 ? -15.280 -1.787 15.194 1.00 95.75 349 PRO A O 1
ATOM 2804 N N . PHE A 1 350 ? -16.634 -2.880 13.786 1.00 95.25 350 PHE A N 1
ATOM 2805 C CA . PHE A 1 350 ? -15.766 -2.709 12.620 1.00 95.25 350 PHE A CA 1
ATOM 2806 C C . PHE A 1 350 ? -15.599 -1.220 12.275 1.00 95.25 350 PHE A C 1
ATOM 2808 O O . PHE A 1 350 ? -16.518 -0.439 12.516 1.00 95.25 350 PHE A O 1
ATOM 2815 N N . PHE A 1 351 ? -14.445 -0.831 11.718 1.00 95.75 351 PHE A N 1
ATOM 2816 C CA . PHE A 1 351 ? -14.086 0.576 11.469 1.00 95.75 351 PHE A CA 1
ATOM 2817 C C . PHE A 1 351 ? -14.022 1.444 12.736 1.00 95.75 351 PHE A C 1
ATOM 2819 O O . PHE A 1 351 ? -14.317 2.637 12.711 1.00 95.75 351 PHE A O 1
ATOM 2826 N N . THR A 1 352 ? -13.581 0.868 13.852 1.00 97.56 352 THR A N 1
ATOM 2827 C CA . THR A 1 352 ? -13.222 1.642 15.046 1.00 97.56 352 THR A CA 1
ATOM 2828 C C . THR A 1 352 ? -11.852 1.239 15.566 1.00 97.56 352 THR A C 1
ATOM 2830 O O . THR A 1 352 ? -11.319 0.187 15.204 1.00 97.56 352 THR A O 1
ATOM 2833 N N . PHE A 1 353 ? -11.260 2.085 16.400 1.00 96.00 353 PHE A N 1
ATOM 2834 C CA . PHE A 1 353 ? -10.038 1.798 17.131 1.00 96.00 353 PHE A CA 1
ATOM 2835 C C . PHE A 1 353 ? -10.285 1.937 18.637 1.00 96.00 353 PHE A C 1
ATOM 2837 O O . PHE A 1 353 ? -11.165 2.678 19.079 1.00 96.00 353 PHE A O 1
ATOM 2844 N N . LYS A 1 354 ? -9.475 1.230 19.420 1.00 96.19 354 LYS A N 1
ATOM 2845 C CA . LYS A 1 354 ? -9.403 1.354 20.875 1.00 96.19 354 LYS A CA 1
ATOM 2846 C C . LYS A 1 354 ? -7.964 1.219 21.344 1.00 96.19 354 LYS A C 1
ATOM 2848 O O . LYS A 1 354 ? -7.113 0.708 20.622 1.00 96.19 354 LYS A O 1
ATOM 2853 N N . MET A 1 355 ? -7.715 1.664 22.566 1.00 95.88 355 MET A N 1
ATOM 2854 C CA . MET A 1 355 ? -6.484 1.358 23.284 1.00 95.88 355 MET A CA 1
ATOM 2855 C C . MET A 1 355 ? -6.698 0.062 24.058 1.00 95.88 355 MET A C 1
ATOM 2857 O O . MET A 1 355 ? -7.706 -0.059 24.751 1.00 95.88 355 MET A O 1
ATOM 2861 N N . LEU A 1 356 ? -5.798 -0.900 23.883 1.00 95.00 356 LEU A N 1
ATOM 2862 C CA . LEU A 1 356 ? -5.836 -2.196 24.555 1.00 95.00 356 LEU A CA 1
ATOM 2863 C C . LEU A 1 356 ? -4.573 -2.359 25.386 1.00 95.00 356 LEU A C 1
ATOM 2865 O O . LEU A 1 356 ? -3.500 -1.907 24.987 1.00 95.00 356 LEU A O 1
ATOM 2869 N N . ASP A 1 357 ? -4.702 -3.086 26.482 1.00 94.25 357 ASP A N 1
ATOM 2870 C CA . ASP A 1 357 ? -3.564 -3.557 27.259 1.00 94.25 357 ASP A CA 1
ATOM 2871 C C . ASP A 1 357 ? -3.327 -5.028 26.909 1.00 94.25 357 ASP A C 1
ATOM 2873 O O . ASP A 1 357 ? -4.283 -5.803 26.844 1.00 94.25 357 ASP A O 1
ATOM 2877 N N . VAL A 1 358 ? -2.078 -5.399 26.618 1.00 91.50 358 VAL A N 1
ATOM 2878 C CA . VAL A 1 358 ? -1.675 -6.775 26.285 1.00 91.50 358 VAL A CA 1
ATOM 2879 C C . VAL A 1 358 ? -0.492 -7.166 27.164 1.00 91.50 358 VAL A C 1
ATOM 2881 O O . VAL A 1 358 ? 0.653 -6.755 26.943 1.00 91.50 358 VAL A O 1
ATOM 2884 N N . GLY A 1 359 ? -0.764 -7.974 28.187 1.00 83.56 359 GLY A N 1
ATOM 2885 C CA . GLY A 1 359 ? 0.220 -8.308 29.216 1.00 83.56 359 GLY A CA 1
ATOM 2886 C C . GLY A 1 359 ? 0.699 -7.058 29.968 1.00 83.56 359 GLY A C 1
ATOM 2887 O O . GLY A 1 359 ? -0.097 -6.395 30.617 1.00 83.56 359 GLY A O 1
ATOM 2888 N N . LEU A 1 360 ? 1.997 -6.740 29.899 1.00 86.25 360 LEU A N 1
ATOM 2889 C CA . LEU A 1 360 ? 2.590 -5.561 30.553 1.00 86.25 360 LEU A CA 1
ATOM 2890 C C . LEU A 1 360 ? 2.613 -4.309 29.660 1.00 86.25 360 LEU A C 1
ATOM 2892 O O . LEU A 1 360 ? 3.075 -3.252 30.089 1.00 86.25 360 LEU A O 1
ATOM 2896 N N . ALA A 1 361 ? 2.176 -4.435 28.407 1.00 92.56 361 ALA A N 1
ATOM 2897 C CA . ALA A 1 361 ? 2.164 -3.345 27.449 1.00 92.56 361 ALA A CA 1
ATOM 2898 C C . ALA A 1 361 ? 0.798 -2.660 27.472 1.00 92.56 361 ALA A C 1
ATOM 2900 O O . ALA A 1 361 ? -0.192 -3.227 27.005 1.00 92.56 361 ALA A O 1
ATOM 2901 N N . ASN A 1 362 ? 0.766 -1.441 28.004 1.00 92.62 362 ASN A N 1
ATOM 2902 C CA . ASN A 1 362 ? -0.463 -0.670 28.143 1.00 92.62 362 ASN A CA 1
ATOM 2903 C C . ASN A 1 362 ? -0.648 0.302 26.980 1.00 92.62 362 ASN A C 1
ATOM 2905 O O . ASN A 1 362 ? 0.320 0.847 26.446 1.00 92.62 362 ASN A O 1
ATOM 2909 N N . GLY A 1 363 ? -1.902 0.577 26.632 1.00 92.81 363 GLY A N 1
ATOM 2910 C CA . GLY A 1 363 ? -2.232 1.611 25.658 1.00 92.81 363 GLY A CA 1
ATOM 2911 C C . GLY A 1 363 ? -1.765 1.294 24.233 1.00 92.81 363 GLY A C 1
ATOM 2912 O O . GLY A 1 363 ? -1.272 2.168 23.521 1.00 92.81 363 GLY A O 1
ATOM 2913 N N . ILE A 1 364 ? -1.928 0.053 23.786 1.00 96.06 364 ILE A N 1
ATOM 2914 C CA . ILE A 1 364 ? -1.668 -0.339 22.400 1.00 96.06 364 ILE A CA 1
ATOM 2915 C C . ILE A 1 364 ? -2.823 0.147 21.526 1.00 96.06 364 ILE A C 1
ATOM 2917 O O . ILE A 1 364 ? -3.972 -0.277 21.692 1.00 96.06 364 ILE A O 1
ATOM 2921 N N . ARG A 1 365 ? -2.518 1.008 20.549 1.00 96.94 365 ARG A N 1
ATOM 2922 C CA . ARG A 1 365 ? -3.494 1.478 19.556 1.00 96.94 365 ARG A CA 1
ATOM 2923 C C . ARG A 1 365 ? -3.916 0.289 18.695 1.00 96.94 365 ARG A C 1
ATOM 2925 O O . ARG A 1 365 ? -3.137 -0.194 17.883 1.00 96.94 365 ARG A O 1
ATOM 2932 N N . THR A 1 366 ? -5.144 -0.181 18.847 1.00 97.75 366 THR A N 1
ATOM 2933 C CA . THR A 1 366 ? -5.655 -1.347 18.122 1.00 97.75 366 THR A CA 1
ATOM 2934 C C . THR A 1 366 ? -6.801 -0.939 17.217 1.00 97.75 366 THR A C 1
ATOM 2936 O O . THR A 1 366 ? -7.768 -0.330 17.667 1.00 97.75 366 THR A O 1
ATOM 2939 N N . MET A 1 367 ? -6.707 -1.284 15.937 1.00 97.62 367 MET A N 1
ATOM 2940 C CA . MET A 1 367 ? -7.704 -0.964 14.919 1.00 97.62 367 MET A CA 1
ATOM 2941 C C . MET A 1 367 ? -8.478 -2.218 14.518 1.00 97.62 367 MET A C 1
ATOM 2943 O O . MET A 1 367 ? -7.874 -3.211 14.119 1.00 97.62 367 MET A O 1
ATOM 2947 N N . ASN A 1 368 ? -9.811 -2.169 14.572 1.00 96.56 368 ASN A N 1
ATOM 2948 C CA . ASN A 1 368 ? -10.687 -3.206 14.020 1.00 96.56 368 ASN A CA 1
ATOM 2949 C C . ASN A 1 368 ? -10.908 -2.954 12.521 1.00 96.56 368 ASN A C 1
ATOM 2951 O O . ASN A 1 368 ? -11.987 -2.543 12.078 1.00 96.56 368 ASN A O 1
ATOM 2955 N N . LEU A 1 369 ? -9.825 -3.111 11.764 1.00 92.88 369 LEU A N 1
ATOM 2956 C CA . LEU A 1 369 ? -9.775 -2.971 10.317 1.00 92.88 369 LEU A CA 1
ATOM 2957 C C . LEU A 1 369 ? -8.561 -3.735 9.790 1.00 92.88 369 LEU A C 1
ATOM 2959 O O . LEU A 1 369 ? -7.436 -3.463 10.198 1.00 92.88 369 LEU A O 1
ATOM 2963 N N . THR A 1 370 ? -8.776 -4.653 8.852 1.00 91.00 370 THR A N 1
ATOM 2964 C CA . THR A 1 370 ? -7.707 -5.398 8.177 1.00 91.00 370 THR A CA 1
ATOM 2965 C C . THR A 1 370 ? -7.837 -5.237 6.669 1.00 91.00 370 THR A C 1
ATOM 2967 O O . THR A 1 370 ? -8.936 -5.076 6.132 1.00 91.00 370 THR A O 1
ATOM 2970 N N . HIS A 1 371 ? -6.714 -5.325 5.956 1.00 88.06 371 HIS A N 1
ATOM 2971 C CA . HIS A 1 371 ? -6.713 -5.292 4.492 1.00 88.06 371 HIS A CA 1
ATOM 2972 C C . HIS A 1 371 ? -6.936 -6.686 3.873 1.00 88.06 371 HIS A C 1
ATOM 2974 O O . HIS A 1 371 ? -6.619 -6.902 2.713 1.00 88.06 371 HIS A O 1
ATOM 2980 N N . THR A 1 372 ? -7.469 -7.654 4.622 1.00 91.25 372 THR A N 1
ATOM 2981 C CA . THR A 1 372 ? -7.703 -9.033 4.148 1.00 91.25 372 THR A CA 1
ATOM 2982 C C . THR A 1 372 ? -9.181 -9.398 4.072 1.00 91.25 372 THR A C 1
ATOM 2984 O O . THR A 1 372 ? -9.541 -10.350 3.388 1.00 91.25 372 THR A O 1
ATOM 2987 N N . GLY A 1 373 ? -10.046 -8.625 4.740 1.00 87.81 373 GLY A N 1
ATOM 2988 C CA . GLY A 1 373 ? -11.479 -8.901 4.848 1.00 87.81 373 GLY A CA 1
ATOM 2989 C C . GLY A 1 373 ? -11.819 -10.088 5.750 1.00 87.81 373 GLY A C 1
ATOM 2990 O O . GLY A 1 373 ? -12.980 -10.500 5.775 1.00 87.81 373 GLY A O 1
ATOM 2991 N N . GLU A 1 374 ? -10.839 -10.603 6.496 1.00 93.81 374 GLU A N 1
ATOM 2992 C CA . GLU A 1 374 ? -11.079 -11.479 7.639 1.00 93.81 374 GLU A CA 1
ATOM 2993 C C . GLU A 1 374 ? -11.434 -10.654 8.872 1.00 93.81 374 GLU A C 1
ATOM 2995 O O . GLU A 1 374 ? -11.034 -9.490 8.998 1.00 93.81 374 GLU A O 1
ATOM 3000 N N . LEU A 1 375 ? -12.123 -11.290 9.823 1.00 94.12 375 LEU A N 1
ATOM 3001 C CA . LEU A 1 375 ? -12.163 -10.777 11.185 1.00 94.12 375 LEU A CA 1
ATOM 3002 C C . LEU A 1 375 ? -10.725 -10.592 11.669 1.00 94.12 375 LEU A C 1
ATOM 3004 O O . LEU A 1 375 ? -9.922 -11.511 11.565 1.00 94.12 375 LEU A O 1
ATOM 3008 N N . GLY A 1 376 ? -10.396 -9.424 12.203 1.00 95.06 376 GLY A N 1
ATOM 3009 C CA . GLY A 1 376 ? -9.059 -9.205 12.714 1.00 95.06 376 GLY A CA 1
ATOM 3010 C C . GLY A 1 376 ? -8.835 -7.801 13.229 1.00 95.06 376 GLY A C 1
ATOM 3011 O O . GLY A 1 376 ? -9.663 -6.908 13.042 1.00 95.06 376 GLY A O 1
ATOM 3012 N N . TYR A 1 377 ? -7.688 -7.631 13.870 1.00 97.12 377 TYR A N 1
ATOM 3013 C CA . TYR A 1 377 ? -7.252 -6.369 14.442 1.00 97.12 377 TYR A CA 1
ATOM 3014 C C . TYR A 1 377 ? -5.809 -6.095 14.039 1.00 97.12 377 TYR A C 1
ATOM 3016 O O . TYR A 1 377 ? -5.002 -7.020 13.933 1.00 97.12 377 TYR A O 1
ATOM 3024 N N . VAL A 1 378 ? -5.479 -4.823 13.841 1.00 97.62 378 VAL A N 1
ATOM 3025 C CA . VAL A 1 378 ? -4.097 -4.369 13.665 1.00 97.62 378 VAL A CA 1
ATOM 3026 C C . VAL A 1 378 ? -3.678 -3.635 14.927 1.00 97.62 378 VAL A C 1
ATOM 3028 O O . VAL A 1 378 ? -4.264 -2.610 15.277 1.00 97.62 378 VAL A O 1
ATOM 3031 N N . LEU A 1 379 ? -2.690 -4.186 15.625 1.00 97.69 379 LEU A N 1
ATOM 3032 C CA . LEU A 1 379 ? -2.126 -3.633 16.849 1.00 97.69 379 LEU A CA 1
ATOM 3033 C C . LEU A 1 379 ? -0.911 -2.788 16.474 1.00 97.69 379 LEU A C 1
ATOM 3035 O O . LEU A 1 379 ? 0.068 -3.327 15.969 1.00 97.69 379 LEU A O 1
ATOM 3039 N N . TYR A 1 380 ? -0.965 -1.486 16.735 1.00 97.56 380 TYR A N 1
ATOM 3040 C CA . TYR A 1 380 ? 0.148 -0.552 16.596 1.00 97.56 380 TYR A CA 1
ATOM 3041 C C . TYR A 1 380 ? 0.827 -0.397 17.956 1.00 97.56 380 TYR A C 1
ATOM 3043 O O . TYR A 1 380 ? 0.339 0.294 18.853 1.00 97.56 380 TYR A O 1
ATOM 3051 N N . ILE A 1 381 ? 1.948 -1.091 18.097 1.00 93.94 381 ILE A N 1
ATOM 3052 C CA . ILE A 1 381 ? 2.662 -1.333 19.345 1.00 93.94 381 ILE A CA 1
ATOM 3053 C C . ILE A 1 381 ? 3.913 -0.448 19.359 1.00 93.94 381 ILE A C 1
ATOM 3055 O O . ILE A 1 381 ? 4.708 -0.534 18.419 1.00 93.94 381 ILE A O 1
ATOM 3059 N N . PRO A 1 382 ? 4.120 0.395 20.386 1.00 93.44 382 PRO A N 1
ATOM 3060 C CA . PRO A 1 382 ? 5.397 1.078 20.568 1.00 93.44 382 PRO A CA 1
ATOM 3061 C C . PRO A 1 382 ? 6.548 0.063 20.594 1.00 93.44 382 PRO A C 1
ATOM 3063 O O . PRO A 1 382 ? 6.427 -0.999 21.212 1.00 93.44 382 PRO A O 1
ATOM 3066 N N . ASN A 1 383 ? 7.640 0.345 19.884 1.00 87.31 383 ASN A N 1
ATOM 3067 C CA . ASN A 1 383 ? 8.697 -0.644 19.634 1.00 87.31 383 ASN A CA 1
ATOM 3068 C C . ASN A 1 383 ? 9.291 -1.262 20.908 1.00 87.31 383 ASN A C 1
ATOM 3070 O O . ASN A 1 383 ? 9.654 -2.436 20.905 1.00 87.31 383 ASN A O 1
ATOM 3074 N N . GLU A 1 384 ? 9.351 -0.507 22.003 1.00 88.06 384 GLU A N 1
ATOM 3075 C CA . GLU A 1 384 ? 9.823 -0.970 23.308 1.00 88.06 384 GLU A CA 1
ATOM 3076 C C . GLU A 1 384 ? 9.005 -2.145 23.876 1.00 88.06 384 GLU A C 1
ATOM 3078 O O . GLU A 1 384 ? 9.529 -2.938 24.656 1.00 88.06 384 GLU A O 1
ATOM 3083 N N . PHE A 1 385 ? 7.747 -2.300 23.448 1.00 90.31 385 PHE A N 1
ATOM 3084 C CA . PHE A 1 385 ? 6.844 -3.370 23.876 1.00 90.31 385 PHE A CA 1
ATOM 3085 C C . PHE A 1 385 ? 6.633 -4.459 22.818 1.00 90.31 385 PHE A C 1
ATOM 3087 O O . PHE A 1 385 ? 5.996 -5.474 23.105 1.00 90.31 385 PHE A O 1
ATOM 3094 N N . ALA A 1 386 ? 7.162 -4.281 21.606 1.00 87.06 386 ALA A N 1
ATOM 3095 C CA . ALA A 1 386 ? 6.870 -5.140 20.460 1.00 87.06 386 ALA A CA 1
ATOM 3096 C C . ALA A 1 386 ? 7.161 -6.625 20.734 1.00 87.06 386 ALA A C 1
ATOM 3098 O O . ALA A 1 386 ? 6.302 -7.476 20.499 1.00 87.06 386 ALA A O 1
ATOM 3099 N N . LEU A 1 387 ? 8.339 -6.934 21.287 1.00 88.62 387 LEU A N 1
ATOM 3100 C CA . LEU A 1 387 ? 8.751 -8.311 21.576 1.00 88.62 387 LEU A CA 1
ATOM 3101 C C . LEU A 1 387 ? 7.875 -8.977 22.645 1.00 88.62 387 LEU A C 1
ATOM 3103 O O . LEU A 1 387 ? 7.514 -10.148 22.507 1.00 88.62 387 LEU A O 1
ATOM 3107 N N . HIS A 1 388 ? 7.522 -8.233 23.696 1.00 90.00 388 HIS A N 1
ATOM 3108 C CA . HIS A 1 388 ? 6.636 -8.712 24.759 1.00 90.00 388 HIS A CA 1
ATOM 3109 C C . HIS A 1 388 ? 5.245 -9.048 24.209 1.00 90.00 388 HIS A C 1
ATOM 3111 O O . HIS A 1 388 ? 4.731 -10.147 24.434 1.00 90.00 388 HIS A O 1
ATOM 3117 N N . VAL A 1 389 ? 4.657 -8.126 23.443 1.00 92.25 389 VAL A N 1
ATOM 3118 C CA . VAL A 1 389 ? 3.320 -8.299 22.857 1.00 92.25 389 VAL A CA 1
ATOM 3119 C C . VAL A 1 389 ? 3.314 -9.454 21.864 1.00 92.25 389 VAL A C 1
ATOM 3121 O O . VAL A 1 389 ? 2.465 -10.335 21.960 1.00 92.25 389 VAL A O 1
ATOM 3124 N N . TYR A 1 390 ? 4.291 -9.502 20.957 1.00 93.38 390 TYR A N 1
ATOM 3125 C CA . TYR A 1 390 ? 4.440 -10.598 20.003 1.00 93.38 390 TYR A CA 1
ATOM 3126 C C . TYR A 1 390 ? 4.544 -11.959 20.703 1.00 93.38 390 TYR A C 1
ATOM 3128 O O . TYR A 1 390 ? 3.808 -12.881 20.361 1.00 93.38 390 TYR A O 1
ATOM 3136 N N . SER A 1 391 ? 5.408 -12.082 21.714 1.00 90.62 391 SER A N 1
ATOM 3137 C CA . SER A 1 391 ? 5.598 -13.355 22.421 1.00 90.62 391 SER A CA 1
ATOM 3138 C C . SER A 1 391 ? 4.323 -13.794 23.146 1.00 90.62 391 SER A C 1
ATOM 3140 O O . SER A 1 391 ? 3.944 -14.960 23.066 1.00 90.62 391 SER A O 1
ATOM 3142 N N . SER A 1 392 ? 3.616 -12.848 23.777 1.00 95.06 392 SER A N 1
ATOM 3143 C CA . SER A 1 392 ? 2.336 -13.104 24.453 1.00 95.06 392 SER A CA 1
ATOM 3144 C C . SER A 1 392 ? 1.260 -13.597 23.477 1.00 95.06 392 SER A C 1
ATOM 3146 O O . SER A 1 392 ? 0.528 -14.539 23.776 1.00 95.06 392 SER A O 1
ATOM 3148 N N . LEU A 1 393 ? 1.190 -12.990 22.286 1.00 94.19 393 LEU A N 1
ATOM 3149 C CA . LEU A 1 393 ? 0.265 -13.383 21.219 1.00 94.19 393 LEU A CA 1
ATOM 3150 C C . LEU A 1 393 ? 0.552 -14.787 20.689 1.00 94.19 393 LEU A C 1
ATOM 3152 O O . LEU A 1 393 ? -0.380 -15.569 20.514 1.00 94.19 393 LEU A O 1
ATOM 3156 N N . ILE A 1 394 ? 1.823 -15.104 20.426 1.00 92.81 394 ILE A N 1
ATOM 3157 C CA . ILE A 1 394 ? 2.221 -16.427 19.938 1.00 92.81 394 ILE A CA 1
ATOM 3158 C C . ILE A 1 394 ? 1.890 -17.489 20.984 1.00 92.81 394 ILE A C 1
ATOM 3160 O O . ILE A 1 394 ? 1.191 -18.442 20.658 1.00 92.81 394 ILE A O 1
ATOM 3164 N N . GLN A 1 395 ? 2.298 -17.281 22.239 1.00 95.69 395 GLN A N 1
ATOM 3165 C CA . GLN A 1 395 ? 2.076 -18.236 23.323 1.00 95.69 395 GLN A CA 1
ATOM 3166 C C . GLN A 1 395 ? 0.584 -18.514 23.560 1.00 95.69 395 GLN A C 1
ATOM 3168 O O . GLN A 1 395 ? 0.165 -19.668 23.592 1.00 95.69 395 GLN A O 1
ATOM 3173 N N . ALA A 1 396 ? -0.247 -17.474 23.690 1.00 96.12 396 ALA A N 1
ATOM 3174 C CA . ALA A 1 396 ? -1.690 -17.663 23.861 1.00 96.12 396 ALA A CA 1
ATOM 3175 C C . ALA A 1 396 ? -2.366 -18.206 22.588 1.00 96.12 396 ALA A C 1
ATOM 3177 O O . ALA A 1 396 ? -3.395 -18.879 22.661 1.00 96.12 396 ALA A O 1
ATOM 3178 N N . GLY A 1 397 ? -1.785 -17.933 21.418 1.00 96.19 397 GLY A N 1
ATOM 3179 C CA . GLY A 1 397 ? -2.276 -18.358 20.114 1.00 96.19 397 GLY A CA 1
ATOM 3180 C C . GLY A 1 397 ? -2.041 -19.833 19.790 1.00 96.19 397 GLY A C 1
ATOM 3181 O O . GLY A 1 397 ? -2.727 -20.357 18.911 1.00 96.19 397 GLY A O 1
ATOM 3182 N N . GLU A 1 398 ? -1.130 -20.525 20.484 1.00 95.88 398 GLU A N 1
ATOM 3183 C CA . GLU A 1 398 ? -0.792 -21.933 20.210 1.00 95.88 398 GLU A CA 1
ATOM 3184 C C . GLU A 1 398 ? -2.029 -22.840 20.222 1.00 95.88 398 GLU A C 1
ATOM 3186 O O . GLU A 1 398 ? -2.248 -23.614 19.289 1.00 95.88 398 GLU A O 1
ATOM 3191 N N . LYS A 1 399 ? -2.911 -22.677 21.216 1.00 96.19 399 LYS A N 1
ATOM 3192 C CA . LYS A 1 399 ? -4.161 -23.453 21.318 1.00 96.19 399 LYS A CA 1
ATOM 3193 C C . LYS A 1 399 ? -5.170 -23.180 20.202 1.00 96.19 399 LYS A C 1
ATOM 3195 O O . LYS A 1 399 ? -6.066 -23.990 19.982 1.00 96.19 399 LYS A O 1
ATOM 3200 N N . TYR A 1 400 ? -5.032 -22.052 19.510 1.00 96.31 400 TYR A N 1
ATOM 3201 C CA . TYR A 1 400 ? -5.864 -21.676 18.369 1.00 96.31 400 TYR A CA 1
ATOM 3202 C C . TYR A 1 400 ? -5.190 -21.997 17.034 1.00 96.31 400 TYR A C 1
ATOM 3204 O O . TYR A 1 400 ? -5.720 -21.636 15.986 1.00 96.31 400 TYR A O 1
ATOM 3212 N N . GLY A 1 401 ? -4.027 -22.657 17.052 1.00 94.50 401 GLY A N 1
ATOM 3213 C CA . GLY A 1 401 ? -3.272 -22.971 15.846 1.00 94.50 401 GLY A CA 1
ATOM 3214 C C . GLY A 1 401 ? -2.801 -21.715 15.119 1.00 94.50 401 GLY A C 1
ATOM 3215 O O . GLY A 1 401 ? -2.916 -21.651 13.891 1.00 94.50 401 GLY A O 1
ATOM 3216 N N . ILE A 1 402 ? -2.326 -20.713 15.873 1.00 95.00 402 ILE A N 1
ATOM 3217 C CA . ILE A 1 402 ? -1.768 -19.486 15.304 1.00 95.00 402 ILE A CA 1
ATOM 3218 C C . ILE A 1 402 ? -0.621 -19.812 14.344 1.00 95.00 402 ILE A C 1
ATOM 3220 O O . ILE A 1 402 ? 0.251 -20.629 14.644 1.00 95.00 402 ILE A O 1
ATOM 3224 N N . LYS A 1 403 ? -0.617 -19.175 13.173 1.00 91.94 403 LYS A N 1
ATOM 3225 C CA . LYS A 1 403 ? 0.471 -19.289 12.198 1.00 91.94 403 LYS A CA 1
ATOM 3226 C C . LYS A 1 403 ? 0.847 -17.929 11.649 1.00 91.94 403 LYS A C 1
ATOM 3228 O O . LYS A 1 403 ? -0.003 -17.063 11.453 1.00 91.94 403 LYS A O 1
ATOM 3233 N N . HIS A 1 404 ? 2.126 -17.755 11.350 1.00 91.50 404 HIS A N 1
ATOM 3234 C CA . HIS A 1 404 ? 2.579 -16.609 10.574 1.00 91.50 404 HIS A CA 1
ATOM 3235 C C . HIS A 1 404 ? 1.989 -16.658 9.170 1.00 91.50 404 HIS A C 1
ATOM 3237 O O . HIS A 1 404 ? 1.960 -17.717 8.548 1.00 91.50 404 HIS A O 1
ATOM 3243 N N . ALA A 1 405 ? 1.545 -15.506 8.684 1.00 88.19 405 ALA A N 1
ATOM 3244 C CA . ALA A 1 405 ? 1.077 -15.309 7.325 1.00 88.19 405 ALA A CA 1
ATOM 3245 C C . ALA A 1 405 ? 1.893 -14.192 6.672 1.00 88.19 405 ALA A C 1
ATOM 3247 O O . ALA A 1 405 ? 2.004 -13.090 7.208 1.00 88.19 405 ALA A O 1
ATOM 3248 N N . GLY A 1 406 ? 2.478 -14.487 5.516 1.00 84.69 406 GLY A N 1
ATOM 3249 C CA . GLY A 1 406 ? 3.301 -13.558 4.762 1.00 84.69 406 GLY A CA 1
ATOM 3250 C C . GLY A 1 406 ? 2.498 -12.633 3.846 1.00 84.69 406 GLY A C 1
ATOM 3251 O O . GLY A 1 406 ? 1.270 -12.702 3.710 1.00 84.69 406 GLY A O 1
ATOM 3252 N N . TYR A 1 407 ? 3.230 -11.769 3.139 1.00 85.19 407 TYR A N 1
ATOM 3253 C CA . TYR A 1 407 ? 2.653 -10.816 2.188 1.00 85.19 407 TYR A CA 1
ATOM 3254 C C . TYR A 1 407 ? 1.857 -11.495 1.061 1.00 85.19 407 TYR A C 1
ATOM 3256 O O . TYR A 1 407 ? 0.796 -11.013 0.678 1.00 85.19 407 TYR A O 1
ATOM 3264 N N . TYR A 1 408 ? 2.315 -12.637 0.539 1.00 88.69 408 TYR A N 1
ATOM 3265 C CA . TYR A 1 408 ? 1.601 -13.338 -0.534 1.00 88.69 408 TYR A CA 1
ATOM 3266 C C . TYR A 1 408 ? 0.247 -13.896 -0.077 1.00 88.69 408 TYR A C 1
ATOM 3268 O O . TYR A 1 408 ? -0.731 -13.790 -0.818 1.00 88.69 408 TYR A O 1
ATOM 3276 N N . ALA A 1 409 ? 0.157 -14.420 1.150 1.00 90.44 409 ALA A N 1
ATOM 3277 C CA . ALA A 1 409 ? -1.102 -14.899 1.717 1.00 90.44 409 ALA A CA 1
ATOM 3278 C C . ALA A 1 409 ? -2.083 -13.743 1.965 1.00 90.44 409 ALA A C 1
ATOM 3280 O O . ALA A 1 409 ? -3.244 -13.807 1.557 1.00 90.44 409 ALA A O 1
ATOM 3281 N N . THR A 1 410 ? -1.609 -12.640 2.553 1.00 90.69 410 THR A N 1
ATOM 3282 C CA . THR A 1 410 ? -2.435 -11.436 2.761 1.00 90.69 410 THR A CA 1
ATOM 3283 C C . THR A 1 410 ? -2.857 -10.779 1.443 1.00 90.69 410 THR A C 1
ATOM 3285 O O . THR A 1 410 ? -4.001 -10.333 1.316 1.00 90.69 410 THR A O 1
ATOM 3288 N N . ARG A 1 411 ? -1.997 -10.808 0.415 1.00 90.44 411 ARG A N 1
ATOM 3289 C CA . ARG A 1 411 ? -2.344 -10.415 -0.958 1.00 90.44 411 ARG A CA 1
ATOM 3290 C C . ARG A 1 411 ? -3.417 -11.328 -1.559 1.00 90.44 411 ARG A C 1
ATOM 3292 O O . ARG A 1 411 ? -4.343 -10.822 -2.182 1.00 90.44 411 ARG A O 1
ATOM 3299 N N . ALA A 1 412 ? -3.344 -12.644 -1.380 1.00 93.75 412 ALA A N 1
ATOM 3300 C CA . ALA A 1 412 ? -4.379 -13.546 -1.886 1.00 93.75 412 ALA A CA 1
ATOM 3301 C C . ALA A 1 412 ? -5.750 -13.259 -1.241 1.00 93.75 412 ALA A C 1
ATOM 3303 O O . ALA A 1 412 ? -6.749 -13.132 -1.951 1.00 93.75 412 ALA A O 1
ATOM 3304 N N . LEU A 1 413 ? -5.788 -13.043 0.081 1.00 95.06 413 LEU A N 1
ATOM 3305 C CA . LEU A 1 413 ? -7.013 -12.676 0.807 1.00 95.06 413 LEU A CA 1
ATOM 3306 C C . LEU A 1 413 ? -7.622 -11.368 0.280 1.00 95.06 413 LEU A C 1
ATOM 3308 O O . LEU A 1 413 ? -8.811 -11.321 -0.038 1.00 95.06 413 LEU A O 1
ATOM 3312 N N . ARG A 1 414 ? -6.807 -10.312 0.123 1.00 93.31 414 ARG A N 1
ATOM 3313 C CA . ARG A 1 414 ? -7.288 -9.001 -0.351 1.00 93.31 414 ARG A CA 1
ATOM 3314 C C . ARG A 1 414 ? -7.786 -9.040 -1.792 1.00 93.31 414 ARG A C 1
ATOM 3316 O O . ARG A 1 414 ? -8.767 -8.371 -2.116 1.00 93.31 414 ARG A O 1
ATOM 3323 N N . VAL A 1 415 ? -7.140 -9.837 -2.647 1.00 93.62 415 VAL A N 1
ATOM 3324 C CA . VAL A 1 415 ? -7.553 -10.023 -4.044 1.00 93.62 415 VAL A CA 1
ATOM 3325 C C . VAL A 1 415 ? -8.919 -10.687 -4.118 1.00 93.62 415 VAL A C 1
ATOM 3327 O O . VAL A 1 415 ? -9.776 -10.191 -4.841 1.00 93.62 415 VAL A O 1
ATOM 3330 N N . GLU A 1 416 ? -9.178 -11.739 -3.339 1.00 94.19 416 GLU A N 1
ATOM 3331 C CA . GLU A 1 416 ? -10.500 -12.381 -3.316 1.00 94.19 416 GLU A CA 1
ATOM 3332 C C . GLU A 1 416 ? -11.616 -11.456 -2.825 1.00 94.19 416 GLU A C 1
ATOM 3334 O O . GLU A 1 416 ? -12.751 -11.567 -3.283 1.00 94.19 416 GLU A O 1
ATOM 3339 N N . LYS A 1 417 ? -11.305 -10.522 -1.920 1.00 92.50 417 LYS A N 1
ATOM 3340 C CA . LYS A 1 417 ? -12.250 -9.498 -1.445 1.00 92.50 417 LYS A CA 1
ATOM 3341 C C . LYS A 1 417 ? -12.366 -8.289 -2.377 1.00 92.50 417 LYS A C 1
ATOM 3343 O O . LYS A 1 417 ? -13.079 -7.341 -2.054 1.00 92.50 417 LYS A O 1
ATOM 3348 N N . PHE A 1 418 ? -11.674 -8.309 -3.518 1.00 93.44 418 PHE A N 1
ATOM 3349 C CA . PHE A 1 418 ? -11.641 -7.226 -4.501 1.00 93.44 418 PHE A CA 1
ATOM 3350 C C . PHE A 1 418 ? -11.177 -5.878 -3.913 1.00 93.44 418 PHE A C 1
ATOM 3352 O O . PHE A 1 418 ? -11.633 -4.789 -4.286 1.00 93.44 418 PHE A O 1
ATOM 3359 N N . TYR A 1 419 ? -10.243 -5.941 -2.960 1.00 92.69 419 TYR A N 1
ATOM 3360 C CA . TYR A 1 419 ? -9.601 -4.763 -2.388 1.00 92.69 419 TYR A CA 1
ATOM 3361 C C . TYR A 1 419 ? -8.471 -4.297 -3.309 1.00 92.69 419 TYR A C 1
ATOM 3363 O O . TYR A 1 419 ? -7.483 -5.003 -3.507 1.00 92.69 419 TYR A O 1
ATOM 3371 N N . ALA A 1 420 ? -8.640 -3.101 -3.870 1.00 92.44 420 ALA A N 1
ATOM 3372 C CA . ALA A 1 420 ? -7.648 -2.415 -4.680 1.00 92.44 420 ALA A CA 1
ATOM 3373 C C . ALA A 1 420 ? -6.494 -1.932 -3.801 1.00 92.44 420 ALA A C 1
ATOM 3375 O O . ALA A 1 420 ? -6.709 -1.532 -2.657 1.00 92.44 420 ALA A O 1
ATOM 3376 N N . PHE A 1 421 ? -5.289 -1.956 -4.352 1.00 90.81 421 PHE A N 1
ATOM 3377 C CA . PHE A 1 421 ? -4.078 -1.497 -3.696 1.00 90.81 421 PHE A CA 1
ATOM 3378 C C . PHE A 1 421 ? -3.469 -0.339 -4.483 1.00 90.81 421 PHE A C 1
ATOM 3380 O O . PHE A 1 421 ? -3.257 -0.436 -5.691 1.00 90.81 421 PHE A O 1
ATOM 3387 N N . TRP A 1 422 ? -3.190 0.771 -3.808 1.00 91.94 422 TRP A N 1
ATOM 3388 C CA . TRP A 1 422 ? -2.571 1.926 -4.452 1.00 91.94 422 TRP A CA 1
ATOM 3389 C C . TRP A 1 422 ? -1.155 1.594 -4.944 1.00 91.94 422 TRP A C 1
ATOM 3391 O O . TRP A 1 422 ? -0.443 0.826 -4.301 1.00 91.94 422 TRP A O 1
ATOM 3401 N N . GLY A 1 423 ? -0.780 2.131 -6.105 1.00 85.88 423 GLY A N 1
ATOM 3402 C CA . GLY A 1 423 ? 0.441 1.819 -6.854 1.00 85.88 423 GLY A CA 1
ATOM 3403 C C . GLY A 1 423 ? 0.385 0.510 -7.652 1.00 85.88 423 GLY A C 1
ATOM 3404 O O . GLY A 1 423 ? 1.343 0.181 -8.340 1.00 85.88 423 GLY A O 1
ATOM 3405 N N . GLN A 1 424 ? -0.718 -0.243 -7.569 1.00 87.69 424 GLN A N 1
ATOM 3406 C CA . GLN A 1 424 ? -1.000 -1.390 -8.444 1.00 87.69 424 GLN A CA 1
ATOM 3407 C C . GLN A 1 424 ? -2.324 -1.185 -9.179 1.00 87.69 424 GLN A C 1
ATOM 3409 O O . GLN A 1 424 ? -2.361 -1.165 -10.402 1.00 87.69 424 GLN A O 1
ATOM 3414 N N . ASP A 1 425 ? -3.403 -1.016 -8.416 1.00 92.19 425 ASP A N 1
ATOM 3415 C CA . ASP A 1 425 ? -4.776 -0.894 -8.911 1.00 92.19 425 ASP A CA 1
ATOM 3416 C C . ASP A 1 425 ? -5.279 0.558 -8.912 1.00 92.19 425 ASP A C 1
ATOM 3418 O O . ASP A 1 425 ? -6.190 0.893 -9.665 1.00 92.19 425 ASP A O 1
ATOM 3422 N N . LEU A 1 426 ? -4.729 1.402 -8.030 1.00 93.00 426 LEU A N 1
ATOM 3423 C CA . LEU A 1 426 ? -5.060 2.826 -7.919 1.00 93.00 426 LEU A CA 1
ATOM 3424 C C . LEU A 1 426 ? -3.812 3.667 -8.169 1.00 93.00 426 LEU A C 1
ATOM 3426 O O . LEU A 1 426 ? -2.738 3.336 -7.671 1.00 93.00 426 LEU A O 1
ATOM 3430 N N . ASP A 1 427 ? -3.983 4.780 -8.866 1.00 91.00 427 ASP A N 1
ATOM 3431 C CA . ASP A 1 427 ? -2.939 5.758 -9.156 1.00 91.00 427 ASP A CA 1
ATOM 3432 C C . ASP A 1 427 ? -3.548 7.169 -9.267 1.00 91.00 427 ASP A C 1
ATOM 3434 O O . ASP A 1 427 ? -4.753 7.377 -9.070 1.00 91.00 427 ASP A O 1
ATOM 3438 N N . THR A 1 428 ? -2.722 8.144 -9.641 1.00 91.38 428 THR A N 1
ATOM 3439 C CA . THR A 1 428 ? -3.114 9.553 -9.814 1.00 91.38 428 THR A CA 1
ATOM 3440 C C . THR A 1 428 ? -4.090 9.803 -10.967 1.00 91.38 428 THR A C 1
ATOM 3442 O O . THR A 1 428 ? -4.571 10.925 -11.141 1.00 91.38 428 THR A O 1
ATOM 3445 N N . ARG A 1 429 ? -4.404 8.791 -11.781 1.00 90.69 429 ARG A N 1
ATOM 3446 C CA . ARG A 1 429 ? -5.299 8.889 -12.947 1.00 90.69 429 ARG A CA 1
ATOM 3447 C C . ARG A 1 429 ? -6.574 8.079 -12.763 1.00 90.69 429 ARG A C 1
ATOM 3449 O O . ARG A 1 429 ? -7.528 8.264 -13.512 1.00 90.69 429 ARG A O 1
ATOM 3456 N N . THR A 1 430 ? -6.586 7.180 -11.794 1.00 94.06 430 THR A N 1
ATOM 3457 C CA . THR A 1 430 ? -7.695 6.283 -11.509 1.00 94.06 430 THR A CA 1
ATOM 3458 C C . THR A 1 430 ? -8.649 6.946 -10.532 1.00 94.06 430 THR A C 1
ATOM 3460 O O . THR A 1 430 ? -8.223 7.413 -9.477 1.00 94.06 430 THR A O 1
ATOM 3463 N N . THR A 1 431 ? -9.940 7.001 -10.862 1.00 96.75 431 THR A N 1
ATOM 3464 C CA . THR A 1 431 ? -10.928 7.694 -10.020 1.00 96.75 431 THR A CA 1
ATOM 3465 C C . THR A 1 431 ? -11.755 6.729 -9.158 1.00 96.75 431 THR A C 1
ATOM 3467 O O . THR A 1 431 ? -11.947 5.561 -9.514 1.00 96.75 431 THR A O 1
ATOM 3470 N N . PRO A 1 432 ? -12.341 7.202 -8.039 1.00 96.62 432 PRO A N 1
ATOM 3471 C CA . PRO A 1 432 ? -13.298 6.418 -7.261 1.00 96.62 432 PRO A CA 1
ATOM 3472 C C . PRO A 1 432 ? -14.483 5.874 -8.078 1.00 96.62 432 PRO A C 1
ATOM 3474 O O . PRO A 1 432 ? -15.014 4.818 -7.728 1.00 96.62 432 PRO A O 1
ATOM 3477 N N . LEU A 1 433 ? -14.908 6.564 -9.146 1.00 96.81 433 LEU A N 1
ATOM 3478 C CA . LEU A 1 433 ? -15.999 6.106 -10.013 1.00 96.81 433 LEU A CA 1
ATOM 3479 C C . LEU A 1 433 ? -15.559 4.934 -10.890 1.00 96.81 433 LEU A C 1
ATOM 3481 O O . LEU A 1 433 ? -16.265 3.929 -10.946 1.00 96.81 433 LEU A O 1
ATOM 3485 N N . GLU A 1 434 ? -14.380 5.022 -11.510 1.00 96.06 434 GLU A N 1
ATOM 3486 C CA . GLU A 1 434 ? -13.812 3.934 -12.320 1.00 96.06 434 GLU A CA 1
ATOM 3487 C C . GLU A 1 434 ? -13.584 2.669 -11.481 1.00 96.06 434 GLU A C 1
ATOM 3489 O O . GLU A 1 434 ? -13.750 1.549 -11.964 1.00 96.06 434 GLU A O 1
ATOM 3494 N N . CYS A 1 435 ? -13.259 2.840 -10.199 1.00 94.12 435 CYS A N 1
ATOM 3495 C CA . CYS A 1 435 ? -12.994 1.745 -9.274 1.00 94.12 435 CYS A CA 1
ATOM 3496 C C . CYS A 1 435 ? -14.215 1.185 -8.538 1.00 94.12 435 CYS A C 1
ATOM 3498 O O . CYS A 1 435 ? -14.030 0.342 -7.656 1.00 94.12 435 CYS A O 1
ATOM 3500 N N . GLY A 1 436 ? -15.434 1.671 -8.802 1.00 92.19 436 GLY A N 1
ATOM 3501 C CA . GLY A 1 436 ? -16.634 1.240 -8.069 1.00 92.19 436 GLY A CA 1
ATOM 3502 C C . GLY A 1 436 ? -16.603 1.583 -6.569 1.00 92.19 436 GLY A C 1
ATOM 3503 O O . GLY A 1 436 ? -17.214 0.901 -5.748 1.00 92.19 436 GLY A O 1
ATOM 3504 N N . ARG A 1 437 ? -15.865 2.632 -6.187 1.00 92.88 437 ARG A N 1
ATOM 3505 C CA . ARG A 1 437 ? -15.607 3.060 -4.797 1.00 92.88 437 ARG A CA 1
ATOM 3506 C C . ARG A 1 437 ? -16.289 4.378 -4.432 1.00 92.88 437 ARG A C 1
ATOM 3508 O O . ARG A 1 437 ? -15.974 4.974 -3.407 1.00 92.88 437 ARG A O 1
ATOM 3515 N N . VAL A 1 438 ? -17.269 4.805 -5.227 1.00 94.50 438 VAL A N 1
ATOM 3516 C CA . VAL A 1 438 ? -18.026 6.060 -5.045 1.00 94.50 438 VAL A CA 1
ATOM 3517 C C . VAL A 1 438 ? -18.664 6.174 -3.661 1.00 94.50 438 VAL A C 1
ATOM 3519 O O . VAL A 1 438 ? -18.739 7.263 -3.111 1.00 94.50 438 VAL A O 1
ATOM 3522 N N . TRP A 1 439 ? -19.064 5.057 -3.049 1.00 92.56 439 TRP A N 1
ATOM 3523 C CA . TRP A 1 439 ? -19.649 5.034 -1.703 1.00 92.56 439 TRP A CA 1
ATOM 3524 C C . TRP A 1 439 ? -18.702 5.545 -0.597 1.00 92.56 439 TRP A C 1
ATOM 3526 O O . TRP A 1 439 ? -19.169 5.906 0.485 1.00 92.56 439 TRP A O 1
ATOM 3536 N N . ARG A 1 440 ? -17.388 5.605 -0.869 1.00 92.38 440 ARG A N 1
ATOM 3537 C CA . ARG A 1 440 ? -16.359 6.194 0.009 1.00 92.38 440 ARG A CA 1
ATOM 3538 C C . ARG A 1 440 ? -16.188 7.703 -0.184 1.00 92.38 440 ARG A C 1
ATOM 3540 O O . ARG A 1 440 ? -15.452 8.323 0.571 1.00 92.38 440 ARG A O 1
ATOM 3547 N N . VAL A 1 441 ? -16.841 8.287 -1.186 1.00 96.88 441 VAL A N 1
ATOM 3548 C CA . VAL A 1 441 ? -16.776 9.716 -1.503 1.00 96.88 441 VAL A CA 1
ATOM 3549 C C . VAL A 1 441 ? -18.040 10.396 -0.990 1.00 96.88 441 VAL A C 1
ATOM 3551 O O . VAL A 1 441 ? -19.158 9.989 -1.308 1.00 96.88 441 VAL A O 1
ATOM 3554 N N . LYS A 1 442 ? -17.873 11.449 -0.192 1.00 97.12 442 LYS A N 1
ATOM 3555 C CA . LYS A 1 442 ? -18.964 12.260 0.349 1.00 97.12 442 LYS A CA 1
ATOM 3556 C C . LYS A 1 442 ? -19.007 13.590 -0.394 1.00 97.12 442 LYS A C 1
ATOM 3558 O O . LYS A 1 442 ? -18.283 14.524 -0.069 1.00 97.12 442 LYS A O 1
ATOM 3563 N N . PHE A 1 443 ? -19.860 13.653 -1.416 1.00 95.94 443 PHE A N 1
ATOM 3564 C CA . PHE A 1 443 ? -20.046 14.850 -2.248 1.00 95.94 443 PHE A CA 1
ATOM 3565 C C . PHE A 1 443 ? -20.776 15.987 -1.526 1.00 95.94 443 PHE A C 1
ATOM 3567 O O . PHE A 1 443 ? -20.553 17.152 -1.853 1.00 95.94 443 PHE A O 1
ATOM 3574 N N . ASP A 1 444 ? -21.606 15.643 -0.540 1.00 92.56 444 ASP A N 1
ATOM 3575 C CA . ASP A 1 444 ? -22.496 16.570 0.170 1.00 92.56 444 ASP A CA 1
ATOM 3576 C C . ASP A 1 444 ? -21.912 17.018 1.522 1.00 92.56 444 ASP A C 1
ATOM 3578 O O . ASP A 1 444 ? -22.634 17.240 2.495 1.00 92.56 444 ASP A O 1
ATOM 3582 N N . LYS A 1 445 ? -20.580 17.109 1.613 1.00 92.25 445 LYS A N 1
ATOM 3583 C CA . LYS A 1 445 ? -19.912 17.685 2.785 1.00 92.25 445 LYS A CA 1
ATOM 3584 C C . LYS A 1 445 ? -20.021 19.205 2.764 1.00 92.25 445 LYS A C 1
ATOM 3586 O O . LYS A 1 445 ? -20.157 19.820 1.715 1.00 92.25 445 LYS A O 1
ATOM 3591 N N . LYS A 1 446 ? -19.886 19.817 3.944 1.00 89.81 446 LYS A N 1
ATOM 3592 C CA . LYS A 1 446 ? -19.877 21.282 4.110 1.00 89.81 446 LYS A CA 1
ATOM 3593 C C . LYS A 1 446 ? -18.711 21.972 3.389 1.00 89.81 446 LYS A C 1
ATOM 3595 O O . LYS A 1 446 ? -18.781 23.171 3.154 1.00 89.81 446 LYS A O 1
ATOM 3600 N N . VAL A 1 447 ? -17.640 21.228 3.111 1.00 93.25 447 VAL A N 1
ATOM 3601 C CA . VAL A 1 447 ? -16.409 21.713 2.484 1.00 93.25 447 VAL A CA 1
ATOM 3602 C C . VAL A 1 447 ? -16.188 20.945 1.188 1.00 93.25 447 VAL A C 1
ATOM 3604 O O . VAL A 1 447 ? -16.216 19.709 1.187 1.00 93.25 447 VAL A O 1
ATOM 3607 N N . ASP A 1 448 ? -15.938 21.680 0.108 1.00 95.88 448 ASP A N 1
ATOM 3608 C CA . ASP A 1 448 ? -15.557 21.105 -1.176 1.00 95.88 448 ASP A CA 1
ATOM 3609 C C . ASP A 1 448 ? -14.122 20.583 -1.096 1.00 95.88 448 ASP A C 1
ATOM 3611 O O . ASP A 1 448 ? -13.181 21.345 -0.883 1.00 95.88 448 ASP A O 1
ATOM 3615 N N . PHE A 1 449 ? -13.957 19.269 -1.238 1.00 97.62 449 PHE A N 1
ATOM 3616 C CA . PHE A 1 449 ? -12.646 18.629 -1.214 1.00 97.62 449 PHE A CA 1
ATOM 3617 C C . PHE A 1 449 ? -11.959 18.687 -2.587 1.00 97.62 449 PHE A C 1
ATOM 3619 O O . PHE A 1 449 ? -12.612 18.815 -3.629 1.00 97.62 449 PHE A O 1
ATOM 3626 N N . ILE A 1 450 ? -10.632 18.543 -2.607 1.00 97.19 450 ILE A N 1
ATOM 3627 C CA . ILE A 1 450 ? -9.849 18.565 -3.854 1.00 97.19 450 ILE A CA 1
ATOM 3628 C C . ILE A 1 450 ? -10.324 17.456 -4.805 1.00 97.19 450 ILE A C 1
ATOM 3630 O O . ILE A 1 450 ? -10.389 16.289 -4.436 1.00 97.19 450 ILE A O 1
ATOM 3634 N N . GLY A 1 451 ? -10.647 17.820 -6.050 1.00 96.38 451 GLY A N 1
ATOM 3635 C CA . GLY A 1 451 ? -11.101 16.875 -7.077 1.00 96.38 451 GLY A CA 1
ATOM 3636 C C . GLY A 1 451 ? -12.607 16.603 -7.089 1.00 96.38 451 GLY A C 1
ATOM 3637 O O . GLY A 1 451 ? -13.073 15.878 -7.968 1.00 96.38 451 GLY A O 1
ATOM 3638 N N . ARG A 1 452 ? -13.386 17.203 -6.177 1.00 97.44 452 ARG A N 1
ATOM 3639 C CA . ARG A 1 452 ? -14.850 17.052 -6.122 1.00 97.44 452 ARG A CA 1
ATOM 3640 C C . ARG A 1 452 ? -15.530 17.357 -7.458 1.00 97.44 452 ARG A C 1
ATOM 3642 O O . ARG A 1 452 ? -16.309 16.535 -7.935 1.00 97.44 452 ARG A O 1
ATOM 3649 N N . ASP A 1 453 ? -15.210 18.492 -8.072 1.00 97.31 453 ASP A N 1
ATOM 3650 C CA . ASP A 1 453 ? -15.869 18.946 -9.306 1.00 97.31 453 ASP A CA 1
ATOM 3651 C C . ASP A 1 453 ? -15.583 18.022 -10.494 1.00 97.31 453 ASP A C 1
ATOM 3653 O O . ASP A 1 453 ? -16.480 17.719 -11.285 1.00 97.31 453 ASP A O 1
ATOM 3657 N N . ALA A 1 454 ? -14.358 17.497 -10.587 1.00 96.81 454 ALA A N 1
ATOM 3658 C CA . ALA A 1 454 ? -13.998 16.515 -11.605 1.00 96.81 454 ALA A CA 1
ATOM 3659 C C . ALA A 1 454 ? -14.786 15.209 -11.428 1.00 96.81 454 ALA A C 1
ATOM 3661 O O . ALA A 1 454 ? -15.286 14.649 -12.402 1.00 96.81 454 ALA A O 1
ATOM 3662 N N . LEU A 1 455 ? -14.960 14.749 -10.185 1.00 97.62 455 LEU A N 1
ATOM 3663 C CA . LEU A 1 455 ? -15.754 13.555 -9.889 1.00 97.62 455 LEU A CA 1
ATOM 3664 C C . LEU A 1 455 ? -17.255 13.764 -10.133 1.00 97.62 455 LEU A C 1
ATOM 3666 O O . LEU A 1 455 ? -17.924 12.833 -10.579 1.00 97.62 455 LEU A O 1
ATOM 3670 N N . LEU A 1 456 ? -17.792 14.959 -9.867 1.00 97.62 456 LEU A N 1
ATOM 3671 C CA . LEU A 1 456 ? -19.180 15.303 -10.194 1.00 97.62 456 LEU A CA 1
ATOM 3672 C C . LEU A 1 456 ? -19.404 15.336 -11.707 1.00 97.62 456 LEU A C 1
ATOM 3674 O O . LEU A 1 456 ? -20.346 14.710 -12.185 1.00 97.62 456 LEU A O 1
ATOM 3678 N N . THR A 1 457 ? -18.493 15.965 -12.450 1.00 97.56 457 THR A N 1
ATOM 3679 C CA . THR A 1 457 ? -18.523 15.984 -13.921 1.00 97.56 457 THR A CA 1
ATOM 3680 C C . THR A 1 457 ? -18.473 14.559 -14.477 1.00 97.56 457 THR A C 1
ATOM 3682 O O . THR A 1 457 ? -19.314 14.163 -15.279 1.00 97.56 457 THR A O 1
ATOM 3685 N N . GLN A 1 458 ? -17.554 13.724 -13.978 1.00 97.25 458 GLN A N 1
ATOM 3686 C CA . GLN A 1 458 ? -17.455 12.320 -14.386 1.00 97.25 458 GLN A CA 1
ATOM 3687 C C . GLN A 1 458 ? -18.716 11.513 -14.035 1.00 97.25 458 GLN A C 1
ATOM 3689 O O . GLN A 1 458 ? -19.063 10.570 -14.746 1.00 97.25 458 GLN A O 1
ATOM 3694 N N . ARG A 1 459 ? -19.421 11.863 -12.951 1.00 95.88 459 ARG A N 1
ATOM 3695 C CA . ARG A 1 459 ? -20.695 11.226 -12.584 1.00 95.88 459 ARG A CA 1
ATOM 3696 C C . ARG A 1 459 ? -21.792 11.517 -13.606 1.00 95.88 459 ARG A C 1
ATOM 3698 O O . ARG A 1 459 ? -22.628 10.649 -13.837 1.00 95.88 459 ARG A O 1
ATOM 3705 N N . GLU A 1 460 ? -21.791 12.711 -14.191 1.00 96.69 460 GLU A N 1
ATOM 3706 C CA . GLU A 1 460 ? -22.748 13.129 -15.221 1.00 96.69 460 GLU A CA 1
ATOM 3707 C C . GLU A 1 460 ? -22.402 12.542 -16.595 1.00 96.69 460 GLU A C 1
ATOM 3709 O O . GLU A 1 460 ? -23.280 12.027 -17.284 1.00 96.69 460 GLU A O 1
ATOM 3714 N N . GLU A 1 461 ? -21.123 12.563 -16.977 1.00 97.12 461 GLU A N 1
ATOM 3715 C CA . GLU A 1 461 ? -20.652 12.055 -18.273 1.00 97.12 461 GLU A CA 1
ATOM 3716 C C . GLU A 1 461 ? -20.573 10.520 -18.343 1.00 97.12 461 GLU A C 1
ATOM 3718 O O . GLU A 1 461 ? -20.662 9.931 -19.424 1.00 97.12 461 GLU A O 1
ATOM 3723 N N . GLY A 1 462 ? -20.397 9.862 -17.195 1.00 96.50 462 GLY A N 1
ATOM 3724 C CA . GLY A 1 462 ? -20.140 8.430 -17.090 1.00 96.50 462 GLY A CA 1
ATOM 3725 C C . GLY A 1 462 ? -18.658 8.053 -17.231 1.00 96.50 462 GLY A C 1
ATOM 3726 O O . GLY A 1 462 ? -17.804 8.827 -17.665 1.00 96.50 462 GLY A O 1
ATOM 3727 N N . VAL A 1 463 ? -18.330 6.816 -16.844 1.00 96.81 463 VAL A N 1
ATOM 3728 C CA . VAL A 1 463 ? -16.954 6.290 -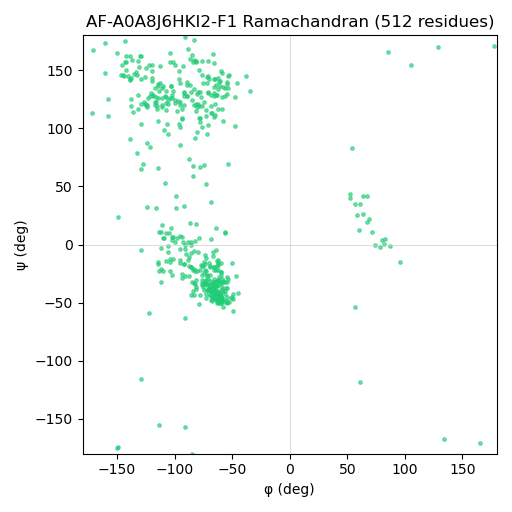16.887 1.00 96.81 463 VAL A CA 1
ATOM 3729 C C . VAL A 1 463 ? -16.635 5.635 -18.234 1.00 96.81 463 VAL A C 1
ATOM 3731 O O . VAL A 1 463 ? -17.452 4.913 -18.802 1.00 96.81 463 VAL A O 1
ATOM 3734 N N . LYS A 1 464 ? -15.414 5.852 -18.740 1.00 94.31 464 LYS A N 1
ATOM 3735 C CA . LYS A 1 464 ? -14.928 5.263 -20.009 1.00 94.31 464 LYS A CA 1
ATOM 3736 C C . LYS A 1 464 ? -14.192 3.933 -19.819 1.00 94.31 464 LYS A C 1
ATOM 3738 O O . LYS A 1 464 ? -14.012 3.187 -20.778 1.00 94.31 464 LYS A O 1
ATOM 3743 N N . ARG A 1 465 ? -13.767 3.641 -18.589 1.00 94.06 465 ARG A N 1
ATOM 3744 C CA . ARG A 1 465 ? -13.114 2.398 -18.161 1.00 94.06 465 ARG A CA 1
ATOM 3745 C C . ARG A 1 465 ? -13.583 2.041 -16.753 1.00 94.06 465 ARG A C 1
ATOM 3747 O O . ARG A 1 465 ? -14.030 2.916 -16.016 1.00 94.06 465 ARG A O 1
ATOM 3754 N N . MET A 1 466 ? -13.488 0.765 -16.394 1.00 94.75 466 MET A N 1
ATOM 3755 C CA . MET A 1 466 ? -13.844 0.277 -15.062 1.00 94.75 466 MET A CA 1
ATOM 3756 C C . MET A 1 466 ? -12.822 -0.744 -14.578 1.00 94.75 466 MET A C 1
ATOM 3758 O O . MET A 1 466 ? -12.370 -1.581 -15.358 1.00 94.75 466 MET A O 1
ATOM 3762 N N . TYR A 1 467 ? -12.514 -0.686 -13.287 1.00 95.25 467 TYR A N 1
ATOM 3763 C CA . TYR A 1 467 ? -11.796 -1.734 -12.574 1.00 95.25 467 TYR A CA 1
ATOM 3764 C C . TYR A 1 467 ? -12.749 -2.907 -12.334 1.00 95.25 467 TYR A C 1
ATOM 3766 O O . TYR A 1 467 ? -13.819 -2.733 -11.746 1.00 95.25 467 TYR A O 1
ATOM 3774 N N . ILE A 1 468 ? -12.380 -4.094 -12.805 1.00 94.75 468 ILE A N 1
ATOM 3775 C CA . ILE A 1 468 ? -13.221 -5.294 -12.749 1.00 94.75 468 ILE A CA 1
ATOM 3776 C C . ILE A 1 468 ? -12.436 -6.450 -12.145 1.00 94.75 468 ILE A C 1
ATOM 3778 O O . ILE A 1 468 ? -11.219 -6.412 -12.097 1.00 94.75 468 ILE A O 1
ATOM 3782 N N . GLN A 1 469 ? -13.126 -7.491 -11.689 1.00 94.38 469 GLN A N 1
ATOM 3783 C CA . GLN A 1 469 ? -12.486 -8.741 -11.294 1.00 94.38 469 GLN A CA 1
ATOM 3784 C C . GLN A 1 469 ? -12.786 -9.806 -12.343 1.00 94.38 469 GLN A C 1
ATOM 3786 O O . GLN A 1 469 ? -13.937 -9.990 -12.741 1.00 94.38 469 GLN A O 1
ATOM 3791 N N . LEU A 1 470 ? -11.756 -10.519 -12.780 1.00 94.06 470 LEU A N 1
ATOM 3792 C CA . LEU A 1 470 ? -11.841 -11.608 -13.738 1.00 94.06 470 LEU A CA 1
ATOM 3793 C C . LEU A 1 470 ? -11.386 -12.910 -13.084 1.00 94.06 470 LEU A C 1
ATOM 3795 O O . LEU A 1 470 ? -10.346 -12.972 -12.429 1.00 94.06 470 LEU A O 1
ATOM 3799 N N . ILE A 1 471 ? -12.160 -13.967 -13.308 1.00 94.00 471 ILE A N 1
ATOM 3800 C CA . ILE A 1 471 ? -11.813 -15.333 -12.924 1.00 94.00 471 ILE A CA 1
ATOM 3801 C C . ILE A 1 471 ? -11.483 -16.095 -14.202 1.00 94.00 471 ILE A C 1
ATOM 3803 O O . ILE A 1 471 ? -12.276 -16.103 -15.145 1.00 94.00 471 ILE A O 1
ATOM 3807 N N . LEU A 1 472 ? -10.319 -16.740 -14.242 1.00 93.19 472 LEU A N 1
ATOM 3808 C CA . LEU A 1 472 ? -9.938 -17.577 -15.376 1.00 93.19 472 LEU A CA 1
ATOM 3809 C C . LEU A 1 472 ? -10.608 -18.944 -15.215 1.00 93.19 472 LEU A C 1
ATOM 3811 O O . LEU A 1 472 ? -10.410 -19.622 -14.208 1.00 93.19 472 LEU A O 1
ATOM 3815 N N . ASN A 1 473 ? -11.431 -19.329 -16.192 1.00 89.31 473 ASN A N 1
ATOM 3816 C CA . ASN A 1 473 ? -12.165 -20.595 -16.150 1.00 89.31 473 ASN A CA 1
ATOM 3817 C C . ASN A 1 473 ? -11.322 -21.779 -16.626 1.00 89.31 473 ASN A C 1
ATOM 3819 O O . ASN A 1 473 ? -11.315 -22.805 -15.954 1.00 89.31 473 ASN A O 1
ATOM 3823 N N . ASP A 1 474 ? -10.583 -21.601 -17.719 1.00 88.81 474 ASP A N 1
ATOM 3824 C CA . ASP A 1 474 ? -9.812 -22.656 -18.383 1.00 88.81 474 ASP A CA 1
ATOM 3825 C C . ASP A 1 474 ? -8.308 -22.449 -18.151 1.00 88.81 474 ASP A C 1
ATOM 3827 O O . ASP A 1 474 ? -7.528 -22.330 -19.091 1.00 88.81 474 ASP A O 1
ATOM 3831 N N . HIS A 1 475 ? -7.916 -22.306 -16.882 1.00 92.75 475 HIS A N 1
ATOM 3832 C CA . HIS A 1 475 ? -6.515 -22.163 -16.475 1.00 92.75 475 HIS A CA 1
ATOM 3833 C C . HIS A 1 475 ? -6.157 -23.234 -15.451 1.00 92.75 475 HIS A C 1
ATOM 3835 O O . HIS A 1 475 ? -6.735 -23.296 -14.363 1.00 92.75 475 HIS A O 1
ATOM 3841 N N . CYS A 1 476 ? -5.197 -24.079 -15.806 1.00 91.44 476 CYS A N 1
ATOM 3842 C CA . CYS A 1 476 ? -4.606 -25.072 -14.930 1.00 91.44 476 CYS A CA 1
ATOM 3843 C C . CYS A 1 476 ? -3.321 -24.504 -14.329 1.00 91.44 476 CYS A C 1
ATOM 3845 O O . CYS A 1 476 ? -2.278 -24.464 -14.977 1.00 91.44 476 CYS A O 1
ATOM 3847 N N . HIS A 1 477 ? -3.377 -24.100 -13.061 1.00 90.06 477 HIS A N 1
ATOM 3848 C CA . HIS A 1 477 ? -2.241 -23.476 -12.383 1.00 90.06 477 HIS A CA 1
ATOM 3849 C C . HIS A 1 477 ? -0.991 -24.366 -12.253 1.00 90.06 477 HIS A C 1
ATOM 3851 O O . HIS A 1 477 ? 0.062 -23.833 -11.929 1.00 90.06 477 HIS A O 1
ATOM 3857 N N . GLU A 1 478 ? -1.090 -25.678 -12.495 1.00 91.19 478 GLU A N 1
ATOM 3858 C CA . GLU A 1 478 ? 0.048 -26.612 -12.496 1.00 91.19 478 GLU A CA 1
ATOM 3859 C C . GLU A 1 478 ? 0.808 -26.637 -13.830 1.00 91.19 478 GLU A C 1
ATOM 3861 O O . GLU A 1 478 ? 2.019 -26.847 -13.847 1.00 91.19 478 GLU A O 1
ATOM 3866 N N . THR A 1 479 ? 0.111 -26.450 -14.955 1.00 92.88 479 THR A N 1
ATOM 3867 C CA . THR A 1 479 ? 0.686 -26.623 -16.304 1.00 92.88 479 THR A CA 1
ATOM 3868 C C . THR A 1 479 ? 0.811 -25.321 -17.073 1.00 92.88 479 THR A C 1
ATOM 3870 O O . THR A 1 479 ? 1.720 -25.170 -17.889 1.00 92.88 479 THR A O 1
ATOM 3873 N N . ASP A 1 480 ? -0.103 -24.387 -16.837 1.00 93.50 480 ASP A N 1
ATOM 3874 C CA . ASP A 1 480 ? -0.191 -23.155 -17.600 1.00 93.50 480 ASP A CA 1
ATOM 3875 C C . ASP A 1 480 ? 0.731 -22.085 -17.016 1.00 93.50 480 ASP A C 1
ATOM 3877 O O . ASP A 1 480 ? 1.120 -22.111 -15.844 1.00 93.50 480 ASP A O 1
ATOM 3881 N N . LEU A 1 481 ? 1.056 -21.086 -17.838 1.00 92.69 481 LEU A N 1
ATOM 3882 C CA . LEU A 1 481 ? 1.813 -19.930 -17.375 1.00 92.69 481 LEU A CA 1
ATOM 3883 C C . LEU A 1 481 ? 1.043 -19.195 -16.278 1.00 92.69 481 LEU A C 1
ATOM 3885 O O . LEU A 1 481 ? -0.170 -18.969 -16.369 1.00 92.69 481 LEU A O 1
ATOM 3889 N N . TRP A 1 482 ? 1.771 -18.814 -15.237 1.00 91.50 482 TRP A N 1
ATOM 3890 C CA . TRP A 1 482 ? 1.231 -18.094 -14.105 1.00 91.50 482 TRP A CA 1
ATOM 3891 C C . TRP A 1 482 ? 1.086 -16.611 -14.445 1.00 91.50 482 TRP A C 1
ATOM 3893 O O . TRP A 1 482 ? 2.031 -16.003 -14.943 1.00 91.50 482 TRP A O 1
ATOM 3903 N N . PRO A 1 483 ? -0.071 -15.996 -14.170 1.00 90.81 483 PRO A N 1
ATOM 3904 C CA . PRO A 1 483 ? -0.222 -14.560 -14.359 1.00 90.81 483 PRO A CA 1
ATOM 3905 C C . PRO A 1 483 ? 0.423 -13.736 -13.245 1.00 90.81 483 PRO A C 1
ATOM 3907 O O . PRO A 1 483 ? 0.092 -13.902 -12.068 1.00 90.81 483 PRO A O 1
ATOM 3910 N N . TRP A 1 484 ? 1.272 -12.787 -13.614 1.00 87.81 484 TRP A N 1
ATOM 3911 C CA . TRP A 1 484 ? 2.071 -11.946 -12.719 1.00 87.81 484 TRP A CA 1
ATOM 3912 C C . TRP A 1 484 ? 1.593 -10.489 -12.641 1.00 87.81 484 TRP A C 1
ATOM 3914 O O . TRP A 1 484 ? 1.971 -9.788 -11.700 1.00 87.81 484 TRP A O 1
ATOM 3924 N N . GLY A 1 485 ? 0.728 -10.056 -13.563 1.00 89.44 485 GLY A N 1
ATOM 3925 C CA . GLY A 1 485 ? 0.293 -8.665 -13.709 1.00 89.44 485 GLY A CA 1
ATOM 3926 C C . GLY A 1 485 ? 0.948 -7.995 -14.916 1.00 89.44 485 GLY A C 1
ATOM 3927 O O . GLY A 1 485 ? 2.018 -8.397 -15.371 1.00 89.44 485 GLY A O 1
ATOM 3928 N N . GLY A 1 486 ? 0.285 -6.977 -15.462 1.00 90.19 486 GLY A N 1
ATOM 3929 C CA . GLY A 1 486 ? 0.698 -6.295 -16.689 1.00 90.19 486 GLY A CA 1
ATOM 3930 C C . GLY A 1 486 ? 0.291 -7.011 -17.980 1.00 90.19 486 GLY A C 1
ATOM 3931 O O . GLY A 1 486 ? 0.586 -6.523 -19.069 1.00 90.19 486 GLY A O 1
ATOM 3932 N N . GLU A 1 487 ? -0.396 -8.155 -17.910 1.00 93.31 487 GLU A N 1
ATOM 3933 C CA . GLU A 1 487 ? -0.820 -8.853 -19.121 1.00 93.31 487 GLU A CA 1
ATOM 3934 C C . GLU A 1 487 ? -1.967 -8.114 -19.830 1.00 93.31 487 GLU A C 1
ATOM 3936 O O . GLU A 1 487 ? -2.914 -7.662 -19.175 1.00 93.31 487 GLU A O 1
ATOM 3941 N N . PRO A 1 488 ? -1.946 -8.034 -21.172 1.00 94.94 488 PRO A N 1
ATOM 3942 C CA . PRO A 1 488 ? -3.007 -7.398 -21.939 1.00 94.94 488 PRO A CA 1
ATOM 3943 C C . PRO A 1 488 ? -4.308 -8.211 -21.904 1.00 94.94 488 PRO A C 1
ATOM 3945 O O . PRO A 1 488 ? -4.314 -9.439 -21.996 1.00 94.94 488 PRO A O 1
ATOM 3948 N N . ILE A 1 489 ? -5.432 -7.503 -21.839 1.00 94.56 489 ILE A N 1
ATOM 3949 C CA . ILE A 1 489 ? -6.783 -8.056 -21.897 1.00 94.56 489 ILE A CA 1
ATOM 3950 C C . ILE A 1 489 ? -7.358 -7.769 -23.282 1.00 94.56 489 ILE A C 1
ATOM 3952 O O . ILE A 1 489 ? -7.426 -6.617 -23.723 1.00 94.56 489 ILE A O 1
ATOM 3956 N N . TYR A 1 490 ? -7.814 -8.825 -23.954 1.00 95.19 490 TYR A N 1
ATOM 3957 C CA . TYR A 1 490 ? -8.451 -8.738 -25.263 1.00 95.19 490 TYR A CA 1
ATOM 3958 C C . TYR A 1 490 ? -9.926 -9.121 -25.188 1.00 95.19 490 TYR A C 1
ATOM 3960 O O . TYR A 1 490 ? -10.301 -10.108 -24.560 1.00 95.19 490 TYR A O 1
ATOM 3968 N N . ARG A 1 491 ? -10.762 -8.372 -25.906 1.00 95.19 491 ARG A N 1
ATOM 3969 C CA . ARG A 1 491 ? -12.168 -8.698 -26.153 1.00 95.19 491 ARG A CA 1
ATOM 3970 C C . ARG A 1 491 ? -12.399 -8.702 -27.656 1.00 95.19 491 ARG A C 1
ATOM 3972 O O . ARG A 1 491 ? -12.194 -7.687 -28.318 1.00 95.19 491 ARG A O 1
ATOM 3979 N N . ASN A 1 492 ? -12.831 -9.841 -28.199 1.00 96.44 492 ASN A N 1
ATOM 3980 C CA . ASN A 1 492 ? -13.065 -10.029 -29.638 1.00 96.44 492 ASN A CA 1
ATOM 3981 C C . ASN A 1 492 ? -11.840 -9.635 -30.494 1.00 96.44 492 ASN A C 1
ATOM 3983 O O . ASN A 1 492 ? -11.969 -8.912 -31.480 1.00 96.44 492 ASN A O 1
ATOM 3987 N N . GLY A 1 493 ? -10.638 -10.037 -30.065 1.00 95.94 493 GLY A N 1
ATOM 3988 C CA . GLY A 1 493 ? -9.374 -9.733 -30.751 1.00 95.94 493 GLY A CA 1
ATOM 3989 C C . GLY A 1 493 ? -8.873 -8.288 -30.613 1.00 95.94 493 GLY A C 1
ATOM 3990 O O . GLY A 1 493 ? -7.806 -7.973 -31.129 1.00 95.94 493 GLY A O 1
ATOM 3991 N N . LYS A 1 494 ? -9.594 -7.403 -29.911 1.00 97.38 494 LYS A N 1
ATOM 3992 C CA . LYS A 1 494 ? -9.173 -6.015 -29.666 1.00 97.38 494 LYS A CA 1
ATOM 3993 C C . LYS A 1 494 ? -8.651 -5.847 -28.248 1.00 97.38 494 LYS A C 1
ATOM 3995 O O . LYS A 1 494 ? -9.267 -6.347 -27.311 1.00 97.38 494 LYS A O 1
ATOM 4000 N N . TYR A 1 495 ? -7.542 -5.126 -28.104 1.00 96.62 495 TYR A N 1
ATOM 4001 C CA . TYR A 1 495 ? -7.020 -4.723 -26.801 1.00 96.62 495 TYR A CA 1
ATOM 4002 C C . TYR A 1 495 ? -8.028 -3.804 -26.102 1.00 96.62 495 TYR A C 1
ATOM 4004 O O . TYR A 1 495 ? -8.498 -2.837 -26.704 1.00 96.62 495 TYR A O 1
ATOM 4012 N N . VAL A 1 496 ? -8.374 -4.119 -24.854 1.00 95.69 496 VAL A N 1
ATOM 4013 C CA . VAL A 1 496 ? -9.359 -3.359 -24.061 1.00 95.69 496 VAL A CA 1
ATOM 4014 C C . VAL A 1 496 ? -8.866 -2.967 -22.671 1.00 95.69 496 VAL A C 1
ATOM 4016 O O . VAL A 1 496 ? -9.565 -2.245 -21.968 1.00 95.69 496 VAL A O 1
ATOM 4019 N N . GLY A 1 497 ? -7.679 -3.412 -22.267 1.00 94.06 497 GLY A N 1
ATOM 4020 C CA . GLY A 1 497 ? -7.122 -3.093 -20.960 1.00 94.06 497 GLY A CA 1
ATOM 4021 C C . GLY A 1 497 ? -5.949 -3.989 -20.606 1.00 94.06 497 GLY A C 1
ATOM 4022 O O . GLY A 1 497 ? -5.477 -4.767 -21.430 1.00 94.06 497 GLY A O 1
ATOM 4023 N N . MET A 1 498 ? -5.501 -3.891 -19.365 1.00 94.06 498 MET A N 1
ATOM 4024 C CA . MET A 1 498 ? -4.349 -4.614 -18.844 1.00 94.06 498 MET A CA 1
ATOM 4025 C C . MET A 1 498 ? -4.663 -5.073 -17.423 1.00 94.06 498 MET A C 1
ATOM 4027 O O . MET A 1 498 ? -5.361 -4.365 -16.702 1.00 94.06 498 MET A O 1
ATOM 4031 N N . CYS A 1 499 ? -4.161 -6.244 -17.037 1.00 93.75 499 CYS A N 1
ATOM 4032 C CA . CYS A 1 499 ? -4.288 -6.741 -15.671 1.00 93.75 499 CYS A CA 1
ATOM 4033 C C . CYS A 1 499 ? -3.399 -5.903 -14.746 1.00 93.75 499 CYS A C 1
ATOM 4035 O O . CYS A 1 499 ? -2.213 -5.735 -15.031 1.00 93.75 499 CYS A O 1
ATOM 4037 N N . THR A 1 500 ? -3.938 -5.418 -13.633 1.00 92.06 500 THR A N 1
ATOM 4038 C CA . THR A 1 500 ? -3.164 -4.695 -12.617 1.00 92.06 500 THR A CA 1
ATOM 4039 C C . THR A 1 500 ? -2.637 -5.667 -11.571 1.00 92.06 500 THR A C 1
ATOM 4041 O O . THR A 1 500 ? -1.433 -5.903 -11.465 1.00 92.06 500 THR A O 1
ATOM 4044 N N . THR A 1 501 ? -3.550 -6.313 -10.848 1.00 91.62 501 THR A N 1
ATOM 4045 C CA . THR A 1 501 ? -3.244 -7.304 -9.823 1.00 91.62 501 THR A CA 1
ATOM 4046 C C . THR A 1 501 ? -3.653 -8.692 -10.287 1.00 91.62 501 THR A C 1
ATOM 4048 O O . THR A 1 501 ? -4.762 -8.926 -10.761 1.00 91.62 501 THR A O 1
ATOM 4051 N N . THR A 1 502 ? -2.775 -9.659 -10.046 1.00 91.31 502 THR A N 1
ATOM 4052 C CA . THR A 1 502 ? -3.082 -11.084 -10.169 1.00 91.31 502 THR A CA 1
ATOM 4053 C C . THR A 1 502 ? -2.888 -11.807 -8.838 1.00 91.31 502 THR A C 1
ATOM 4055 O O . THR A 1 502 ? -2.118 -11.377 -7.969 1.00 91.31 502 THR A O 1
ATOM 4058 N N . GLY A 1 503 ? -3.595 -12.920 -8.674 1.00 90.88 503 GLY A N 1
ATOM 4059 C CA . GLY A 1 503 ? -3.449 -13.829 -7.546 1.00 90.88 503 GLY A CA 1
ATOM 4060 C C . GLY A 1 503 ? -4.234 -15.116 -7.769 1.00 90.88 503 GLY A C 1
ATOM 4061 O O . GLY A 1 503 ? -5.077 -15.199 -8.658 1.00 90.88 503 GLY A O 1
ATOM 4062 N N . TYR A 1 504 ? -3.975 -16.125 -6.949 1.00 94.12 504 TYR A N 1
ATOM 4063 C CA . TYR A 1 504 ? -4.794 -17.330 -6.934 1.00 94.12 504 TYR A CA 1
ATOM 4064 C C . TYR A 1 504 ? -5.826 -17.223 -5.817 1.00 94.12 504 TYR A C 1
ATOM 4066 O O . TYR A 1 504 ? -5.473 -16.999 -4.659 1.00 94.12 504 TYR A O 1
ATOM 4074 N N . GLY A 1 505 ? -7.104 -17.344 -6.171 1.00 94.56 505 GLY A N 1
ATOM 4075 C CA . GLY A 1 505 ? -8.185 -17.398 -5.199 1.00 94.56 505 GLY A CA 1
ATOM 4076 C C . GLY A 1 505 ? -8.279 -18.808 -4.640 1.00 94.56 505 GLY A C 1
ATOM 4077 O O . GLY A 1 505 ? -8.884 -19.673 -5.271 1.00 94.56 505 GLY A O 1
ATOM 4078 N N . PHE A 1 506 ? -7.676 -19.053 -3.478 1.00 95.12 506 PHE A N 1
ATOM 4079 C CA . PHE A 1 506 ? -7.668 -20.366 -2.829 1.00 95.12 506 PHE A CA 1
ATOM 4080 C C . PHE A 1 506 ? -9.074 -20.849 -2.447 1.00 95.12 506 PHE A C 1
ATOM 4082 O O . PHE A 1 506 ? -9.334 -22.049 -2.524 1.00 95.12 506 PHE A O 1
ATOM 4089 N N . THR A 1 507 ? -10.006 -19.939 -2.136 1.00 94.19 507 THR A N 1
ATOM 4090 C CA . THR A 1 507 ? -11.425 -20.288 -1.941 1.00 94.19 507 THR A CA 1
ATOM 4091 C C . THR A 1 507 ? -12.076 -20.704 -3.260 1.00 94.19 507 THR A C 1
ATOM 4093 O O . THR A 1 507 ? -12.796 -21.699 -3.318 1.00 94.19 507 THR A O 1
ATOM 4096 N N . PHE A 1 508 ? -11.808 -19.965 -4.341 1.00 92.19 508 PHE A N 1
ATOM 4097 C CA . PHE A 1 508 ? -12.384 -20.244 -5.662 1.00 92.19 508 PHE A CA 1
ATOM 4098 C C . PHE A 1 508 ? -11.714 -21.416 -6.383 1.00 92.19 508 PHE A C 1
ATOM 4100 O O . PHE A 1 508 ? -12.283 -21.944 -7.337 1.00 92.19 508 PHE A O 1
ATOM 4107 N N . LYS A 1 509 ? -10.507 -21.798 -5.946 1.00 94.06 509 LYS A N 1
ATOM 4108 C CA . LYS A 1 509 ? -9.601 -22.738 -6.620 1.00 94.06 509 LYS A CA 1
ATOM 4109 C C . LYS A 1 509 ? -9.357 -22.355 -8.082 1.00 94.06 509 LYS A C 1
ATOM 4111 O O . LYS A 1 509 ? -9.361 -23.204 -8.970 1.00 94.06 509 LYS A O 1
ATOM 4116 N N . LYS A 1 510 ? -9.206 -21.051 -8.328 1.00 94.31 510 LYS A N 1
ATOM 4117 C CA . LYS A 1 510 ? -9.036 -20.466 -9.662 1.00 94.31 510 LYS A CA 1
ATOM 4118 C C . LYS A 1 510 ? -8.105 -19.265 -9.618 1.00 94.31 510 LYS A C 1
ATOM 4120 O O . LYS A 1 510 ? -8.019 -18.566 -8.606 1.00 94.31 510 LYS A O 1
ATOM 4125 N N . GLN A 1 511 ? -7.466 -18.984 -10.749 1.00 93.75 511 GLN A N 1
ATOM 4126 C CA . GLN A 1 511 ? -6.711 -17.752 -10.917 1.00 93.75 511 GLN A CA 1
ATOM 4127 C C . GLN A 1 511 ? -7.664 -16.554 -11.009 1.00 93.75 511 GLN A C 1
ATOM 4129 O O . GLN A 1 511 ? -8.625 -16.555 -11.785 1.00 93.75 511 GLN A O 1
ATOM 4134 N N . VAL A 1 512 ? -7.364 -15.523 -10.227 1.00 93.19 512 VAL A N 1
ATOM 4135 C CA . VAL A 1 512 ? -8.096 -14.261 -10.157 1.00 93.19 512 VAL A CA 1
ATOM 4136 C C . VAL A 1 512 ? -7.192 -13.139 -10.660 1.00 93.19 512 VAL A C 1
ATOM 4138 O O . VAL A 1 512 ? -6.007 -13.062 -10.325 1.00 93.19 512 VAL A O 1
ATOM 4141 N N . LYS A 1 513 ? -7.752 -12.257 -11.479 1.00 87.94 513 LYS A N 1
ATOM 4142 C CA . LYS A 1 513 ? -7.093 -11.041 -11.954 1.00 87.94 513 LYS A CA 1
ATOM 4143 C C . LYS A 1 513 ? -8.025 -9.858 -11.778 1.00 87.94 513 LYS A C 1
ATOM 4145 O O . LYS A 1 513 ? -9.241 -10.043 -11.721 1.00 87.94 513 LYS A O 1
ATOM 4150 N N . SER A 1 514 ? -7.466 -8.663 -11.718 1.00 79.69 514 SER A N 1
ATOM 4151 C CA . SER A 1 514 ? -8.223 -7.417 -11.733 1.00 79.69 514 SER A CA 1
ATOM 4152 C C . SER A 1 514 ? -7.683 -6.432 -12.748 1.00 79.69 514 SER A C 1
ATOM 4154 O O . SER A 1 514 ? -6.444 -6.466 -12.939 1.00 79.69 514 SER A O 1
#

Solvent-accessible surface area (backbone atoms only — not comparable to full-atom values): 29623 Å² total; per-residue (Å²): 134,86,79,80,70,76,64,71,65,58,56,59,62,54,51,60,66,52,73,74,50,63,75,64,64,54,60,76,71,70,70,74,93,71,84,78,50,90,47,81,89,59,45,59,49,77,69,55,63,79,75,44,43,66,57,50,54,54,47,33,72,77,40,57,76,55,73,79,55,84,83,89,79,76,87,33,63,88,76,46,71,38,98,85,69,44,43,40,39,48,71,44,84,91,40,89,96,39,76,44,81,43,32,54,43,98,51,31,78,82,42,42,66,60,53,52,50,45,54,48,33,33,74,75,71,72,46,60,99,57,83,49,69,86,27,47,62,68,63,67,52,74,67,50,46,48,53,66,75,29,79,79,51,96,48,54,77,65,46,54,53,55,71,74,54,89,64,95,68,56,64,80,71,57,75,80,81,73,89,65,74,86,75,75,77,70,93,78,71,75,91,71,72,71,77,91,71,85,68,73,97,63,63,37,56,55,83,50,48,67,60,34,51,54,25,36,45,22,27,67,76,20,19,14,38,29,85,46,35,69,36,23,30,35,42,38,34,26,95,52,62,62,38,54,57,48,43,32,31,44,25,37,23,78,69,94,60,64,69,33,34,42,39,66,30,37,27,33,37,72,77,24,4,34,71,39,62,36,35,38,34,30,74,40,98,34,30,36,41,36,38,32,56,49,92,40,42,53,55,53,50,44,56,45,65,72,71,52,56,93,72,40,48,77,42,82,44,27,90,52,31,40,23,42,36,36,24,6,77,47,35,60,68,50,48,54,75,45,23,92,62,70,68,48,66,86,75,45,35,78,45,23,44,49,70,39,43,40,81,92,39,69,68,28,45,30,29,32,56,55,80,38,78,45,54,33,38,30,37,41,25,51,54,96,39,35,67,63,43,50,50,53,52,52,64,64,22,55,87,52,55,51,36,72,27,56,72,69,19,46,48,27,37,12,53,70,66,69,55,77,44,74,86,58,66,35,38,59,78,43,32,45,69,31,54,76,41,48,91,44,48,49,86,88,50,100,51,83,23,49,15,48,68,39,47,52,50,40,66,73,75,51,75,94,59,70,68,55,81,45,72,50,83,94,62,53,64,85,80,36,76,47,74,81,43,68,50,78,37,67,57,96,90,36,83,76,50,58,32,40,47,47,40,57,25,76,90,76,74,33,47,32,35,51

Radius of gyration: 26.54 Å; Cα contacts (8 Å, |Δi|>4): 802; chains: 1; bounding box: 64×77×72 Å

InterPro domains:
  IPR006222 GCVT, N-terminal domain [PF01571] (195-445)
  IPR027266 Aminomethyltransferase superfamily [G3DSA:3.30.1360.120] (183-429)
  IPR028896 Aminomethyltransferase-like [PTHR43757] (197-512)
  IPR029043 Glycine cleavage T-protein/YgfZ, C-terminal [SSF101790] (464-512)
  IPR036188 FAD/NAD(P)-binding domain superfamily [G3DSA:3.50.50.60] (83-136)

Mean predicted aligned error: 11.25 Å

Nearest PDB structures (foldseek):
  4paa-assembly2_B  TM=8.392E-01  e=4.191E-35  Rattus norvegicus
  5l46-assembly2_B  TM=8.423E-01  e=9.014E-34  Homo sapiens
  1yx2-assembly1_A  TM=9.302E-01  e=4.934E-27  Bacillus subtilis
  3a8i-assembly1_A  TM=8.522E-01  e=7.039E-22  Escherichia coli K-12
  3a8k-assembly1_A  TM=8.641E-01  e=5.340E-21  Escherichia coli K-12